Protein 5TCD (pdb70)

Sequence (388 aa):
QNKLLLVSFDGFRWNYDQDVDTPNLDAMARDGVKARYMTPAFVTMTSPCHFTLVTGKYIENHGVVHNMYYNTTSKVKLPYHATLGIQRWWDNGSVPIWITAQRQGLRAGSFFYPGGNVTYQGVAVTRSRKEGIAHNYKNETEWRANIDTVMAWFTEEDLDLVTLYFGEPDSTGHRYGPESPERREMVRQVDRTVGYLRESIARNHLTDRLNLIITSDHGMTTVDKRAGDLVEFHKFPNFTFRDIEFELLDYGPNGMLLPKEGRLEKVYDALKDAHPKLHVYKKEAFPEAFHYANNPRVTPLLMYSDLGYVIHGRINVQFNNGEHGFDNKDMDMKTIFRAVGPSFRAGLEVEPFESVHVYELMCRLLGIVPEANDGHHLATLLPMLHTES

Foldseek 3Di:
DFFEEEEAAAAFALCLCVPADQVQVVVLQQFFEWASFAQFAAQLDAQLRLQLLFQLAHSQPQQLQDLWDADLVVQDTHHNQVVLEPQCRRQPPTDGNQVQLVVVPFAEEEEQRRNQQYAHPNHHHNYYYHADPPDDQQDLVVLLVVLVVVLCCVQVVVHRYYYHYGHPPVVVCFAQNSVDPSNSVSVNSVSVVSVSNVVSCVVSVNQARYKYKYKYRWHKHFQDPPDDQAAAALPQVQADCVQFSHWDFLAFFKIATAGDPPCVVSRCVSPCPSGPFKHKDQLVPDDCVSVRSNHPVGHRMMIGGAPNHGHHYNHHDGDTRMDGSHDSVDSRTIIIIGMHYNFFDGNYYDYYYYSSASNLVVCVVSVGDRDDYDYDPVRCNVGTDDDD

Structure (mmCIF, N/CA/C/O backbone):
data_5TCD
#
_entry.id   5TCD
#
_cell.length_a   104.223
_cell.length_b   104.223
_cell.length_c   113.893
_cell.angle_alpha   90.00
_cell.angle_beta   90.00
_cell.angle_gamma   120.00
#
_symmetry.space_group_name_H-M   'P 31 2 1'
#
loop_
_entity.id
_entity.type
_entity.pdbx_description
1 polymer 'Ectonucleotide pyrophosphatase/phosphodiesterase family member 7'
2 branched 2-acetamido-2-deoxy-beta-D-glucopyranose-(1-4)-2-acetamido-2-deoxy-beta-D-glucopyranose
3 branched beta-D-mannopyranose-(1-4)-2-acetamido-2-deoxy-beta-D-glucopyranose-(1-4)-2-acetamido-2-deoxy-beta-D-glucopyranose
4 branched 2-acetamido-2-deoxy-beta-D-glucopyranose-(1-4)-[alpha-L-fucopyranose-(1-6)]2-acetamido-2-deoxy-beta-D-glucopyranose
5 non-polymer 'ZINC ION'
6 non-polymer 2-acetamido-2-deoxy-beta-D-glucopyranose
7 non-polymer 'SODIUM ION'
8 non-polymer 'IODIDE ION'
9 non-polymer PHOSPHOCHOLINE
10 water water
#
loop_
_atom_site.group_PDB
_atom_site.id
_atom_site.type_symbol
_atom_site.label_atom_id
_atom_site.label_alt_id
_atom_site.label_comp_id
_atom_site.label_asym_id
_atom_site.label_entity_id
_atom_site.label_seq_id
_atom_site.pdbx_PDB_ins_code
_atom_site.Cartn_x
_atom_site.Cartn_y
_atom_site.Cartn_z
_atom_site.occupancy
_atom_site.B_iso_or_equiv
_atom_site.auth_seq_id
_atom_site.auth_comp_id
_atom_site.auth_asym_id
_atom_site.auth_atom_id
_atom_site.pdbx_PDB_model_num
ATOM 1 N N . GLN A 1 19 ? 38.524 29.653 18.276 1.00 81.54 30 GLN A N 1
ATOM 2 C CA . GLN A 1 19 ? 39.324 30.115 19.405 1.00 78.44 30 GLN A CA 1
ATOM 3 C C . GLN A 1 19 ? 38.677 29.720 20.728 1.00 74.69 30 GLN A C 1
ATOM 4 O O . GLN A 1 19 ? 37.487 29.407 20.781 1.00 73.56 30 GLN A O 1
ATOM 17 N N . ASN A 1 20 ? 39.470 29.747 21.795 1.00 50.78 31 ASN A N 1
ATOM 18 C CA . ASN A 1 20 ? 39.000 29.370 23.120 1.00 45.67 31 ASN A CA 1
ATOM 19 C C . ASN A 1 20 ? 38.530 30.597 23.887 1.00 43.58 31 ASN A C 1
ATOM 20 O O . ASN A 1 20 ? 39.123 31.675 23.786 1.00 45.13 31 ASN A O 1
ATOM 31 N N . LYS A 1 21 ? 37.460 30.424 24.656 1.00 42.85 32 LYS A N 1
ATOM 32 C CA . LYS A 1 21 ? 36.981 31.476 25.535 1.00 42.65 32 LYS A CA 1
ATOM 33 C C . LYS A 1 21 ? 37.812 31.510 26.816 1.00 40.18 32 LYS A C 1
ATOM 34 O O . LYS A 1 21 ? 38.545 30.570 27.138 1.00 39.05 32 LYS A O 1
ATOM 53 N N . LEU A 1 22 ? 37.696 32.616 27.548 1.00 34.84 33 LEU A N 1
ATOM 54 C CA . LEU A 1 22 ? 38.468 32.823 28.766 1.00 32.81 33 LEU A CA 1
ATOM 55 C C . LEU A 1 22 ? 37.551 33.275 29.892 1.00 31.44 33 LEU A C 1
ATOM 56 O O . LEU A 1 22 ? 36.764 34.212 29.720 1.00 32.25 33 LEU A O 1
ATOM 72 N N . LEU A 1 23 ? 37.662 32.614 31.042 1.00 31.92 34 LEU A N 1
ATOM 73 C CA . LEU A 1 23 ? 36.942 32.995 32.254 1.00 32.05 34 LEU A CA 1
ATOM 74 C C . LEU A 1 23 ? 37.959 33.206 33.367 1.00 31.39 34 LEU A C 1
ATOM 75 O O . LEU A 1 23 ? 38.598 32.249 33.821 1.00 30.27 34 LEU A O 1
ATOM 91 N N . LEU A 1 24 ? 38.117 34.455 33.792 1.00 27.85 35 LEU A N 1
ATOM 92 C CA . LEU A 1 24 ? 38.955 34.802 34.932 1.00 26.87 35 LEU A CA 1
ATOM 93 C C . LEU A 1 24 ? 38.066 34.992 36.149 1.00 27.13 35 LEU A C 1
ATOM 94 O O . LEU A 1 24 ? 37.121 35.785 36.113 1.00 28.08 35 LEU A O 1
ATOM 110 N N . VAL A 1 25 ? 38.367 34.265 37.218 1.00 27.36 36 VAL A N 1
ATOM 111 C CA . VAL A 1 25 ? 37.607 34.336 38.456 1.00 26.68 36 VAL A CA 1
ATOM 112 C C . VAL A 1 25 ? 38.542 34.780 39.569 1.00 26.09 36 VAL A C 1
ATOM 113 O O . VAL A 1 25 ? 39.679 34.306 39.667 1.00 25.26 36 VAL A O 1
ATOM 126 N N . SER A 1 26 ? 38.058 35.686 40.410 1.00 25.64 37 SER A N 1
ATOM 127 C CA . SER A 1 26 ? 38.826 36.158 41.550 1.00 26.01 37 SER A CA 1
ATOM 128 C C . SER A 1 26 ? 38.007 36.002 42.819 1.00 25.73 37 SER A C 1
ATOM 129 O O . SER A 1 26 ? 36.874 36.488 42.895 1.00 25.63 37 SER A O 1
ATOM 137 N N . PHE A 1 27 ? 38.585 35.319 43.807 1.00 24.01 38 PHE A N 1
ATOM 138 C CA . PHE A 1 27 ? 38.060 35.289 45.168 1.00 21.66 38 PHE A CA 1
ATOM 139 C C . PHE A 1 27 ? 38.912 36.240 45.998 1.00 21.59 38 PHE A C 1
ATOM 140 O O . PHE A 1 27 ? 40.094 35.976 46.240 1.00 22.00 38 PHE A O 1
ATOM 157 N N . ASP A 1 28 ? 38.313 37.350 46.416 1.00 19.84 39 ASP A N 1
ATOM 158 C CA . ASP A 1 28 ? 39.062 38.412 47.072 1.00 21.61 39 ASP A CA 1
ATOM 159 C C . ASP A 1 28 ? 39.746 37.894 48.332 1.00 18.94 39 ASP A C 1
ATOM 160 O O . ASP A 1 28 ? 39.144 37.169 49.128 1.00 17.54 39 ASP A O 1
ATOM 169 N N . GLY A 1 29 ? 41.011 38.266 48.502 1.00 24.07 40 GLY A N 1
ATOM 170 C CA . GLY A 1 29 ? 41.745 37.971 49.723 1.00 22.06 40 GLY A CA 1
ATOM 171 C C . GLY A 1 29 ? 41.984 36.500 49.988 1.00 22.15 40 GLY A C 1
ATOM 172 O O . GLY A 1 29 ? 41.884 36.058 51.140 1.00 20.34 40 GLY A O 1
ATOM 176 N N . PHE A 1 30 ? 42.303 35.727 48.952 1.00 22.08 41 PHE A N 1
ATOM 177 C CA . PHE A 1 30 ? 42.565 34.296 49.103 1.00 20.79 41 PHE A CA 1
ATOM 178 C C . PHE A 1 30 ? 44.066 34.108 49.284 1.00 21.42 41 PHE A C 1
ATOM 179 O O . PHE A 1 30 ? 44.834 34.169 48.321 1.00 21.05 41 PHE A O 1
ATOM 196 N N . ARG A 1 31 ? 44.482 33.874 50.527 1.00 26.89 42 ARG A N 1
ATOM 197 C CA . ARG A 1 31 ? 45.894 33.694 50.829 1.00 24.72 42 ARG A CA 1
ATOM 198 C C . ARG A 1 31 ? 46.425 32.410 50.197 1.00 25.33 42 ARG A C 1
ATOM 199 O O . ARG A 1 31 ? 45.720 31.404 50.079 1.00 25.25 42 ARG A O 1
ATOM 220 N N . TRP A 1 32 ? 47.701 32.456 49.809 1.00 20.17 43 TRP A N 1
ATOM 221 C CA . TRP A 1 32 ? 48.301 31.396 49.004 1.00 20.38 43 TRP A CA 1
ATOM 222 C C . TRP A 1 32 ? 48.156 30.019 49.637 1.00 21.26 43 TRP A C 1
ATOM 223 O O . TRP A 1 32 ? 48.185 29.007 48.925 1.00 23.02 43 TRP A O 1
ATOM 244 N N . ASN A 1 33 ? 48.023 29.951 50.962 1.00 23.79 44 ASN A N 1
ATOM 245 C CA . ASN A 1 33 ? 48.001 28.672 51.667 1.00 25.65 44 ASN A CA 1
ATOM 246 C C . ASN A 1 33 ? 46.681 28.405 52.376 1.00 25.72 44 ASN A C 1
ATOM 247 O O . ASN A 1 33 ? 46.621 27.509 53.230 1.00 26.52 44 ASN A O 1
ATOM 258 N N . TYR A 1 34 ? 45.621 29.150 52.053 1.00 28.36 45 TYR A N 1
ATOM 259 C CA . TYR A 1 34 ? 44.328 28.904 52.680 1.00 27.73 45 TYR A CA 1
ATOM 260 C C . TYR A 1 34 ? 43.833 27.486 52.445 1.00 29.78 45 TYR A C 1
ATOM 261 O O . TYR A 1 34 ? 43.034 26.985 53.243 1.00 32.24 45 TYR A O 1
ATOM 279 N N . ASP A 1 35 ? 44.287 26.828 51.380 1.00 33.07 46 ASP A N 1
ATOM 280 C CA . ASP A 1 35 ? 43.860 25.466 51.089 1.00 34.06 46 ASP A CA 1
ATOM 281 C C . ASP A 1 35 ? 44.672 24.416 51.835 1.00 35.13 46 ASP A C 1
ATOM 282 O O . ASP A 1 35 ? 44.313 23.236 51.788 1.00 37.64 46 ASP A O 1
ATOM 291 N N . GLN A 1 36 ? 45.739 24.806 52.534 1.00 36.67 47 GLN A N 1
ATOM 292 C CA . GLN A 1 36 ? 46.605 23.818 53.167 1.00 39.29 47 GLN A CA 1
ATOM 293 C C . GLN A 1 36 ? 46.017 23.262 54.460 1.00 40.25 47 GLN A C 1
ATOM 294 O O . GLN A 1 36 ? 46.278 22.101 54.799 1.00 42.60 47 GLN A O 1
ATOM 308 N N . ASP A 1 37 ? 45.227 24.053 55.190 1.00 34.16 48 ASP A N 1
ATOM 309 C CA . ASP A 1 37 ? 44.596 23.596 56.423 1.00 35.23 48 ASP A CA 1
ATOM 310 C C . ASP A 1 37 ? 43.077 23.488 56.279 1.00 34.06 48 ASP A C 1
ATOM 311 O O . ASP A 1 37 ? 42.342 23.641 57.256 1.00 32.82 48 ASP A O 1
ATOM 320 N N . VAL A 1 38 ? 42.601 23.213 55.064 1.00 27.76 49 VAL A N 1
ATOM 321 C CA . VAL A 1 38 ? 41.185 22.998 54.790 1.00 28.12 49 VAL A CA 1
ATOM 322 C C . VAL A 1 38 ? 41.050 21.865 53.783 1.00 29.87 49 VAL A C 1
ATOM 323 O O . VAL A 1 38 ? 41.883 21.722 52.880 1.00 28.55 49 VAL A O 1
ATOM 336 N N . ASP A 1 39 ? 39.995 21.066 53.931 1.00 48.30 50 ASP A N 1
ATOM 337 C CA . ASP A 1 39 ? 39.647 20.067 52.925 1.00 48.68 50 ASP A CA 1
ATOM 338 C C . ASP A 1 39 ? 39.103 20.776 51.690 1.00 48.40 50 ASP A C 1
ATOM 339 O O . ASP A 1 39 ? 38.018 21.362 51.730 1.00 47.64 50 ASP A O 1
ATOM 348 N N . THR A 1 40 ? 39.852 20.718 50.588 1.00 35.44 51 THR A N 1
ATOM 349 C CA . THR A 1 40 ? 39.508 21.415 49.348 1.00 33.23 51 THR A CA 1
ATOM 350 C C . THR A 1 40 ? 39.568 20.428 48.191 1.00 33.06 51 THR A C 1
ATOM 351 O O . THR A 1 40 ? 40.467 20.495 47.346 1.00 34.21 51 THR A O 1
ATOM 362 N N . PRO A 1 41 ? 38.613 19.497 48.117 1.00 35.15 52 PRO A N 1
ATOM 363 C CA . PRO A 1 41 ? 38.706 18.458 47.078 1.00 36.46 52 PRO A CA 1
ATOM 364 C C . PRO A 1 41 ? 38.732 19.019 45.669 1.00 36.03 52 PRO A C 1
ATOM 365 O O . PRO A 1 41 ? 39.487 18.526 44.822 1.00 36.50 52 PRO A O 1
ATOM 376 N N . ASN A 1 42 ? 37.927 20.048 45.394 1.00 39.01 53 ASN A N 1
ATOM 377 C CA . ASN A 1 42 ? 37.793 20.544 44.028 1.00 37.75 53 ASN A CA 1
ATOM 378 C C . ASN A 1 42 ? 39.024 21.322 43.580 1.00 36.17 53 ASN A C 1
ATOM 379 O O . ASN A 1 42 ? 39.390 21.269 42.399 1.00 35.85 53 ASN A O 1
ATOM 390 N N . LEU A 1 43 ? 39.669 22.053 44.488 1.00 35.09 54 LEU A N 1
ATOM 391 C CA . LEU A 1 43 ? 40.917 22.716 44.130 1.00 34.95 54 LEU A CA 1
ATOM 392 C C . LEU A 1 43 ? 42.032 21.698 43.919 1.00 37.27 54 LEU A C 1
ATOM 393 O O . LEU A 1 43 ? 42.831 21.830 42.984 1.00 36.53 54 LEU A O 1
ATOM 409 N N . ASP A 1 44 ? 42.097 20.669 44.768 1.00 37.02 55 ASP A N 1
ATOM 410 C CA . ASP A 1 44 ? 43.076 19.607 44.557 1.00 39.80 55 ASP A CA 1
ATOM 411 C C . ASP A 1 44 ? 42.882 18.953 43.194 1.00 41.24 55 ASP A C 1
ATOM 412 O O . ASP A 1 44 ? 43.855 18.687 42.478 1.00 40.33 55 ASP A O 1
ATOM 421 N N . ALA A 1 45 ? 41.628 18.684 42.820 1.00 41.57 56 ALA A N 1
ATOM 422 C CA . ALA A 1 45 ? 41.354 18.092 41.514 1.00 41.46 56 ALA A CA 1
ATOM 423 C C . ALA A 1 45 ? 41.762 19.033 40.389 1.00 40.91 56 ALA A C 1
ATOM 424 O O . ALA A 1 45 ? 42.327 18.597 39.379 1.00 39.39 56 ALA A O 1
ATOM 431 N N . MET A 1 46 ? 41.483 20.329 40.547 1.00 42.77 57 MET A N 1
ATOM 432 C CA . MET A 1 46 ? 41.882 21.302 39.539 1.00 38.23 57 MET A CA 1
ATOM 433 C C . MET A 1 46 ? 43.397 21.400 39.428 1.00 37.06 57 MET A C 1
ATOM 434 O O . MET A 1 46 ? 43.921 21.679 38.345 1.00 36.71 57 MET A O 1
ATOM 448 N N . ALA A 1 47 ? 44.115 21.178 40.531 1.00 34.18 58 ALA A N 1
ATOM 449 C CA . ALA A 1 47 ? 45.572 21.127 40.462 1.00 36.53 58 ALA A CA 1
ATOM 450 C C . ALA A 1 47 ? 46.038 19.907 39.676 1.00 37.86 58 ALA A C 1
ATOM 451 O O . ALA A 1 47 ? 47.021 19.982 38.929 1.00 38.53 58 ALA A O 1
ATOM 458 N N . ARG A 1 48 ? 45.343 18.775 39.827 1.00 45.82 59 ARG A N 1
ATOM 459 C CA . ARG A 1 48 ? 45.675 17.590 39.042 1.00 48.72 59 ARG A CA 1
ATOM 460 C C . ARG A 1 48 ? 45.423 17.823 37.559 1.00 47.91 59 ARG A C 1
ATOM 461 O O . ARG A 1 48 ? 46.226 17.408 36.714 1.00 47.61 59 ARG A O 1
ATOM 482 N N . ASP A 1 49 ? 44.315 18.481 37.226 1.00 48.68 60 ASP A N 1
ATOM 483 C CA . ASP A 1 49 ? 43.894 18.646 35.843 1.00 47.71 60 ASP A CA 1
ATOM 484 C C . ASP A 1 49 ? 44.511 19.860 35.164 1.00 45.10 60 ASP A C 1
ATOM 485 O O . ASP A 1 49 ? 44.431 19.968 33.937 1.00 46.77 60 ASP A O 1
ATOM 494 N N . GLY A 1 50 ? 45.121 20.770 35.918 1.00 32.09 61 GLY A N 1
ATOM 495 C CA . GLY A 1 50 ? 45.627 21.995 35.333 1.00 30.77 61 GLY A CA 1
ATOM 496 C C . GLY A 1 50 ? 46.945 22.470 35.904 1.00 30.02 61 GLY A C 1
ATOM 497 O O . GLY A 1 50 ? 47.822 21.666 36.234 1.00 31.19 61 GLY A O 1
ATOM 501 N N . VAL A 1 51 ? 47.085 23.787 36.023 1.00 33.78 62 VAL A N 1
ATOM 502 C CA . VAL A 1 51 ? 48.328 24.424 36.439 1.00 33.71 62 VAL A CA 1
ATOM 503 C C . VAL A 1 51 ? 48.112 25.105 37.781 1.00 33.25 62 VAL A C 1
ATOM 504 O O . VAL A 1 51 ? 47.001 25.533 38.118 1.00 31.46 62 VAL A O 1
ATOM 517 N N . LYS A 1 52 ? 49.196 25.221 38.544 1.00 44.81 63 LYS A N 1
ATOM 518 C CA . LYS A 1 52 ? 49.145 25.841 39.859 1.00 44.14 63 LYS A CA 1
ATOM 519 C C . LYS A 1 52 ? 50.491 26.475 40.166 1.00 44.05 63 LYS A C 1
ATOM 520 O O . LYS A 1 52 ? 51.532 25.842 39.984 1.00 46.96 63 LYS A O 1
ATOM 539 N N . ALA A 1 53 ? 50.467 27.722 40.621 1.00 29.73 64 ALA A N 1
ATOM 540 C CA . ALA A 1 53 ? 51.664 28.376 41.127 1.00 28.39 64 ALA A CA 1
ATOM 541 C C . ALA A 1 53 ? 51.816 28.082 42.612 1.00 28.98 64 ALA A C 1
ATOM 542 O O . ALA A 1 53 ? 50.830 28.082 43.356 1.00 27.50 64 ALA A O 1
ATOM 549 N N . ARG A 1 54 ? 53.055 27.816 43.038 1.00 37.52 65 ARG A N 1
ATOM 550 C CA . ARG A 1 54 ? 53.320 27.651 44.465 1.00 37.43 65 ARG A CA 1
ATOM 551 C C . ARG A 1 54 ? 52.721 28.809 45.252 1.00 35.10 65 ARG A C 1
ATOM 552 O O . ARG A 1 54 ? 52.081 28.607 46.290 1.00 34.98 65 ARG A O 1
ATOM 573 N N . TYR A 1 55 ? 52.908 30.029 44.759 1.00 25.05 66 TYR A N 1
ATOM 574 C CA . TYR A 1 55 ? 52.158 31.194 45.207 1.00 23.47 66 TYR A CA 1
ATOM 575 C C . TYR A 1 55 ? 52.415 32.309 44.204 1.00 23.02 66 TYR A C 1
ATOM 576 O O . TYR A 1 55 ? 53.382 32.259 43.438 1.00 24.03 66 TYR A O 1
ATOM 594 N N . MET A 1 56 ? 51.527 33.300 44.199 1.00 26.56 67 MET A N 1
ATOM 595 C CA . MET A 1 56 ? 51.659 34.465 43.334 1.00 24.84 67 MET A CA 1
ATOM 596 C C . MET A 1 56 ? 51.900 35.701 44.189 1.00 25.31 67 MET A C 1
ATOM 597 O O . MET A 1 56 ? 51.213 35.909 45.196 1.00 24.46 67 MET A O 1
ATOM 611 N N . THR A 1 57 ? 52.876 36.514 43.788 1.00 21.78 68 THR A N 1
ATOM 612 C CA . THR A 1 57 ? 53.183 37.747 44.500 1.00 22.91 68 THR A CA 1
ATOM 613 C C . THR A 1 57 ? 52.295 38.866 43.975 1.00 21.37 68 THR A C 1
ATOM 614 O O . THR A 1 57 ? 52.345 39.163 42.775 1.00 21.65 68 THR A O 1
ATOM 625 N N . PRO A 1 58 ? 51.484 39.508 44.812 1.00 29.43 69 PRO A N 1
ATOM 626 C CA . PRO A 1 58 ? 50.626 40.592 44.327 1.00 29.85 69 PRO A CA 1
ATOM 627 C C . PRO A 1 58 ? 51.398 41.899 44.192 1.00 30.50 69 PRO A C 1
ATOM 628 O O . PRO A 1 58 ? 52.537 42.041 44.639 1.00 29.51 69 PRO A O 1
ATOM 639 N N . ALA A 1 59 ? 50.745 42.864 43.555 1.00 25.51 70 ALA A N 1
ATOM 640 C CA . ALA A 1 59 ? 51.309 44.198 43.426 1.00 24.51 70 ALA A CA 1
ATOM 641 C C . ALA A 1 59 ? 51.140 44.973 44.729 1.00 23.77 70 ALA A C 1
ATOM 642 O O . ALA A 1 59 ? 50.236 44.706 45.525 1.00 23.41 70 ALA A O 1
ATOM 649 N N . PHE A 1 60 ? 52.028 45.941 44.939 1.00 23.57 71 PHE A N 1
ATOM 650 C CA . PHE A 1 60 ? 51.952 46.818 46.098 1.00 23.98 71 PHE A CA 1
ATOM 651 C C . PHE A 1 60 ? 51.452 48.200 45.650 1.00 24.19 71 PHE A C 1
ATOM 652 O O . PHE A 1 60 ? 51.913 48.695 44.620 1.00 24.58 71 PHE A O 1
ATOM 669 N N . VAL A 1 61 ? 50.535 48.838 46.380 1.00 29.89 72 VAL A N 1
ATOM 670 C CA . VAL A 1 61 ? 49.946 48.331 47.621 1.00 29.23 72 VAL A CA 1
ATOM 671 C C . VAL A 1 61 ? 49.035 47.131 47.385 1.00 27.62 72 VAL A C 1
ATOM 672 O O . VAL A 1 61 ? 48.409 47.007 46.336 1.00 28.45 72 VAL A O 1
ATOM 685 N N . THR A 1 62 ? 48.963 46.248 48.380 1.00 23.01 73 THR A N 1
ATOM 686 C CA . THR A 1 62 ? 48.133 45.048 48.292 1.00 22.85 73 THR A CA 1
ATOM 687 C C . THR A 1 62 ? 46.688 45.370 48.688 1.00 22.08 73 THR A C 1
ATOM 688 O O . THR A 1 62 ? 46.148 44.880 49.680 1.00 21.18 73 THR A O 1
ATOM 699 N N . MET A 1 63 ? 46.067 46.225 47.877 1.00 29.71 74 MET A N 1
ATOM 700 C CA . MET A 1 63 ? 44.666 46.591 48.012 1.00 28.43 74 MET A CA 1
ATOM 701 C C . MET A 1 63 ? 43.846 45.939 46.905 1.00 27.56 74 MET A C 1
ATOM 702 O O . MET A 1 63 ? 44.371 45.505 45.876 1.00 27.45 74 MET A O 1
ATOM 716 N N . THR A 1 64 ? 42.532 45.900 47.125 1.00 23.12 75 THR A N 1
ATOM 717 C CA . THR A 1 64 ? 41.643 45.164 46.234 1.00 22.64 75 THR A CA 1
ATOM 718 C C . THR A 1 64 ? 41.616 45.781 44.839 1.00 24.30 75 THR A C 1
ATOM 719 O O . THR A 1 64 ? 41.835 45.086 43.840 1.00 24.64 75 THR A O 1
ATOM 729 N N . SER A 1 65 ? 41.340 47.088 44.747 1.00 21.59 76 SER A N 1
ATOM 730 C CA . SER A 1 65 ? 41.198 47.705 43.428 1.00 23.14 76 SER A CA 1
ATOM 731 C C . SER A 1 65 ? 42.538 47.844 42.720 1.00 23.92 76 SER A C 1
ATOM 732 O O . SER A 1 65 ? 42.635 47.443 41.546 1.00 24.31 76 SER A O 1
ATOM 740 N N . PRO A 1 66 ? 43.592 48.386 43.338 1.00 25.28 77 PRO A N 1
ATOM 741 C CA . PRO A 1 66 ? 44.892 48.428 42.642 1.00 24.75 77 PRO A CA 1
ATOM 742 C C . PRO A 1 66 ? 45.347 47.074 42.116 1.00 23.85 77 PRO A C 1
ATOM 743 O O . PRO A 1 66 ? 45.790 46.977 40.966 1.00 25.58 77 PRO A O 1
ATOM 754 N N . CYS A 1 67 ? 45.241 46.017 42.925 1.00 25.88 78 CYS A N 1
ATOM 755 C CA . CYS A 1 67 ? 45.727 44.710 42.491 1.00 26.73 78 CYS A CA 1
ATOM 756 C C . CYS A 1 67 ? 44.843 44.104 41.406 1.00 26.57 78 CYS A C 1
ATOM 757 O O . CYS A 1 67 ? 45.348 43.413 40.514 1.00 25.82 78 CYS A O 1
ATOM 765 N N . HIS A 1 68 ? 43.531 44.340 41.463 1.00 23.63 79 HIS A N 1
ATOM 766 C CA . HIS A 1 68 ? 42.649 43.819 40.424 1.00 25.75 79 HIS A CA 1
ATOM 767 C C . HIS A 1 68 ? 42.885 44.523 39.096 1.00 26.22 79 HIS A C 1
ATOM 768 O O . HIS A 1 68 ? 42.806 43.897 38.033 1.00 26.66 79 HIS A O 1
ATOM 782 N N . PHE A 1 69 ? 43.162 45.827 39.131 1.00 20.18 80 PHE A N 1
ATOM 783 C CA . PHE A 1 69 ? 43.428 46.536 37.888 1.00 21.65 80 PHE A CA 1
ATOM 784 C C . PHE A 1 69 ? 44.769 46.125 37.300 1.00 20.75 80 PHE A C 1
ATOM 785 O O . PHE A 1 69 ? 44.957 46.196 36.078 1.00 20.66 80 PHE A O 1
ATOM 802 N N . THR A 1 70 ? 45.705 45.686 38.144 1.00 21.25 81 THR A N 1
ATOM 803 C CA . THR A 1 70 ? 46.958 45.135 37.635 1.00 21.91 81 THR A CA 1
ATOM 804 C C . THR A 1 70 ? 46.709 43.860 36.838 1.00 21.38 81 THR A C 1
ATOM 805 O O . THR A 1 70 ? 47.324 43.646 35.785 1.00 20.15 81 THR A O 1
ATOM 816 N N . LEU A 1 71 ? 45.803 43.003 37.318 1.00 29.05 82 LEU A N 1
ATOM 817 C CA . LEU A 1 71 ? 45.528 41.752 36.619 1.00 28.41 82 LEU A CA 1
ATOM 818 C C . LEU A 1 71 ? 44.990 41.990 35.214 1.00 27.78 82 LEU A C 1
ATOM 819 O O . LEU A 1 71 ? 45.267 41.198 34.306 1.00 28.50 82 LEU A O 1
ATOM 835 N N . VAL A 1 72 ? 44.224 43.065 35.009 1.00 21.81 83 VAL A N 1
ATOM 836 C CA . VAL A 1 72 ? 43.568 43.303 33.727 1.00 22.56 83 VAL A CA 1
ATOM 837 C C . VAL A 1 72 ? 44.270 44.369 32.893 1.00 22.17 83 VAL A C 1
ATOM 838 O O . VAL A 1 72 ? 43.769 44.729 31.820 1.00 23.00 83 VAL A O 1
ATOM 851 N N . THR A 1 73 ? 45.417 44.881 33.348 1.00 20.57 84 THR A N 1
ATOM 852 C CA . THR A 1 73 ? 46.235 45.787 32.552 1.00 20.58 84 THR A CA 1
ATOM 853 C C . THR A 1 73 ? 47.669 45.318 32.383 1.00 20.44 84 THR A C 1
ATOM 854 O O . THR A 1 73 ? 48.348 45.797 31.467 1.00 21.06 84 THR A O 1
ATOM 865 N N . GLY A 1 74 ? 48.149 44.409 33.228 1.00 28.39 85 GLY A N 1
ATOM 866 C CA . GLY A 1 74 ? 49.530 43.980 33.156 1.00 28.72 85 GLY A CA 1
ATOM 867 C C . GLY A 1 74 ? 50.524 45.024 33.599 1.00 29.55 85 GLY A C 1
ATOM 868 O O . GLY A 1 74 ? 51.710 44.914 33.275 1.00 29.44 85 GLY A O 1
ATOM 872 N N . LYS A 1 75 ? 50.076 46.036 34.334 1.00 25.87 86 LYS A N 1
ATOM 873 C CA . LYS A 1 75 ? 50.925 47.141 34.750 1.00 27.04 86 LYS A CA 1
ATOM 874 C C . LYS A 1 75 ? 51.044 47.175 36.265 1.00 26.44 86 LYS A C 1
ATOM 875 O O . LYS A 1 75 ? 50.123 46.783 36.989 1.00 25.44 86 LYS A O 1
ATOM 894 N N . TYR A 1 76 ? 52.195 47.644 36.737 1.00 26.45 87 TYR A N 1
ATOM 895 C CA . TYR A 1 76 ? 52.338 47.971 38.144 1.00 25.98 87 TYR A CA 1
ATOM 896 C C . TYR A 1 76 ? 51.437 49.152 38.493 1.00 26.02 87 TYR A C 1
ATOM 897 O O . TYR A 1 76 ? 51.016 49.929 37.630 1.00 26.50 87 TYR A O 1
ATOM 915 N N . ILE A 1 77 ? 51.153 49.289 39.788 1.00 26.22 88 ILE A N 1
ATOM 916 C CA . ILE A 1 77 ? 50.133 50.233 40.232 1.00 26.06 88 ILE A CA 1
ATOM 917 C C . ILE A 1 77 ? 50.545 51.668 39.922 1.00 26.01 88 ILE A C 1
ATOM 918 O O . ILE A 1 77 ? 49.704 52.501 39.564 1.00 27.67 88 ILE A O 1
ATOM 934 N N . GLU A 1 78 ? 51.834 51.985 40.047 1.00 27.98 89 GLU A N 1
ATOM 935 C CA . GLU A 1 78 ? 52.281 53.340 39.746 1.00 29.25 89 GLU A CA 1
ATOM 936 C C . GLU A 1 78 ? 52.032 53.718 38.292 1.00 29.59 89 GLU A C 1
ATOM 937 O O . GLU A 1 78 ? 52.056 54.909 37.961 1.00 30.09 89 GLU A O 1
ATOM 949 N N . ASN A 1 79 ? 51.790 52.740 37.421 1.00 28.58 90 ASN A N 1
ATOM 950 C CA . ASN A 1 79 ? 51.668 52.993 35.992 1.00 28.07 90 ASN A CA 1
ATOM 951 C C . ASN A 1 79 ? 50.231 53.001 35.489 1.00 27.60 90 ASN A C 1
ATOM 952 O O . ASN A 1 79 ? 49.950 53.679 34.497 1.00 29.50 90 ASN A O 1
ATOM 963 N N . HIS A 1 80 ? 49.307 52.278 36.129 1.00 27.18 91 HIS A N 1
ATOM 964 C CA . HIS A 1 80 ? 47.918 52.317 35.688 1.00 28.89 91 HIS A CA 1
ATOM 965 C C . HIS A 1 80 ? 47.070 53.322 36.461 1.00 29.44 91 HIS A C 1
ATOM 966 O O . HIS A 1 80 ? 45.967 53.648 36.008 1.00 30.28 91 HIS A O 1
ATOM 980 N N . GLY A 1 81 ? 47.560 53.840 37.590 1.00 29.50 92 GLY A N 1
ATOM 981 C CA . GLY A 1 81 ? 46.987 55.008 38.223 1.00 30.24 92 GLY A CA 1
ATOM 982 C C . GLY A 1 81 ? 46.001 54.729 39.341 1.00 30.32 92 GLY A C 1
ATOM 983 O O . GLY A 1 81 ? 45.755 55.621 40.162 1.00 31.62 92 GLY A O 1
ATOM 987 N N . VAL A 1 82 ? 45.419 53.532 39.390 1.00 28.42 93 VAL A N 1
ATOM 988 C CA . VAL A 1 82 ? 44.505 53.175 40.470 1.00 27.85 93 VAL A CA 1
ATOM 989 C C . VAL A 1 82 ? 45.337 52.836 41.700 1.00 27.94 93 VAL A C 1
ATOM 990 O O . VAL A 1 82 ? 45.627 51.664 41.968 1.00 27.17 93 VAL A O 1
ATOM 1003 N N . VAL A 1 83 ? 45.724 53.863 42.457 1.00 26.44 94 VAL A N 1
ATOM 1004 C CA . VAL A 1 83 ? 46.692 53.710 43.535 1.00 26.17 94 VAL A CA 1
ATOM 1005 C C . VAL A 1 83 ? 46.021 53.511 44.889 1.00 25.25 94 VAL A C 1
ATOM 1006 O O . VAL A 1 83 ? 46.709 53.498 45.914 1.00 25.69 94 VAL A O 1
ATOM 1019 N N . HIS A 1 84 ? 44.699 53.351 44.922 1.00 28.97 95 HIS A N 1
ATOM 1020 C CA . HIS A 1 84 ? 44.001 53.194 46.191 1.00 27.71 95 HIS A CA 1
ATOM 1021 C C . HIS A 1 84 ? 42.606 52.638 45.938 1.00 28.02 95 HIS A C 1
ATOM 1022 O O . HIS A 1 84 ? 42.032 52.836 44.864 1.00 29.77 95 HIS A O 1
ATOM 1036 N N . ASN A 1 85 ? 42.071 51.932 46.942 1.00 28.93 96 ASN A N 1
ATOM 1037 C CA . ASN A 1 85 ? 40.673 51.514 46.885 1.00 28.90 96 ASN A CA 1
ATOM 1038 C C . ASN A 1 85 ? 39.740 52.714 46.834 1.00 29.66 96 ASN A C 1
ATOM 1039 O O . ASN A 1 85 ? 38.684 52.653 46.194 1.00 31.26 96 ASN A O 1
ATOM 1050 N N . MET A 1 86 ? 40.111 53.805 47.498 1.00 33.78 97 MET A N 1
ATOM 1051 C CA . MET A 1 86 ? 39.281 54.998 47.595 1.00 36.47 97 MET A CA 1
ATOM 1052 C C . MET A 1 86 ? 39.719 56.015 46.553 1.00 36.86 97 MET A C 1
ATOM 1053 O O . MET A 1 86 ? 40.907 56.338 46.455 1.00 38.14 97 MET A O 1
ATOM 1067 N N . TYR A 1 87 ? 38.764 56.522 45.783 1.00 29.94 98 TYR A N 1
ATOM 1068 C CA . TYR A 1 87 ? 39.015 57.731 45.017 1.00 32.76 98 TYR A CA 1
ATOM 1069 C C . TYR A 1 87 ? 39.235 58.893 45.975 1.00 32.98 98 TYR A C 1
ATOM 1070 O O . TYR A 1 87 ? 38.528 59.031 46.976 1.00 32.85 98 TYR A O 1
ATOM 1088 N N . TYR A 1 88 ? 40.225 59.731 45.671 1.00 32.24 99 TYR A N 1
ATOM 1089 C CA . TYR A 1 88 ? 40.478 60.899 46.501 1.00 33.87 99 TYR A CA 1
ATOM 1090 C C . TYR A 1 88 ? 41.008 62.034 45.638 1.00 36.00 99 TYR A C 1
ATOM 1091 O O . TYR A 1 88 ? 41.516 61.827 44.533 1.00 35.36 99 TYR A O 1
ATOM 1109 N N . ASN A 1 89 ? 40.884 63.244 46.176 1.00 42.25 100 ASN A N 1
ATOM 1110 C CA . ASN A 1 89 ? 41.239 64.465 45.462 1.00 40.79 100 ASN A CA 1
ATOM 1111 C C . ASN A 1 89 ? 41.722 65.449 46.518 1.00 40.96 100 ASN A C 1
ATOM 1112 O O . ASN A 1 89 ? 40.919 65.957 47.306 1.00 41.39 100 ASN A O 1
ATOM 1122 N N . THR A 1 90 ? 43.034 65.693 46.551 1.00 43.57 101 THR A N 1
ATOM 1123 C CA . THR A 1 90 ? 43.620 66.500 47.617 1.00 43.79 101 THR A CA 1
ATOM 1124 C C . THR A 1 90 ? 43.139 67.943 47.586 1.00 45.09 101 THR A C 1
ATOM 1125 O O . THR A 1 90 ? 43.173 68.618 48.620 1.00 46.19 101 THR A O 1
ATOM 1136 N N . THR A 1 91 ? 42.702 68.434 46.427 1.00 42.61 102 THR A N 1
ATOM 1137 C CA . THR A 1 91 ? 42.222 69.809 46.339 1.00 46.10 102 THR A CA 1
ATOM 1138 C C . THR A 1 91 ? 40.845 69.945 46.977 1.00 45.80 102 THR A C 1
ATOM 1139 O O . THR A 1 91 ? 40.598 70.872 47.758 1.00 47.97 102 THR A O 1
ATOM 1150 N N . SER A 1 92 ? 39.935 69.025 46.656 1.00 45.48 103 SER A N 1
ATOM 1151 C CA . SER A 1 92 ? 38.565 69.094 47.144 1.00 45.93 103 SER A CA 1
ATOM 1152 C C . SER A 1 92 ? 38.375 68.413 48.491 1.00 45.14 103 SER A C 1
ATOM 1153 O O . SER A 1 92 ? 37.397 68.713 49.185 1.00 46.44 103 SER A O 1
ATOM 1161 N N . LYS A 1 93 ? 39.284 67.518 48.877 1.00 45.45 104 LYS A N 1
ATOM 1162 C CA . LYS A 1 93 ? 39.244 66.754 50.126 1.00 45.56 104 LYS A CA 1
ATOM 1163 C C . LYS A 1 93 ? 38.256 65.599 50.048 1.00 43.78 104 LYS A C 1
ATOM 1164 O O . LYS A 1 93 ? 37.967 64.973 51.081 1.00 44.64 104 LYS A O 1
ATOM 1183 N N . VAL A 1 94 ? 37.742 65.280 48.859 1.00 42.76 105 VAL A N 1
ATOM 1184 C CA . VAL A 1 94 ? 36.810 64.169 48.711 1.00 42.88 105 VAL A CA 1
ATOM 1185 C C . VAL A 1 94 ? 37.557 62.850 48.854 1.00 41.06 105 VAL A C 1
ATOM 1186 O O . VAL A 1 94 ? 38.647 62.665 48.298 1.00 40.84 105 VAL A O 1
ATOM 1199 N N . LYS A 1 95 ? 36.970 61.925 49.611 1.00 42.80 106 LYS A N 1
ATOM 1200 C CA . LYS A 1 95 ? 37.495 60.568 49.749 1.00 39.89 106 LYS A CA 1
ATOM 1201 C C . LYS A 1 95 ? 36.305 59.619 49.717 1.00 39.02 106 LYS A C 1
ATOM 1202 O O . LYS A 1 95 ? 35.516 59.582 50.666 1.00 39.30 106 LYS A O 1
ATOM 1221 N N . LEU A 1 96 ? 36.174 58.848 48.615 1.00 36.00 107 LEU A N 1
ATOM 1222 C CA . LEU A 1 96 ? 35.018 57.979 48.446 1.00 36.74 107 LEU A CA 1
ATOM 1223 C C . LEU A 1 96 ? 35.373 56.529 48.762 1.00 35.54 107 LEU A C 1
ATOM 1224 O O . LEU A 1 96 ? 36.427 56.042 48.336 1.00 34.04 107 LEU A O 1
ATOM 1240 N N . PRO A 1 97 ? 34.519 55.805 49.499 1.00 31.50 108 PRO A N 1
ATOM 1241 C CA . PRO A 1 97 ? 34.838 54.408 49.833 1.00 30.45 108 PRO A CA 1
ATOM 1242 C C . PRO A 1 97 ? 34.910 53.494 48.619 1.00 29.19 108 PRO A C 1
ATOM 1243 O O . PRO A 1 97 ? 34.713 53.926 47.478 1.00 29.39 108 PRO A O 1
ATOM 1254 N N . TYR A 1 98 ? 35.188 52.214 48.873 1.00 30.30 109 TYR A N 1
ATOM 1255 C CA . TYR A 1 98 ? 35.458 51.264 47.796 1.00 29.85 109 TYR A CA 1
ATOM 1256 C C . TYR A 1 98 ? 34.304 51.198 46.801 1.00 30.65 109 TYR A C 1
ATOM 1257 O O . TYR A 1 98 ? 34.506 51.331 45.588 1.00 29.29 109 TYR A O 1
ATOM 1275 N N . HIS A 1 99 ? 33.084 50.983 47.293 1.00 35.08 110 HIS A N 1
ATOM 1276 C CA . HIS A 1 99 ? 31.966 50.760 46.383 1.00 36.43 110 HIS A CA 1
ATOM 1277 C C . HIS A 1 99 ? 31.692 51.988 45.523 1.00 38.20 110 HIS A C 1
ATOM 1278 O O . HIS A 1 99 ? 31.466 51.867 44.314 1.00 40.51 110 HIS A O 1
ATOM 1292 N N . ALA A 1 100 ? 31.697 53.178 46.128 1.00 27.86 111 ALA A N 1
ATOM 1293 C CA . ALA A 1 100 ? 31.463 54.394 45.355 1.00 29.10 111 ALA A CA 1
ATOM 1294 C C . ALA A 1 100 ? 32.530 54.578 44.284 1.00 28.81 111 ALA A C 1
ATOM 1295 O O . ALA A 1 100 ? 32.230 54.997 43.160 1.00 30.82 111 ALA A O 1
ATOM 1302 N N . THR A 1 101 ? 33.785 54.269 44.616 1.00 27.94 112 THR A N 1
ATOM 1303 C CA . THR A 1 101 ? 34.873 54.409 43.658 1.00 27.57 112 THR A CA 1
ATOM 1304 C C . THR A 1 101 ? 34.697 53.489 42.455 1.00 28.32 112 THR A C 1
ATOM 1305 O O . THR A 1 101 ? 35.221 53.792 41.377 1.00 28.30 112 THR A O 1
ATOM 1316 N N . LEU A 1 102 ? 33.969 52.379 42.608 1.00 31.47 113 LEU A N 1
ATOM 1317 C CA . LEU A 1 102 ? 33.724 51.493 41.476 1.00 32.24 113 LEU A CA 1
ATOM 1318 C C . LEU A 1 102 ? 33.008 52.205 40.338 1.00 34.46 113 LEU A C 1
ATOM 1319 O O . LEU A 1 102 ? 33.077 51.742 39.194 1.00 35.40 113 LEU A O 1
ATOM 1335 N N . GLY A 1 103 ? 32.326 53.315 40.623 1.00 27.70 114 GLY A N 1
ATOM 1336 C CA . GLY A 1 103 ? 31.627 54.079 39.610 1.00 29.13 114 GLY A CA 1
ATOM 1337 C C . GLY A 1 103 ? 32.249 55.408 39.248 1.00 29.74 114 GLY A C 1
ATOM 1338 O O . GLY A 1 103 ? 31.617 56.187 38.521 1.00 31.13 114 GLY A O 1
ATOM 1342 N N . ILE A 1 104 ? 33.455 55.709 39.725 1.00 31.30 115 ILE A N 1
ATOM 1343 C CA . ILE A 1 104 ? 34.149 56.951 39.392 1.00 30.90 115 ILE A CA 1
ATOM 1344 C C . ILE A 1 104 ? 34.968 56.683 38.133 1.00 31.22 115 ILE A C 1
ATOM 1345 O O . ILE A 1 104 ? 36.041 56.081 38.193 1.00 31.43 115 ILE A O 1
ATOM 1361 N N . GLN A 1 105 ? 34.470 57.152 36.988 1.00 48.91 116 GLN A N 1
ATOM 1362 C CA . GLN A 1 105 ? 35.101 56.819 35.714 1.00 49.50 116 GLN A CA 1
ATOM 1363 C C . GLN A 1 105 ? 36.525 57.357 35.632 1.00 47.73 116 GLN A C 1
ATOM 1364 O O . GLN A 1 105 ? 37.429 56.664 35.151 1.00 45.93 116 GLN A O 1
ATOM 1378 N N . ARG A 1 106 ? 36.745 58.596 36.081 1.00 37.64 117 ARG A N 1
ATOM 1379 C CA . ARG A 1 106 ? 38.061 59.209 35.936 1.00 36.97 117 ARG A CA 1
ATOM 1380 C C . ARG A 1 106 ? 39.129 58.484 36.744 1.00 36.70 117 ARG A C 1
ATOM 1381 O O . ARG A 1 106 ? 40.313 58.562 36.398 1.00 36.19 117 ARG A O 1
ATOM 1402 N N . TRP A 1 107 ? 38.742 57.769 37.798 1.00 31.10 118 TRP A N 1
ATOM 1403 C CA . TRP A 1 107 ? 39.723 57.048 38.602 1.00 30.38 118 TRP A CA 1
ATOM 1404 C C . TRP A 1 107 ? 40.366 55.916 37.80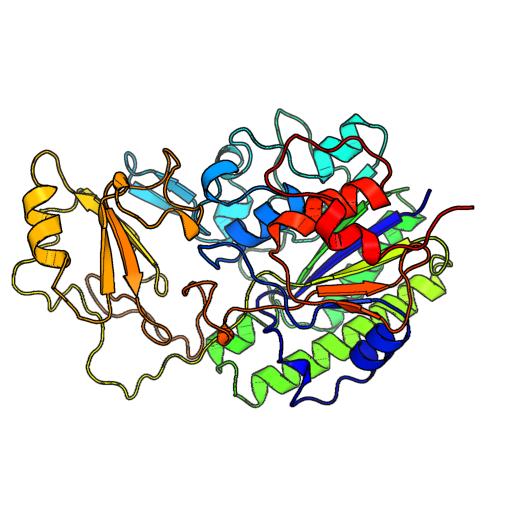5 1.00 29.30 118 TRP A C 1
ATOM 1405 O O . TRP A 1 107 ? 41.591 55.750 37.826 1.00 27.48 118 TRP A O 1
ATOM 1426 N N . TRP A 1 108 ? 39.558 55.137 37.086 1.00 29.21 119 TRP A N 1
ATOM 1427 C CA . TRP A 1 108 ? 40.050 53.980 36.347 1.00 28.33 119 TRP A CA 1
ATOM 1428 C C . TRP A 1 108 ? 40.523 54.328 34.942 1.00 28.67 119 TRP A C 1
ATOM 1429 O O . TRP A 1 108 ? 41.481 53.718 34.449 1.00 27.54 119 TRP A O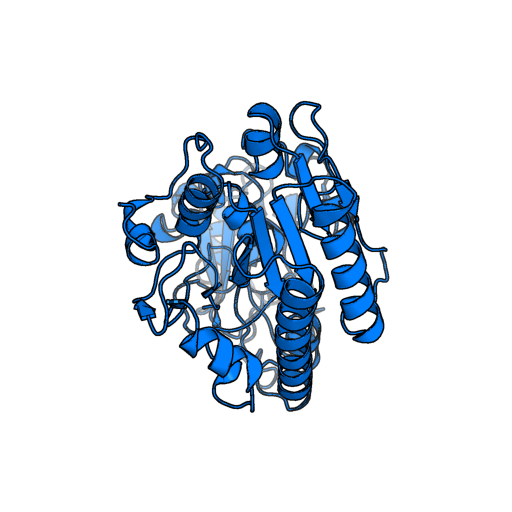 1
ATOM 1450 N N . ASP A 1 109 ? 39.870 55.285 34.283 1.00 35.88 120 ASP A N 1
ATOM 1451 C CA . ASP A 1 109 ? 40.229 55.677 32.919 1.00 36.22 120 ASP A CA 1
ATOM 1452 C C . ASP A 1 109 ? 41.259 56.806 32.979 1.00 36.94 120 ASP A C 1
ATOM 1453 O O . ASP A 1 109 ? 40.984 57.973 32.692 1.00 36.83 120 ASP A O 1
ATOM 1462 N N . ASN A 1 110 ? 42.475 56.426 33.369 1.00 38.58 121 ASN A N 1
ATOM 1463 C CA . ASN A 1 110 ? 43.558 57.368 33.618 1.00 36.81 121 ASN A CA 1
ATOM 1464 C C . ASN A 1 110 ? 44.771 57.058 32.751 1.00 35.26 121 ASN A C 1
ATOM 1465 O O . ASN A 1 110 ? 45.917 57.184 33.188 1.00 36.84 121 ASN A O 1
ATOM 1475 N N . GLY A 1 111 ? 44.535 56.644 31.508 1.00 36.65 122 GLY A N 1
ATOM 1476 C CA . GLY A 1 111 ? 45.597 56.437 30.543 1.00 36.49 122 GLY A CA 1
ATOM 1477 C C . GLY A 1 111 ? 45.935 54.989 30.257 1.00 36.85 122 GLY A C 1
ATOM 1478 O O . GLY A 1 111 ? 46.726 54.730 29.340 1.00 37.05 122 GLY A O 1
ATOM 1482 N N . SER A 1 112 ? 45.379 54.038 31.003 1.00 37.11 123 SER A N 1
ATOM 1483 C CA . SER A 1 112 ? 45.600 52.621 30.755 1.00 36.02 123 SER A CA 1
ATOM 1484 C C . SER A 1 112 ? 44.300 51.960 30.312 1.00 36.10 123 SER A C 1
ATOM 1485 O O . SER A 1 112 ? 43.207 52.364 30.718 1.00 37.57 123 SER A O 1
ATOM 1493 N N . VAL A 1 113 ? 44.430 50.940 29.475 1.00 37.93 124 VAL A N 1
ATOM 1494 C CA . VAL A 1 113 ? 43.297 50.272 28.842 1.00 37.81 124 VAL A CA 1
ATOM 1495 C C . VAL A 1 113 ? 43.177 48.871 29.436 1.00 36.66 124 VAL A C 1
ATOM 1496 O O . VAL A 1 113 ? 44.092 48.056 29.262 1.00 35.11 124 VAL A O 1
ATOM 1509 N N . PRO A 1 114 ? 42.085 48.541 30.126 1.00 30.64 125 PRO A N 1
ATOM 1510 C CA . PRO A 1 114 ? 41.916 47.174 30.633 1.00 29.81 125 PRO A CA 1
ATOM 1511 C C . PRO A 1 114 ? 41.564 46.200 29.516 1.00 30.40 125 PRO A C 1
ATOM 1512 O O . PRO A 1 114 ? 41.221 46.577 28.394 1.00 30.97 125 PRO A O 1
ATOM 1523 N N . ILE A 1 115 ? 41.626 44.912 29.860 1.00 31.35 126 ILE A N 1
ATOM 1524 C CA . ILE A 1 115 ? 41.596 43.862 28.846 1.00 30.53 126 ILE A CA 1
ATOM 1525 C C . ILE A 1 115 ? 40.244 43.789 28.139 1.00 31.55 126 ILE A C 1
ATOM 1526 O O . ILE A 1 115 ? 40.181 43.433 26.956 1.00 33.26 126 ILE A O 1
ATOM 1542 N N . TRP A 1 116 ? 39.145 44.111 28.830 1.00 28.39 127 TRP A N 1
ATOM 1543 C CA . TRP A 1 116 ? 37.840 44.090 28.168 1.00 28.90 127 TRP A CA 1
ATOM 1544 C C . TRP A 1 116 ? 37.846 44.970 26.926 1.00 29.93 127 TRP A C 1
ATOM 1545 O O . TRP A 1 116 ? 37.320 44.584 25.873 1.00 30.09 127 TRP A O 1
ATOM 1566 N N . ILE A 1 117 ? 38.430 46.163 27.034 1.00 35.86 128 ILE A N 1
ATOM 1567 C CA . ILE A 1 117 ? 38.386 47.127 25.943 1.00 36.91 128 ILE A CA 1
ATOM 1568 C C . ILE A 1 117 ? 39.343 46.726 24.833 1.00 36.05 128 ILE A C 1
ATOM 1569 O O . ILE A 1 117 ? 38.993 46.780 23.648 1.00 37.77 128 ILE A O 1
ATOM 1585 N N . THR A 1 118 ? 40.563 46.327 25.192 1.00 38.42 129 THR A N 1
ATOM 1586 C CA . THR A 1 118 ? 41.513 45.852 24.193 1.00 39.15 129 THR A CA 1
ATOM 1587 C C . THR A 1 118 ? 40.908 44.722 23.372 1.00 38.71 129 THR A C 1
ATOM 1588 O O . THR A 1 118 ? 40.991 44.718 22.140 1.00 39.64 129 THR A O 1
ATOM 1599 N N . ALA A 1 119 ? 40.280 43.757 24.045 1.00 35.70 130 ALA A N 1
ATOM 1600 C CA . ALA A 1 119 ? 39.683 42.631 23.338 1.00 36.18 130 ALA A CA 1
ATOM 1601 C C . ALA A 1 119 ? 38.535 43.082 22.444 1.00 38.25 130 ALA A C 1
ATOM 1602 O O . ALA A 1 119 ? 38.372 42.570 21.330 1.00 39.76 130 ALA A O 1
ATOM 1609 N N . GLN A 1 120 ? 37.728 44.039 22.910 1.00 38.81 131 GLN A N 1
ATOM 1610 C CA . GLN A 1 120 ? 36.566 44.467 22.135 1.00 38.83 131 GLN A CA 1
ATOM 1611 C C . GLN A 1 120 ? 36.969 45.283 20.915 1.00 39.85 131 GLN A C 1
ATOM 1612 O O . GLN A 1 120 ? 36.267 45.258 19.897 1.00 41.49 131 GLN A O 1
ATOM 1626 N N . ARG A 1 121 ? 38.084 46.011 20.992 1.00 46.77 132 ARG A N 1
ATOM 1627 C CA . ARG A 1 121 ? 38.594 46.718 19.825 1.00 46.68 132 ARG A CA 1
ATOM 1628 C C . ARG A 1 121 ? 39.152 45.774 18.771 1.00 47.23 132 ARG A C 1
ATOM 1629 O O . ARG A 1 121 ? 39.436 46.220 17.656 1.00 49.37 132 ARG A O 1
ATOM 1650 N N . GLN A 1 122 ? 39.314 44.491 19.094 1.00 39.73 133 GLN A N 1
ATOM 1651 C CA . GLN A 1 122 ? 39.840 43.504 18.161 1.00 40.54 133 GLN A CA 1
ATOM 1652 C C . GLN A 1 122 ? 38.803 42.444 17.799 1.00 42.47 133 GLN A C 1
ATOM 1653 O O . GLN A 1 122 ? 39.166 41.345 17.368 1.00 42.61 133 GLN A O 1
ATOM 1667 N N . GLY A 1 123 ? 37.519 42.754 17.967 1.00 40.72 134 GLY A N 1
ATOM 1668 C CA . GLY A 1 123 ? 36.450 41.910 17.476 1.00 42.14 134 GLY A CA 1
ATOM 1669 C C . GLY A 1 123 ? 35.841 40.956 18.478 1.00 41.04 134 GLY A C 1
ATOM 1670 O O . GLY A 1 123 ? 35.019 40.119 18.084 1.00 42.51 134 GLY A O 1
ATOM 1674 N N . LEU A 1 124 ? 36.203 41.054 19.752 1.00 45.50 135 LEU A N 1
ATOM 1675 C CA . LEU A 1 124 ? 35.695 40.155 20.777 1.00 43.91 135 LEU A CA 1
ATOM 1676 C C . LEU A 1 124 ? 34.610 40.838 21.601 1.00 43.03 135 LEU A C 1
ATOM 1677 O O . LEU A 1 124 ? 34.425 42.056 21.557 1.00 43.18 135 LEU A O 1
ATOM 1693 N N . ARG A 1 125 ? 33.877 40.023 22.352 1.00 34.13 136 ARG A N 1
ATOM 1694 C CA . ARG A 1 125 ? 32.855 40.497 23.275 1.00 33.67 136 ARG A CA 1
ATOM 1695 C C . ARG A 1 125 ? 33.258 40.061 24.675 1.00 31.57 136 ARG A C 1
ATOM 1696 O O . ARG A 1 125 ? 33.492 38.871 24.911 1.00 31.32 136 ARG A O 1
ATOM 1717 N N . ALA A 1 126 ? 33.351 41.020 25.593 1.00 35.72 137 ALA A N 1
ATOM 1718 C CA . ALA A 1 126 ? 33.847 40.761 26.935 1.00 34.76 137 ALA A CA 1
ATOM 1719 C C . ALA A 1 126 ? 32.828 41.224 27.967 1.00 36.20 137 ALA A C 1
ATOM 1720 O O . ALA A 1 126 ? 31.998 42.099 27.706 1.00 35.90 137 ALA A O 1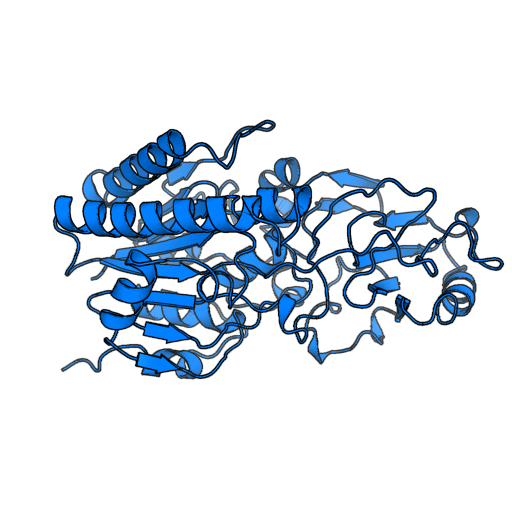
ATOM 1727 N N . GLY A 1 127 ? 32.914 40.633 29.151 1.00 33.98 138 GLY A N 1
ATOM 1728 C CA . GLY A 1 127 ? 31.987 40.947 30.221 1.00 34.75 138 GLY A CA 1
ATOM 1729 C C . GLY A 1 127 ? 32.690 41.022 31.560 1.00 34.65 138 GLY A C 1
ATOM 1730 O O . GLY A 1 127 ? 33.745 40.419 31.771 1.00 32.52 138 GLY A O 1
ATOM 1734 N N . SER A 1 128 ? 32.086 41.782 32.470 1.00 32.36 139 SER A N 1
ATOM 1735 C CA . SER A 1 128 ? 32.569 41.915 33.837 1.00 32.25 139 SER A CA 1
ATOM 1736 C C . SER A 1 128 ? 31.405 41.705 34.790 1.00 33.49 139 SER A C 1
ATOM 1737 O O . SER A 1 128 ? 30.362 42.352 34.651 1.00 35.95 139 SER A O 1
ATOM 1745 N N . PHE A 1 129 ? 31.582 40.808 35.756 1.00 26.66 140 PHE A N 1
ATOM 1746 C CA . PHE A 1 129 ? 30.573 40.550 36.780 1.00 28.27 140 PHE A CA 1
ATOM 1747 C C . PHE A 1 129 ? 31.179 40.895 38.139 1.00 27.31 140 PHE A C 1
ATOM 1748 O O . PHE A 1 129 ? 31.965 40.118 38.689 1.00 26.09 140 PHE A O 1
ATOM 1765 N N . PHE A 1 130 ? 30.812 42.058 38.674 1.00 26.16 141 PHE A N 1
ATOM 1766 C CA . PHE A 1 130 ? 31.285 42.553 39.965 1.00 26.53 141 PHE A CA 1
ATOM 1767 C C . PHE A 1 130 ? 32.788 42.798 39.993 1.00 26.10 141 PHE A C 1
ATOM 1768 O O . PHE A 1 130 ? 33.359 42.976 41.079 1.00 26.15 141 PHE A O 1
ATOM 1785 N N . TYR A 1 131 ? 33.454 42.807 38.835 1.00 27.49 142 TYR A N 1
ATOM 1786 C CA . TYR A 1 131 ? 34.902 42.964 38.845 1.00 26.63 142 TYR A CA 1
ATOM 1787 C C . TYR A 1 131 ? 35.273 44.442 38.974 1.00 27.62 142 TYR A C 1
ATOM 1788 O O . TYR A 1 131 ? 34.677 45.289 38.304 1.00 27.80 142 TYR A O 1
ATOM 1806 N N . PRO A 1 132 ? 36.253 44.782 39.816 1.00 32.49 143 PRO A N 1
ATOM 1807 C CA . PRO A 1 132 ? 36.617 46.197 39.988 1.00 31.76 143 PRO A CA 1
ATOM 1808 C C . PRO A 1 132 ? 37.088 46.824 38.682 1.00 33.03 143 PRO A C 1
ATOM 1809 O O . PRO A 1 132 ? 37.948 46.284 37.982 1.00 31.21 143 PRO A O 1
ATOM 1820 N N . GLY A 1 133 ? 36.518 47.986 38.364 1.00 27.55 144 GLY A N 1
ATOM 1821 C CA . GLY A 1 133 ? 36.833 48.685 37.141 1.00 27.85 144 GLY A CA 1
ATOM 1822 C C . GLY A 1 133 ? 35.994 48.286 35.945 1.00 28.58 144 GLY A C 1
ATOM 1823 O O . GLY A 1 133 ? 36.093 48.938 34.896 1.00 28.54 144 GLY A O 1
ATOM 1827 N N . GLY A 1 134 ? 35.167 47.253 36.068 1.00 24.74 145 GLY A N 1
ATOM 1828 C CA . GLY A 1 134 ? 34.402 46.735 34.956 1.00 25.20 145 GLY A CA 1
ATOM 1829 C C . GLY A 1 134 ? 33.039 47.358 34.750 1.00 27.03 145 GLY A C 1
ATOM 1830 O O . GLY A 1 134 ? 32.294 46.890 33.883 1.00 27.11 145 GLY A O 1
ATOM 1834 N N . ASN A 1 135 ? 32.684 48.399 35.507 1.00 27.89 146 ASN A N 1
ATOM 1835 C CA . ASN A 1 135 ? 31.380 49.043 35.377 1.00 28.78 146 ASN A CA 1
ATOM 1836 C C . ASN A 1 135 ? 31.504 50.505 34.961 1.00 29.75 146 ASN A C 1
ATOM 1837 O O . ASN A 1 135 ? 30.580 51.294 35.189 1.00 29.79 146 ASN A O 1
ATOM 1847 N N . VAL A 1 136 ? 32.627 50.884 34.349 1.00 29.00 147 VAL A N 1
ATOM 1848 C CA . VAL A 1 136 ? 32.830 52.231 33.837 1.00 30.24 147 VAL A CA 1
ATOM 1849 C C . VAL A 1 136 ? 33.312 52.128 32.398 1.00 29.24 147 VAL A C 1
ATOM 1850 O O . VAL A 1 136 ? 33.802 51.088 31.954 1.00 27.84 147 VAL A O 1
ATOM 1863 N N . THR A 1 137 ? 33.166 53.229 31.670 1.00 38.18 148 THR A N 1
ATOM 1864 C CA . THR A 1 137 ? 33.640 53.312 30.298 1.00 36.69 148 THR A CA 1
ATOM 1865 C C . THR A 1 137 ? 35.105 53.727 30.272 1.00 37.40 148 THR A C 1
ATOM 1866 O O . THR A 1 137 ? 35.605 54.376 31.194 1.00 37.97 148 THR A O 1
ATOM 1877 N N . TYR A 1 138 ? 35.790 53.343 29.197 1.00 34.46 149 TYR A N 1
ATOM 1878 C CA . TYR A 1 138 ? 37.193 53.689 28.989 1.00 32.92 149 TYR A CA 1
ATOM 1879 C C . TYR A 1 138 ? 37.313 54.324 27.612 1.00 33.51 149 TYR A C 1
ATOM 1880 O O . TYR A 1 138 ? 37.153 53.643 26.594 1.00 34.86 149 TYR A O 1
ATOM 1898 N N . GLN A 1 139 ? 37.588 55.625 27.583 1.00 48.43 150 GLN A N 1
ATOM 1899 C CA . GLN A 1 139 ? 37.646 56.378 26.333 1.00 48.87 150 GLN A CA 1
ATOM 1900 C C . GLN A 1 139 ? 36.357 56.203 25.537 1.00 48.36 150 GLN A C 1
ATOM 1901 O O . GLN A 1 139 ? 36.367 56.071 24.312 1.00 49.64 150 GLN A O 1
ATOM 1915 N N . GLY A 1 140 ? 35.232 56.207 26.250 1.00 37.87 151 GLY A N 1
ATOM 1916 C CA . GLY A 1 140 ? 33.926 56.154 25.634 1.00 38.88 151 GLY A CA 1
ATOM 1917 C C . GLY A 1 140 ? 33.406 54.764 25.345 1.00 38.45 151 GLY A C 1
ATOM 1918 O O . GLY A 1 140 ? 32.244 54.631 24.938 1.00 40.24 151 GLY A O 1
ATOM 1922 N N . VAL A 1 141 ? 34.216 53.727 25.545 1.00 39.23 152 VAL A N 1
ATOM 1923 C CA . VAL A 1 141 ? 33.828 52.353 25.246 1.00 38.70 152 VAL A CA 1
ATOM 1924 C C . VAL A 1 141 ? 33.351 51.690 26.529 1.00 38.90 152 VAL A C 1
ATOM 1925 O O . VAL A 1 141 ? 33.977 51.827 27.588 1.00 37.75 152 VAL A O 1
ATOM 1938 N N . ALA A 1 142 ? 32.239 50.968 26.436 1.00 39.52 153 ALA A N 1
ATOM 1939 C CA . ALA A 1 142 ? 31.675 50.242 27.562 1.00 38.55 153 ALA A CA 1
ATOM 1940 C C . ALA A 1 142 ? 31.861 48.743 27.363 1.00 37.68 153 ALA A C 1
ATOM 1941 O O . ALA A 1 142 ? 31.935 48.250 26.233 1.00 37.89 153 ALA A O 1
ATOM 1948 N N . VAL A 1 143 ? 31.942 48.020 28.478 1.00 34.56 154 VAL A N 1
ATOM 1949 C CA . VAL A 1 143 ? 32.049 46.569 28.423 1.00 35.34 154 VAL A CA 1
ATOM 1950 C C . VAL A 1 143 ? 30.744 45.989 27.891 1.00 35.76 154 VAL A C 1
ATOM 1951 O O . VAL A 1 143 ? 29.648 46.459 28.231 1.00 35.62 154 VAL A O 1
ATOM 1964 N N . THR A 1 144 ? 30.858 44.960 27.045 1.00 40.36 155 THR A N 1
ATOM 1965 C CA . THR A 1 144 ? 29.684 44.388 26.388 1.00 41.49 155 THR A CA 1
ATOM 1966 C C . THR A 1 144 ? 28.612 44.012 27.404 1.00 41.66 155 THR A C 1
ATOM 1967 O O . THR A 1 144 ? 27.428 44.317 27.219 1.00 42.59 155 THR A O 1
ATOM 1978 N N . ARG A 1 145 ? 29.013 43.337 28.479 1.00 37.20 156 ARG A N 1
ATOM 1979 C CA . ARG A 1 145 ? 28.121 42.974 29.572 1.00 38.13 156 ARG A CA 1
ATOM 1980 C C . ARG A 1 145 ? 28.791 43.360 30.880 1.00 37.20 156 ARG A C 1
ATOM 1981 O O . ARG A 1 145 ? 29.961 43.035 31.098 1.00 35.38 156 ARG A O 1
ATOM 2002 N N . SER A 1 146 ? 28.057 44.056 31.744 1.00 36.73 157 SER A N 1
ATOM 2003 C CA . SER A 1 146 ? 28.615 44.534 32.999 1.00 36.65 157 SER A CA 1
ATOM 2004 C C . SER A 1 146 ? 27.560 44.477 34.092 1.00 38.55 157 SER A C 1
ATOM 2005 O O . SER A 1 146 ? 26.409 44.873 33.880 1.00 40.05 157 SER A O 1
ATOM 2013 N N . ARG A 1 147 ? 27.966 43.978 35.258 1.00 46.88 158 ARG A N 1
ATOM 2014 C CA . ARG A 1 147 ? 27.122 43.919 36.443 1.00 48.41 158 ARG A CA 1
ATOM 2015 C C . ARG A 1 147 ? 27.899 44.468 37.631 1.00 46.56 158 ARG A C 1
ATOM 2016 O O . ARG A 1 147 ? 29.082 44.160 37.804 1.00 45.01 158 ARG A O 1
ATOM 2037 N N . LYS A 1 148 ? 27.233 45.289 38.443 1.00 36.69 159 LYS A N 1
ATOM 2038 C CA . LYS A 1 148 ? 27.824 45.827 39.661 1.00 36.37 159 LYS A CA 1
ATOM 2039 C C . LYS A 1 148 ? 26.880 45.596 40.829 1.00 35.70 159 LYS A C 1
ATOM 2040 O O . LYS A 1 148 ? 25.665 45.774 40.704 1.00 37.28 159 LYS A O 1
ATOM 2059 N N . GLU A 1 149 ? 27.450 45.212 41.967 1.00 37.03 160 GLU A N 1
ATOM 2060 C CA . GLU A 1 149 ? 26.652 44.883 43.133 1.00 36.44 160 GLU A CA 1
ATOM 2061 C C . GLU A 1 149 ? 26.110 46.153 43.791 1.00 35.87 160 GLU A C 1
ATOM 2062 O O . GLU A 1 149 ? 26.527 47.274 43.489 1.00 37.93 160 GLU A O 1
ATOM 2074 N N . GLY A 1 150 ? 25.162 45.960 44.712 1.00 34.54 161 GLY A N 1
ATOM 2075 C CA . GLY A 1 150 ? 24.587 47.067 45.443 1.00 34.22 161 GLY A CA 1
ATOM 2076 C C . GLY A 1 150 ? 25.499 47.576 46.548 1.00 33.94 161 GLY A C 1
ATOM 2077 O O . GLY A 1 150 ? 26.548 47.007 46.847 1.00 33.30 161 GLY A O 1
ATOM 2081 N N . ILE A 1 151 ? 25.071 48.678 47.169 1.00 47.03 162 ILE A N 1
ATOM 2082 C CA . ILE A 1 151 ? 25.892 49.316 48.195 1.00 47.13 162 ILE A CA 1
ATOM 2083 C C . ILE A 1 151 ? 25.966 48.465 49.459 1.00 46.36 162 ILE A C 1
ATOM 2084 O O . ILE A 1 151 ? 26.991 48.466 50.151 1.00 46.96 162 ILE A O 1
ATOM 2100 N N . ALA A 1 152 ? 24.900 47.742 49.791 1.00 47.31 163 ALA A N 1
ATOM 2101 C CA . ALA A 1 152 ? 24.858 46.884 50.972 1.00 49.63 163 ALA A CA 1
ATOM 2102 C C . ALA A 1 152 ? 24.888 45.408 50.585 1.00 49.46 163 ALA A C 1
ATOM 2103 O O . ALA A 1 152 ? 24.189 44.579 51.170 1.00 52.16 163 ALA A O 1
ATOM 2110 N N . HIS A 1 153 ? 25.708 45.066 49.597 1.00 38.38 164 HIS A N 1
ATOM 2111 C CA . HIS A 1 153 ? 25.697 43.721 49.041 1.00 38.03 164 HIS A CA 1
ATOM 2112 C C . HIS A 1 153 ? 26.171 42.697 50.066 1.00 37.63 164 HIS A C 1
ATOM 2113 O O . HIS A 1 153 ? 27.084 42.956 50.855 1.00 35.95 164 HIS A O 1
ATOM 2127 N N . ASN A 1 154 ? 25.533 41.529 50.050 1.00 37.57 165 ASN A N 1
ATOM 2128 C CA . ASN A 1 154 ? 25.969 40.378 50.829 1.00 34.85 165 ASN A CA 1
ATOM 2129 C C . ASN A 1 154 ? 26.880 39.521 49.955 1.00 35.23 165 ASN A C 1
ATOM 2130 O O . ASN A 1 154 ? 26.441 38.986 48.931 1.00 36.80 165 ASN A O 1
ATOM 2141 N N . TYR A 1 155 ? 28.140 39.391 50.360 1.00 29.56 166 TYR A N 1
ATOM 2142 C CA . TYR A 1 155 ? 29.161 38.742 49.548 1.00 29.13 166 TYR A CA 1
ATOM 2143 C C . TYR A 1 155 ? 29.326 37.255 49.840 1.00 28.22 166 TYR A C 1
ATOM 2144 O O . TYR A 1 155 ? 30.128 36.601 49.167 1.00 29.45 166 TYR A O 1
ATOM 2162 N N . LYS A 1 156 ? 28.600 36.696 50.810 1.00 32.96 167 LYS A N 1
ATOM 2163 C CA . LYS A 1 156 ? 28.818 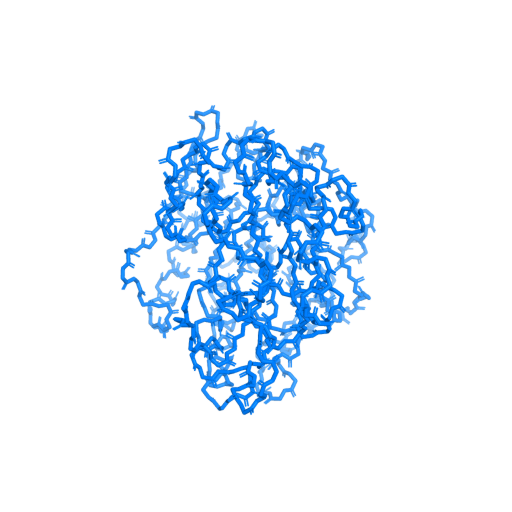35.313 51.219 1.00 32.94 167 LYS A CA 1
ATOM 2164 C C . LYS A 1 156 ? 27.567 34.451 51.079 1.00 34.22 167 LYS A C 1
ATOM 2165 O O . LYS A 1 156 ? 27.467 33.403 51.725 1.00 35.11 167 LYS A O 1
ATOM 2184 N N . ASN A 1 157 ? 26.622 34.854 50.233 1.00 33.21 168 ASN A N 1
ATOM 2185 C CA . ASN A 1 157 ? 25.411 34.077 49.986 1.00 32.26 168 ASN A CA 1
ATOM 2186 C C . ASN A 1 157 ? 25.705 33.086 48.863 1.00 32.61 168 ASN A C 1
ATOM 2187 O O . ASN A 1 157 ? 25.801 33.467 47.692 1.00 32.77 168 ASN A O 1
ATOM 2197 N N . GLU A 1 158 ? 25.847 31.809 49.224 1.00 40.85 169 GLU A N 1
ATOM 2198 C CA . GLU A 1 158 ? 26.262 30.797 48.256 1.00 40.25 169 GLU A CA 1
ATOM 2199 C C . GLU A 1 158 ? 25.237 30.641 47.138 1.00 40.39 169 GLU A C 1
ATOM 2200 O O . GLU A 1 158 ? 25.605 30.465 45.971 1.00 41.41 169 GLU A O 1
ATOM 2212 N N . THR A 1 159 ? 23.946 30.689 47.475 1.00 39.87 170 THR A N 1
ATOM 2213 C CA . THR A 1 159 ? 22.913 30.595 46.449 1.00 39.05 170 THR A CA 1
ATOM 2214 C C . THR A 1 159 ? 23.065 31.707 45.421 1.00 40.09 170 THR A C 1
ATOM 2215 O O . THR A 1 159 ? 22.920 31.475 44.214 1.00 40.31 170 THR A O 1
ATOM 2226 N N . GLU A 1 160 ? 23.358 32.924 45.881 1.00 35.42 171 GLU A N 1
ATOM 2227 C CA . GLU A 1 160 ? 23.584 34.033 44.965 1.00 35.34 171 GLU A CA 1
ATOM 2228 C C . GLU A 1 160 ? 24.830 33.808 44.113 1.00 36.85 171 GLU A C 1
ATOM 2229 O O . GLU A 1 160 ? 24.868 34.229 42.951 1.00 36.20 171 GLU A O 1
ATOM 2241 N N . TRP A 1 161 ? 25.852 33.147 44.667 1.00 31.19 172 TRP A N 1
ATOM 2242 C CA . TRP A 1 161 ? 27.045 32.830 43.886 1.00 30.21 172 TRP A CA 1
ATOM 2243 C C . TRP A 1 161 ? 26.698 31.941 42.700 1.00 30.36 172 TRP A C 1
ATOM 2244 O O . TRP A 1 161 ? 27.075 32.229 41.559 1.00 30.39 172 TRP A O 1
ATOM 2265 N N . ARG A 1 162 ? 25.993 30.838 42.958 1.00 38.17 173 ARG A N 1
ATOM 2266 C CA . ARG A 1 162 ? 25.636 29.917 41.886 1.00 39.53 173 ARG A CA 1
ATOM 2267 C C . ARG A 1 162 ? 24.794 30.609 40.824 1.00 41.06 173 ARG A C 1
ATOM 2268 O O . ARG A 1 162 ? 24.948 30.342 39.626 1.00 40.26 173 ARG A O 1
ATOM 2289 N N . ALA A 1 163 ? 23.901 31.507 41.242 1.00 39.82 174 ALA A N 1
ATOM 2290 C CA . ALA A 1 163 ? 23.090 32.250 40.283 1.00 40.12 174 ALA A CA 1
ATOM 2291 C C . ALA A 1 163 ? 23.965 33.115 39.385 1.00 39.12 174 ALA A C 1
ATOM 2292 O O . ALA A 1 163 ? 23.778 33.154 38.164 1.00 40.28 174 ALA A O 1
ATOM 2299 N N . ASN A 1 164 ? 24.930 33.824 39.974 1.00 32.59 175 ASN A N 1
ATOM 2300 C CA . ASN A 1 164 ? 25.831 34.641 39.170 1.00 32.47 175 ASN A CA 1
ATOM 2301 C C . ASN A 1 164 ? 26.606 33.785 38.176 1.00 32.42 175 ASN A C 1
ATOM 2302 O O . ASN A 1 164 ? 26.808 34.187 37.024 1.00 32.34 175 ASN A O 1
ATOM 2313 N N . ILE A 1 165 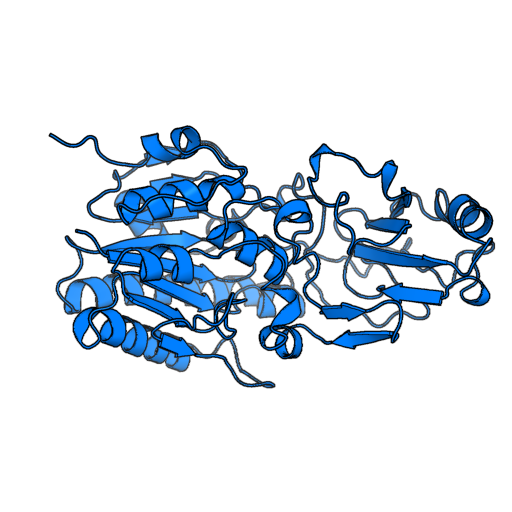? 27.049 32.600 38.601 1.00 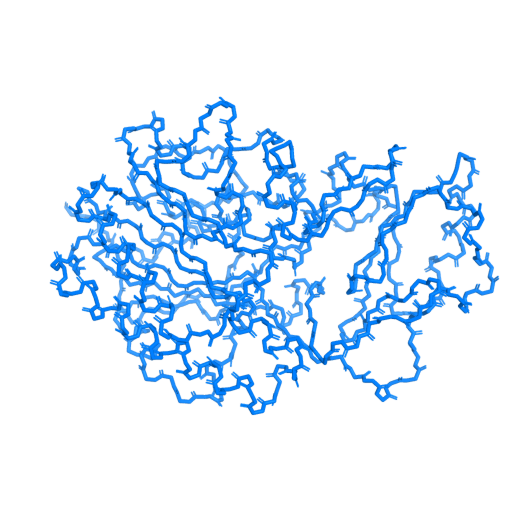36.76 176 ILE A N 1
ATOM 2314 C CA . ILE A 1 165 ? 27.755 31.707 37.687 1.00 35.57 176 ILE A CA 1
ATOM 2315 C C . ILE A 1 165 ? 26.833 31.276 36.555 1.00 36.82 176 ILE A C 1
ATOM 2316 O O . ILE A 1 165 ? 27.255 31.175 35.397 1.00 38.28 176 ILE A O 1
ATOM 2332 N N . ASP A 1 166 ? 25.562 31.011 36.869 1.00 42.79 177 ASP A N 1
ATOM 2333 C CA . ASP A 1 166 ? 24.595 30.686 35.825 1.00 44.20 177 ASP A CA 1
ATOM 2334 C C . ASP A 1 166 ? 24.495 31.815 34.806 1.00 43.74 177 ASP A C 1
ATOM 2335 O O . ASP A 1 166 ? 24.516 31.578 33.593 1.00 44.59 177 ASP A O 1
ATOM 2344 N N . THR A 1 167 ? 24.384 33.056 35.285 1.00 37.44 178 THR A N 1
ATOM 2345 C CA . THR A 1 167 ? 24.364 34.203 34.383 1.00 37.64 178 THR A CA 1
ATOM 2346 C C . THR A 1 167 ? 25.611 34.228 33.507 1.00 36.59 178 THR A C 1
ATOM 2347 O O . THR A 1 167 ? 25.521 34.378 32.283 1.00 37.20 178 THR A O 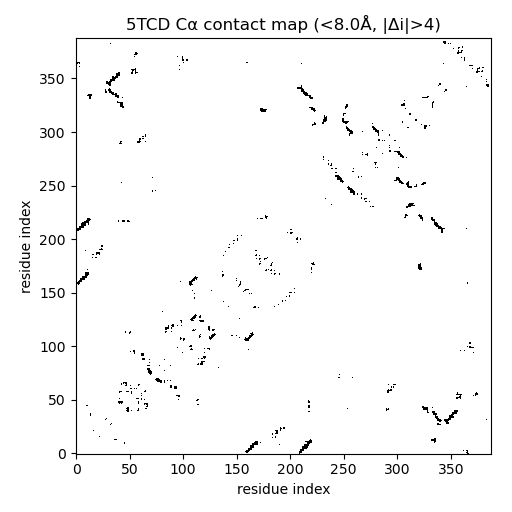1
ATOM 2358 N N . VAL A 1 168 ? 26.788 34.087 34.122 1.00 35.62 179 VAL A N 1
ATOM 2359 C CA . VAL A 1 168 ? 28.041 34.115 33.371 1.00 34.59 179 VAL A CA 1
ATOM 2360 C C . VAL A 1 168 ? 28.030 33.060 32.273 1.00 35.25 179 VAL A C 1
ATOM 2361 O O . VAL A 1 168 ? 28.435 33.322 31.134 1.00 35.33 179 VAL A O 1
ATOM 2374 N N . MET A 1 169 ? 27.574 31.848 32.594 1.00 45.48 180 MET A N 1
ATOM 2375 C CA . MET A 1 169 ? 27.505 30.804 31.578 1.00 47.03 180 MET A CA 1
ATOM 2376 C C . MET A 1 169 ? 26.564 31.204 30.449 1.00 48.95 180 MET A C 1
ATOM 2377 O O . MET A 1 169 ? 26.809 30.878 29.281 1.00 50.35 180 MET A O 1
ATOM 2391 N N . ALA A 1 170 ? 25.481 31.911 30.777 1.00 40.90 181 ALA A N 1
ATOM 2392 C CA . ALA A 1 170 ? 24.570 32.390 29.742 1.00 42.72 181 ALA A CA 1
ATOM 2393 C C . ALA A 1 170 ? 25.243 33.435 28.861 1.00 41.78 181 ALA A C 1
ATOM 2394 O O . ALA A 1 170 ? 25.032 33.455 27.643 1.00 43.22 181 ALA A O 1
ATOM 2401 N N . TRP A 1 171 ? 26.051 34.316 29.459 1.00 36.82 182 TRP A N 1
ATOM 2402 C CA . TRP A 1 171 ? 26.810 35.279 28.666 1.00 36.19 182 TRP A CA 1
ATOM 2403 C C . TRP A 1 171 ? 27.682 34.573 27.635 1.00 36.55 182 TRP A C 1
ATOM 2404 O O . TRP A 1 171 ? 27.761 35.000 26.477 1.00 37.59 182 TRP A O 1
ATOM 2425 N N . PHE A 1 172 ? 28.353 33.492 28.040 1.00 43.82 183 PHE A N 1
ATOM 2426 C CA . PHE A 1 172 ? 29.215 32.764 27.115 1.00 43.60 183 PHE A CA 1
ATOM 2427 C C . PHE A 1 172 ? 28.408 32.114 25.998 1.00 46.50 183 PHE A C 1
ATOM 2428 O O . PHE A 1 172 ? 28.794 32.184 24.825 1.00 49.71 183 PHE A O 1
ATOM 2445 N N . THR A 1 173 ? 27.290 31.476 26.339 1.00 41.87 184 THR A N 1
ATOM 2446 C CA . THR A 1 173 ? 26.577 30.634 25.384 1.00 44.66 184 THR A CA 1
ATOM 2447 C C . THR A 1 173 ? 25.524 31.397 24.589 1.00 47.22 184 THR A C 1
ATOM 2448 O O . THR A 1 173 ? 25.393 31.183 23.378 1.00 48.79 184 THR A O 1
ATOM 2459 N N . GLU A 1 174 ? 24.767 32.283 25.236 1.00 58.52 185 GLU A N 1
ATOM 2460 C CA . GLU A 1 174 ? 23.646 32.951 24.588 1.00 61.06 185 GLU A CA 1
ATOM 2461 C C . GLU A 1 174 ? 23.941 34.390 24.186 1.00 59.77 185 GLU A C 1
ATOM 2462 O O . GLU A 1 174 ? 23.176 34.960 23.402 1.00 62.02 185 GLU A O 1
ATOM 2474 N N . GLU A 1 175 ? 25.015 34.990 24.698 1.00 51.92 186 GLU A N 1
ATOM 2475 C CA . GLU A 1 175 ? 25.403 36.345 24.324 1.00 51.68 186 GLU A CA 1
ATOM 2476 C C . GLU A 1 175 ? 26.711 36.374 23.539 1.00 50.54 186 GLU A C 1
ATOM 2477 O O . GLU A 1 175 ? 27.220 37.460 23.242 1.00 48.20 186 GLU A O 1
ATOM 2489 N N . ASP A 1 176 ? 27.258 35.208 23.196 1.00 61.25 187 ASP A N 1
ATOM 2490 C CA . ASP A 1 176 ? 28.459 35.097 22.368 1.00 60.99 187 ASP A CA 1
ATOM 2491 C C . ASP A 1 176 ? 29.584 35.987 22.896 1.00 58.07 187 ASP A C 1
ATOM 2492 O O . ASP A 1 176 ? 30.203 36.759 22.160 1.00 57.82 187 ASP A O 1
ATOM 2501 N N . LEU A 1 177 ? 29.848 35.873 24.195 1.00 47.02 188 LEU A N 1
ATOM 2502 C CA . LEU A 1 177 ? 30.986 36.544 24.807 1.00 43.00 188 LEU A CA 1
ATOM 2503 C C . LEU A 1 177 ? 32.198 35.625 24.786 1.00 41.92 188 LEU A C 1
ATOM 2504 O O . LEU A 1 177 ? 32.074 34.408 24.951 1.00 43.05 188 LEU A O 1
ATOM 2520 N N . ASP A 1 178 ? 33.374 36.216 24.573 1.00 44.71 189 ASP A N 1
ATOM 2521 C CA . ASP A 1 178 ? 34.622 35.466 24.540 1.00 43.74 189 ASP A CA 1
ATOM 2522 C C . ASP A 1 178 ? 35.424 35.583 25.828 1.00 43.07 189 ASP A C 1
ATOM 2523 O O . ASP A 1 178 ? 36.296 34.741 26.073 1.00 42.81 189 ASP A O 1
ATOM 2532 N N . LEU A 1 179 ? 35.148 36.597 26.649 1.00 32.73 190 LEU A N 1
ATOM 2533 C CA . LEU A 1 179 ? 35.900 36.863 27.865 1.00 30.37 190 LEU A CA 1
ATOM 2534 C C . LEU A 1 179 ? 34.943 37.322 28.952 1.00 31.01 190 LEU A C 1
ATOM 2535 O O . LEU A 1 179 ? 34.036 38.115 28.691 1.00 33.77 190 LEU A O 1
ATOM 2551 N N . VAL A 1 180 ? 35.150 36.828 30.169 1.00 26.26 191 VAL A N 1
ATOM 2552 C CA . VAL A 1 180 ? 34.398 37.288 31.331 1.00 26.21 191 VAL A CA 1
ATOM 2553 C C . VAL A 1 180 ? 35.328 37.303 32.534 1.00 25.68 191 VAL A C 1
ATOM 2554 O O . VAL A 1 180 ? 36.144 36.393 32.713 1.00 24.28 191 VAL A O 1
ATOM 2567 N N . THR A 1 181 ? 35.202 38.342 33.358 1.00 31.26 192 THR A N 1
ATOM 2568 C CA . THR A 1 181 ? 35.920 38.445 34.623 1.00 29.79 192 THR A CA 1
ATOM 2569 C C . THR A 1 181 ? 34.894 38.460 35.747 1.00 30.12 192 THR A C 1
ATOM 2570 O O . THR A 1 181 ? 34.091 39.393 35.847 1.00 31.18 192 THR A O 1
ATOM 2581 N N . LEU A 1 182 ? 34.923 37.426 36.584 1.00 28.05 193 LEU A N 1
ATOM 2582 C CA . LEU A 1 182 ? 33.944 37.226 37.643 1.00 27.79 193 LEU A CA 1
ATOM 2583 C C . LEU A 1 182 ? 34.612 37.417 38.997 1.00 29.31 193 LEU A C 1
ATOM 2584 O O . LEU A 1 182 ? 35.671 36.835 39.261 1.00 27.94 193 LEU A O 1
ATOM 2600 N N . TYR A 1 183 ? 33.985 38.218 39.855 1.00 25.85 194 TYR A N 1
ATOM 2601 C CA . TYR A 1 183 ? 34.554 38.611 41.136 1.00 26.20 194 TYR A CA 1
ATOM 2602 C C . TYR A 1 183 ? 33.681 38.118 42.283 1.00 26.09 194 TYR A C 1
ATOM 2603 O O . TYR A 1 183 ? 32.449 38.164 42.207 1.00 26.16 194 TYR A O 1
ATOM 2621 N N . PHE A 1 184 ? 34.332 37.641 43.342 1.00 27.25 195 PHE A N 1
ATOM 2622 C CA . PHE A 1 184 ? 33.677 37.299 44.596 1.00 27.77 195 PHE A CA 1
ATOM 2623 C C . PHE A 1 184 ? 34.370 38.044 45.728 1.00 29.64 195 PHE A C 1
ATOM 2624 O O . PHE A 1 184 ? 35.597 38.189 45.725 1.00 27.95 195 PHE A O 1
ATOM 2641 N N . GLY A 1 185 ? 33.585 38.511 46.696 1.00 21.22 196 GLY A N 1
ATOM 2642 C CA . GLY A 1 185 ? 34.106 39.251 47.827 1.00 20.22 196 GLY A CA 1
ATOM 2643 C C . GLY A 1 185 ? 34.558 38.422 49.010 1.00 21.21 196 GLY A C 1
ATOM 2644 O O . GLY A 1 185 ? 34.905 38.989 50.051 1.00 20.69 196 GLY A O 1
ATOM 2648 N N . GLU A 1 186 ? 34.549 37.097 48.895 1.00 31.02 197 GLU A N 1
ATOM 2649 C CA . GLU A 1 186 ? 35.057 36.218 49.945 1.00 30.31 197 GLU A CA 1
ATOM 2650 C C . GLU A 1 186 ? 36.272 35.462 49.407 1.00 30.53 197 GLU A C 1
ATOM 2651 O O . GLU A 1 186 ? 36.397 35.286 48.194 1.00 29.54 197 GLU A O 1
ATOM 2663 N N . PRO A 1 187 ? 37.163 34.993 50.300 1.00 27.41 198 PRO A N 1
ATOM 2664 C CA . PRO A 1 187 ? 37.110 35.014 51.770 1.00 28.22 198 PRO A CA 1
ATOM 2665 C C . PRO A 1 187 ? 37.608 36.304 52.435 1.00 26.83 198 PRO A C 1
ATOM 2666 O O . PRO A 1 187 ? 37.885 36.285 53.636 1.00 26.07 198 PRO A O 1
ATOM 2677 N N . ASP A 1 188 ? 37.713 37.399 51.680 1.00 28.70 199 ASP A N 1
ATOM 2678 C CA . ASP A 1 188 ? 38.242 38.639 52.242 1.00 26.60 199 ASP A CA 1
ATOM 2679 C C . ASP A 1 188 ? 37.362 39.156 53.376 1.00 26.46 199 ASP A C 1
ATOM 2680 O O . ASP A 1 188 ? 37.857 39.471 54.465 1.00 26.33 199 ASP A O 1
ATOM 2689 N N . SER A 1 189 ? 36.052 39.255 53.139 1.00 29.31 200 SER A N 1
ATOM 2690 C CA . SER A 1 189 ? 35.154 39.794 54.158 1.00 30.13 200 SER A CA 1
ATOM 2691 C C . SER A 1 189 ? 35.265 39.009 55.455 1.00 30.70 200 SER A C 1
ATOM 2692 O O . SER A 1 189 ? 35.406 39.591 56.537 1.00 30.15 200 SER A O 1
ATOM 2700 N N . THR A 1 190 ? 35.198 37.680 55.364 1.00 29.21 201 THR A N 1
ATOM 2701 C CA . THR A 1 190 ? 35.291 36.847 56.557 1.00 28.18 201 THR A CA 1
ATOM 2702 C C . THR A 1 190 ? 36.669 36.957 57.199 1.00 27.20 201 THR A C 1
ATOM 2703 O O . THR A 1 190 ? 36.781 37.027 58.428 1.00 27.44 201 THR A O 1
ATOM 2714 N N . GLY A 1 191 ? 37.728 36.973 56.387 1.00 28.61 202 GLY A N 1
ATOM 2715 C CA . GLY A 1 191 ? 39.063 37.145 56.936 1.00 28.29 202 GLY A CA 1
ATOM 2716 C C . GLY A 1 191 ? 39.210 38.435 57.720 1.00 29.09 202 GLY A C 1
ATOM 2717 O O . GLY A 1 191 ? 39.854 38.464 58.772 1.00 29.04 202 GLY A O 1
ATOM 2721 N N . HIS A 1 192 ? 38.618 39.521 57.219 1.00 21.53 203 HIS A N 1
ATOM 2722 C CA . HIS A 1 192 ? 38.657 40.788 57.943 1.00 21.77 203 HIS A CA 1
ATOM 2723 C C . HIS A 1 192 ? 37.954 40.673 59.287 1.00 22.64 203 HIS A C 1
ATOM 2724 O O . HIS A 1 192 ? 38.499 41.068 60.324 1.00 23.14 203 HIS A O 1
ATOM 2738 N N . ARG A 1 193 ? 36.737 40.130 59.288 1.00 32.89 204 ARG A N 1
ATOM 2739 C CA . ARG A 1 193 ? 35.913 40.167 60.491 1.00 34.43 204 ARG A CA 1
ATOM 2740 C C . ARG A 1 193 ? 36.437 39.212 61.554 1.00 35.06 204 ARG A C 1
ATOM 2741 O O . ARG A 1 193 ? 36.631 39.601 62.711 1.00 36.35 204 ARG A O 1
ATOM 2762 N N . TYR A 1 194 ? 36.678 37.955 61.180 1.00 32.01 205 TYR A N 1
ATOM 2763 C CA . TYR A 1 194 ? 37.031 36.924 62.146 1.00 31.68 205 TYR A CA 1
ATOM 2764 C C . TYR A 1 194 ? 38.521 36.616 62.194 1.00 30.29 205 TYR A C 1
ATOM 2765 O O . TYR A 1 194 ? 38.985 36.054 63.191 1.00 32.57 205 TYR A O 1
ATOM 2783 N N . GLY A 1 195 ? 39.277 36.980 61.162 1.00 26.50 206 GLY A N 1
ATOM 2784 C CA . GLY A 1 195 ? 40.692 36.705 61.120 1.00 26.30 206 GLY A CA 1
ATOM 2785 C C . GLY A 1 195 ? 41.014 35.587 60.147 1.00 26.74 206 GLY A C 1
ATOM 2786 O O . GLY A 1 195 ? 40.184 34.711 59.881 1.00 26.18 206 GLY A O 1
ATOM 2790 N N . PRO A 1 196 ? 42.232 35.590 59.595 1.00 26.98 207 PRO A N 1
ATOM 2791 C CA . PRO A 1 196 ? 42.583 34.565 58.599 1.00 27.34 207 PRO A CA 1
ATOM 2792 C C . PRO A 1 196 ? 42.833 33.187 59.191 1.00 27.77 207 PRO A C 1
ATOM 2793 O O . PRO A 1 196 ? 42.819 32.203 58.441 1.00 29.57 207 PRO A O 1
ATOM 2804 N N . GLU A 1 197 ? 43.058 33.077 60.498 1.00 34.64 208 GLU A N 1
ATOM 2805 C CA . GLU A 1 197 ? 43.291 31.789 61.136 1.00 36.11 208 GLU A CA 1
ATOM 2806 C C . GLU A 1 197 ? 42.045 31.228 61.810 1.00 37.80 208 GLU A C 1
ATOM 2807 O O . GLU A 1 197 ? 42.124 30.173 62.448 1.00 38.46 208 GLU A O 1
ATOM 2819 N N . SER A 1 198 ? 40.901 31.897 61.675 1.00 31.60 209 SER A N 1
ATOM 2820 C CA . SER A 1 198 ? 39.703 31.537 62.415 1.00 31.41 209 SER A CA 1
ATOM 2821 C C . SER A 1 198 ? 38.983 30.357 61.770 1.00 31.61 209 SER A C 1
ATOM 2822 O O . SER A 1 198 ? 39.206 30.040 60.599 1.00 31.00 209 SER A O 1
ATOM 2830 N N . PRO A 1 199 ? 38.102 29.687 62.521 1.00 30.07 210 PRO A N 1
ATOM 2831 C CA . PRO A 1 199 ? 37.272 28.646 61.899 1.00 31.48 210 PRO A CA 1
ATOM 2832 C C . PRO A 1 199 ? 36.266 29.195 60.901 1.00 30.31 210 PRO A C 1
ATOM 2833 O O . PRO A 1 199 ? 35.870 28.470 59.981 1.00 30.63 210 PRO A O 1
ATOM 2844 N N . GLU A 1 200 ? 35.836 30.451 61.053 1.00 32.15 211 GLU A N 1
ATOM 2845 C CA . GLU A 1 200 ? 34.910 31.035 60.089 1.00 31.90 211 GLU A CA 1
ATOM 2846 C C . GLU A 1 200 ? 35.549 31.133 58.712 1.00 30.63 211 GLU A C 1
ATOM 2847 O O . GLU A 1 200 ? 34.901 30.856 57.696 1.00 32.57 211 GLU A O 1
ATOM 2859 N N . ARG A 1 201 ? 36.819 31.537 58.658 1.00 27.81 212 ARG A N 1
ATOM 2860 C CA . ARG A 1 201 ? 37.520 31.623 57.382 1.00 27.84 212 ARG A CA 1
ATOM 2861 C C . ARG A 1 201 ? 37.564 30.264 56.695 1.00 28.16 212 ARG A C 1
ATOM 2862 O O . ARG A 1 201 ? 37.277 30.150 55.497 1.00 28.76 212 ARG A O 1
ATOM 2883 N N . ARG A 1 202 ? 37.938 29.219 57.437 1.00 34.48 213 ARG A N 1
ATOM 2884 C CA . ARG A 1 202 ? 38.029 27.887 56.848 1.00 37.20 213 ARG A CA 1
ATOM 2885 C C . ARG A 1 202 ? 36.674 27.420 56.328 1.00 38.46 213 ARG A C 1
ATOM 2886 O O . ARG A 1 202 ? 36.592 26.785 55.270 1.00 37.35 213 ARG A O 1
ATOM 2907 N N . GLU A 1 203 ? 35.600 27.721 57.060 1.00 36.58 214 GLU A N 1
ATOM 2908 C CA . GLU A 1 203 ? 34.259 27.432 56.562 1.00 38.28 214 GLU A CA 1
ATOM 2909 C C . GLU A 1 203 ? 33.997 28.152 55.244 1.00 38.01 214 GLU A C 1
ATOM 2910 O O . GLU A 1 203 ? 33.362 27.598 54.340 1.00 39.30 214 GLU A O 1
ATOM 2922 N N . MET A 1 204 ? 34.473 29.394 55.118 1.00 30.88 215 MET A N 1
ATOM 2923 C CA . MET A 1 204 ? 34.273 30.135 53.878 1.00 30.81 215 MET A CA 1
ATOM 2924 C C . MET A 1 204 ? 35.134 29.581 52.750 1.00 30.48 215 MET A C 1
ATOM 2925 O O . MET A 1 204 ? 34.712 29.594 51.588 1.00 31.31 215 MET A O 1
ATOM 2939 N N . VAL A 1 205 ? 36.336 29.092 53.063 1.00 27.88 216 VAL A N 1
ATOM 2940 C CA . VAL A 1 205 ? 37.158 28.460 52.037 1.00 26.91 216 VAL A CA 1
ATOM 2941 C C . VAL A 1 205 ? 36.525 27.153 51.580 1.00 29.07 216 VAL A C 1
ATOM 2942 O O . VAL A 1 205 ? 36.631 26.785 50.404 1.00 28.13 216 VAL A O 1
ATOM 2955 N N . ARG A 1 206 ? 35.866 26.426 52.485 1.00 36.51 217 ARG A N 1
ATOM 2956 C CA . ARG A 1 206 ? 35.115 25.247 52.064 1.00 37.70 217 ARG A CA 1
ATOM 2957 C C . ARG A 1 206 ? 33.984 25.633 51.121 1.00 39.00 217 ARG A C 1
ATOM 2958 O O . ARG A 1 206 ? 33.679 24.901 50.173 1.00 38.95 217 ARG A O 1
ATOM 2979 N N . GLN A 1 207 ? 33.351 26.785 51.361 1.00 36.00 218 GLN A N 1
ATOM 2980 C CA . GLN A 1 207 ? 32.321 27.264 50.445 1.00 36.04 218 GLN A CA 1
ATOM 2981 C C . GLN A 1 207 ? 32.917 27.627 49.091 1.00 34.57 218 GLN A C 1
ATOM 2982 O O . GLN A 1 207 ? 32.330 27.324 48.045 1.00 33.43 218 GLN A O 1
ATOM 2996 N N . VAL A 1 208 ? 34.086 28.275 49.089 1.00 32.52 219 VAL A N 1
ATOM 2997 C CA . VAL A 1 208 ? 34.771 28.574 47.834 1.00 29.27 219 VAL A CA 1
ATOM 2998 C C . VAL A 1 208 ? 35.044 27.292 47.060 1.00 29.32 219 VAL A C 1
ATOM 2999 O O . VAL A 1 208 ? 34.846 27.232 45.841 1.00 28.70 219 VAL A O 1
ATOM 3012 N N . ASP A 1 209 ? 35.506 26.249 47.751 1.00 32.30 220 ASP A N 1
ATOM 3013 C CA . ASP A 1 209 ? 35.860 25.015 47.061 1.00 32.51 220 ASP A CA 1
ATOM 3014 C C . ASP A 1 209 ? 34.633 24.346 46.457 1.00 34.44 220 ASP A C 1
ATOM 3015 O O . ASP A 1 209 ? 34.713 23.755 45.373 1.00 33.63 220 ASP A O 1
ATOM 3024 N N . ARG A 1 210 ? 33.489 24.414 47.146 1.00 35.01 221 ARG A N 1
ATOM 3025 C CA . ARG A 1 210 ? 32.253 23.904 46.563 1.00 35.16 221 ARG A CA 1
ATOM 3026 C C . ARG A 1 210 ? 31.853 24.707 45.334 1.00 35.45 221 ARG A C 1
ATOM 3027 O O . ARG A 1 210 ? 31.213 24.171 44.423 1.00 36.05 221 ARG A O 1
ATOM 3048 N N . THR A 1 211 ? 32.220 25.989 45.291 1.00 29.04 222 THR A N 1
ATOM 3049 C CA . THR A 1 211 ? 31.918 26.808 44.124 1.00 28.52 222 THR A CA 1
ATOM 3050 C C . THR A 1 211 ? 32.835 26.456 42.960 1.00 27.84 222 THR A C 1
ATOM 3051 O O . THR A 1 211 ? 32.395 26.425 41.806 1.00 28.52 222 THR A O 1
ATOM 3062 N N . VAL A 1 212 ? 34.115 26.199 43.239 1.00 34.24 223 VAL A N 1
ATOM 3063 C CA . VAL A 1 212 ? 35.031 25.771 42.185 1.00 32.78 223 VAL A CA 1
ATOM 3064 C C . VAL A 1 212 ? 34.477 24.537 41.487 1.00 34.24 223 VAL A C 1
ATOM 3065 O O . VAL A 1 212 ? 34.444 24.460 40.253 1.00 33.82 223 VAL A O 1
ATOM 3078 N N . GLY A 1 213 ? 34.027 23.556 42.267 1.00 36.65 224 GLY A N 1
ATOM 3079 C CA . GLY A 1 213 ? 33.404 22.386 41.674 1.00 38.59 224 GLY A CA 1
ATOM 3080 C C . GLY A 1 213 ? 32.186 22.742 40.845 1.00 40.46 224 GLY A C 1
ATOM 3081 O O . GLY A 1 213 ? 32.033 22.281 39.711 1.00 41.31 224 GLY A O 1
ATOM 3085 N N . TYR A 1 214 ? 31.297 23.570 41.402 1.00 37.52 225 TYR A N 1
ATOM 3086 C CA . TYR A 1 214 ? 30.112 23.985 40.658 1.00 38.90 225 TYR A CA 1
ATOM 3087 C C . TYR A 1 214 ? 30.496 24.734 39.394 1.00 39.42 225 TYR A C 1
ATOM 3088 O O . TYR A 1 214 ? 29.803 24.637 38.374 1.00 41.21 225 TYR A O 1
ATOM 3106 N N . LEU A 1 215 ? 31.593 25.485 39.448 1.00 46.89 226 LEU A N 1
ATOM 3107 C CA . LEU A 1 215 ? 32.068 26.209 38.278 1.00 46.69 226 LEU A CA 1
ATOM 3108 C C . LEU A 1 215 ? 32.455 25.245 37.163 1.00 47.48 226 LEU A C 1
ATOM 3109 O O . LEU A 1 215 ? 32.019 25.390 36.015 1.00 47.71 226 LEU A O 1
ATOM 3125 N N . ARG A 1 216 ? 33.281 24.250 37.490 1.00 35.96 227 ARG A N 1
ATOM 3126 C CA . ARG A 1 216 ? 33.675 23.253 36.503 1.00 36.92 227 ARG A CA 1
ATOM 3127 C C . ARG A 1 216 ? 32.484 22.405 36.078 1.00 38.73 227 ARG A C 1
ATOM 3128 O O . ARG A 1 216 ? 32.374 22.016 34.909 1.00 39.78 227 ARG A O 1
ATOM 3149 N N . GLU A 1 217 ? 31.582 22.109 37.015 1.00 60.37 228 GLU A N 1
ATOM 3150 C CA . GLU A 1 217 ? 30.377 21.364 36.672 1.00 62.23 228 GLU A CA 1
ATOM 3151 C C . GLU A 1 217 ? 29.527 22.134 35.671 1.00 62.63 228 GLU A C 1
ATOM 3152 O O . GLU A 1 217 ? 28.929 21.542 34.765 1.00 65.47 228 GLU A O 1
ATOM 3164 N N . SER A 1 218 ? 29.466 23.460 35.813 1.00 52.47 229 SER A N 1
ATOM 3165 C CA . SER A 1 218 ? 28.686 24.272 34.885 1.00 55.04 229 SER A CA 1
ATOM 3166 C C . SER A 1 218 ? 29.377 24.407 33.534 1.00 52.80 229 SER A C 1
ATOM 3167 O O . SER A 1 218 ? 28.704 24.459 32.499 1.00 54.12 229 SER A O 1
ATOM 3175 N N . ILE A 1 219 ? 30.709 24.473 33.521 1.00 39.58 230 ILE A N 1
ATOM 3176 C CA . ILE A 1 219 ? 31.437 24.508 32.256 1.00 40.77 230 ILE A CA 1
ATOM 3177 C C . ILE A 1 219 ? 31.144 23.252 31.445 1.00 43.08 230 ILE A C 1
ATOM 3178 O O . ILE A 1 219 ? 30.934 23.316 30.227 1.00 44.50 230 ILE A O 1
ATOM 3194 N N . ALA A 1 220 ? 31.122 22.091 32.106 1.00 46.13 231 ALA A N 1
ATOM 3195 C CA . ALA A 1 220 ? 30.884 20.835 31.401 1.00 47.41 231 ALA A CA 1
ATOM 3196 C C . ALA A 1 220 ? 29.440 20.730 30.923 1.00 49.05 231 ALA A C 1
ATOM 3197 O O . ALA A 1 220 ? 29.186 20.285 29.797 1.00 49.27 231 ALA A O 1
ATOM 3204 N N . ARG A 1 221 ? 28.480 21.124 31.765 1.00 56.42 232 ARG A N 1
ATOM 3205 C CA . ARG A 1 221 ? 27.079 21.077 31.364 1.00 58.32 232 ARG A CA 1
ATOM 3206 C C . ARG A 1 221 ? 26.842 21.890 30.098 1.00 59.48 232 ARG A C 1
ATOM 3207 O O . ARG A 1 221 ? 26.034 21.505 29.247 1.00 61.58 232 ARG A O 1
ATOM 3228 N N . ASN A 1 222 ? 27.532 23.020 29.958 1.00 49.44 233 ASN A N 1
ATOM 3229 C CA . ASN A 1 222 ? 27.373 23.883 28.795 1.00 50.51 233 ASN A CA 1
ATOM 3230 C C . ASN A 1 222 ? 28.304 23.509 27.647 1.00 51.28 233 ASN A C 1
ATOM 3231 O O . ASN A 1 222 ? 28.463 24.300 26.712 1.00 51.81 233 ASN A O 1
ATOM 3242 N N . HIS A 1 223 ? 28.919 22.327 27.695 1.00 59.51 234 HIS A N 1
ATOM 3243 C CA . HIS A 1 223 ? 29.710 21.816 26.577 1.00 60.72 234 HIS A CA 1
ATOM 3244 C C . HIS A 1 223 ? 30.871 22.750 26.242 1.00 58.88 234 HIS A C 1
ATOM 3245 O O . HIS A 1 223 ? 31.190 22.978 25.074 1.00 60.18 234 HIS A O 1
ATOM 3259 N N . LEU A 1 224 ? 31.515 23.290 27.277 1.00 47.98 235 LEU A N 1
ATOM 3260 C CA . LEU A 1 224 ? 32.606 24.242 27.101 1.00 46.12 235 LEU A CA 1
ATOM 3261 C C . LEU A 1 224 ? 33.922 23.747 27.685 1.00 44.27 235 LEU A C 1
ATOM 3262 O O . LEU A 1 224 ? 34.893 24.514 27.729 1.00 42.54 235 LEU A O 1
ATOM 3278 N N . THR A 1 225 ? 33.989 22.491 28.129 1.00 49.08 236 THR A N 1
ATOM 3279 C CA . THR A 1 225 ? 35.203 22.001 28.777 1.00 48.01 236 THR A CA 1
ATOM 3280 C C . THR A 1 225 ? 36.399 22.093 27.839 1.00 48.36 236 THR A C 1
ATOM 3281 O O . THR A 1 225 ? 37.476 22.555 28.232 1.00 47.06 236 THR A O 1
ATOM 3292 N N . ASP A 1 226 ? 36.231 21.653 26.596 1.00 70.00 237 ASP A N 1
ATOM 3293 C CA . ASP A 1 226 ? 37.309 21.656 25.618 1.00 71.88 237 ASP A CA 1
ATOM 3294 C C . ASP A 1 226 ? 37.433 22.978 24.873 1.00 69.08 237 ASP A C 1
ATOM 3295 O O . ASP A 1 226 ? 38.283 23.092 23.986 1.00 70.37 237 ASP A O 1
ATOM 3304 N N . ARG A 1 227 ? 36.618 23.977 25.214 1.00 52.52 238 ARG A N 1
ATOM 3305 C CA . ARG A 1 227 ? 36.600 25.241 24.494 1.00 52.45 238 ARG A CA 1
ATOM 3306 C C . ARG A 1 227 ? 36.816 26.465 25.374 1.00 49.83 238 ARG A C 1
ATOM 3307 O O . ARG A 1 227 ? 36.869 27.578 24.843 1.00 49.77 238 ARG A O 1
ATOM 3328 N N . LEU A 1 228 ? 36.937 26.303 26.690 1.00 43.85 239 LEU A N 1
ATOM 3329 C CA . LEU A 1 228 ? 37.020 27.435 27.604 1.00 41.71 239 LEU A CA 1
ATOM 3330 C C . LEU A 1 228 ? 38.165 27.235 28.584 1.00 39.80 239 LEU A C 1
ATOM 3331 O O . LEU A 1 228 ? 38.243 26.199 29.253 1.00 39.34 239 LEU A O 1
ATOM 3347 N N . ASN A 1 229 ? 39.040 28.233 28.675 1.00 36.50 240 ASN A N 1
ATOM 3348 C CA . ASN A 1 229 ? 40.105 28.245 29.667 1.00 34.50 240 ASN A CA 1
ATOM 3349 C C . ASN A 1 229 ? 39.620 28.943 30.931 1.00 33.24 240 ASN A C 1
ATOM 3350 O O . ASN A 1 229 ? 38.956 29.981 30.866 1.00 34.05 240 ASN A O 1
ATOM 3361 N N . LEU A 1 230 ? 39.954 28.365 32.080 1.00 30.44 241 LEU A N 1
ATOM 3362 C CA . LEU A 1 230 ? 39.508 28.861 33.375 1.00 29.12 241 LEU A CA 1
ATOM 3363 C C . LEU A 1 230 ? 40.715 29.234 34.222 1.00 27.66 241 LEU A C 1
ATOM 3364 O O . LEU A 1 230 ? 41.622 28.416 34.408 1.00 27.86 241 LEU A O 1
ATOM 3380 N N . ILE A 1 231 ? 40.722 30.466 34.728 1.00 29.59 242 ILE A N 1
ATOM 3381 C CA . ILE A 1 231 ? 41.730 30.938 35.668 1.00 28.30 242 ILE A CA 1
ATOM 3382 C C . ILE A 1 231 ? 41.031 31.275 36.976 1.00 27.40 242 ILE A C 1
ATOM 3383 O O . ILE A 1 231 ? 40.036 32.009 36.979 1.00 28.20 242 ILE A O 1
ATOM 3399 N N . ILE A 1 232 ? 41.552 30.748 38.080 1.00 24.90 243 ILE A N 1
ATOM 3400 C CA . ILE A 1 232 ? 41.081 31.092 39.417 1.00 24.86 243 ILE A CA 1
ATOM 3401 C C . ILE A 1 232 ? 42.256 31.685 40.178 1.00 23.70 243 ILE A C 1
ATOM 3402 O O . ILE A 1 232 ? 43.266 31.005 40.398 1.00 24.10 243 ILE A O 1
ATOM 3418 N N . THR A 1 233 ? 42.128 32.946 40.571 1.00 24.60 244 THR A N 1
ATOM 3419 C CA . THR A 1 233 ? 43.214 33.659 41.230 1.00 24.02 244 THR A CA 1
ATOM 3420 C C . THR A 1 233 ? 42.598 34.591 42.269 1.00 24.34 244 THR A C 1
ATOM 3421 O O . THR A 1 233 ? 41.434 34.450 42.658 1.00 24.01 244 THR A O 1
ATOM 3432 N N . SER A 1 234 ? 43.384 35.554 42.738 1.00 27.62 245 SER A N 1
ATOM 3433 C CA . SER A 1 234 ? 42.929 36.494 43.752 1.00 27.48 245 SER A CA 1
ATOM 3434 C C . SER A 1 234 ? 43.893 37.673 43.766 1.00 26.51 245 SER A C 1
ATOM 3435 O O . SER A 1 234 ? 44.877 37.706 43.022 1.00 26.71 245 SER A O 1
ATOM 3443 N N . ASP A 1 235 ? 43.603 38.647 44.627 1.00 24.14 246 ASP A N 1
ATOM 3444 C CA . ASP A 1 235 ? 44.344 39.902 44.633 1.00 24.26 246 ASP A CA 1
ATOM 3445 C C . ASP A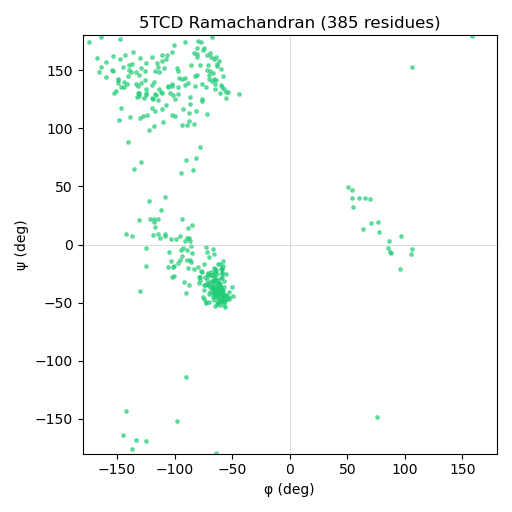 1 235 ? 45.404 39.986 45.723 1.00 24.20 246 ASP A C 1
ATOM 3446 O O . ASP A 1 235 ? 46.396 40.695 45.538 1.00 26.87 246 ASP A O 1
ATOM 3455 N N . HIS A 1 236 ? 45.240 39.281 46.839 1.00 24.86 247 HIS A N 1
ATOM 3456 C CA . HIS A 1 236 ? 46.159 39.419 47.964 1.00 24.67 247 HIS A CA 1
ATOM 3457 C C . HIS A 1 236 ? 45.787 38.394 49.028 1.00 23.30 247 HIS A C 1
ATOM 3458 O O . HIS A 1 236 ? 44.770 37.703 48.927 1.00 24.90 247 HIS A O 1
ATOM 3472 N N . GLY A 1 237 ? 46.615 38.323 50.060 1.00 19.28 248 GLY A N 1
ATOM 3473 C CA . GLY A 1 237 ? 46.395 37.451 51.195 1.00 19.57 248 GLY A CA 1
ATOM 3474 C C . GLY A 1 237 ? 45.762 38.177 52.363 1.00 20.00 248 GLY A C 1
ATOM 3475 O O . GLY A 1 237 ? 45.035 39.163 52.194 1.00 19.98 248 GLY A O 1
ATOM 3479 N N . MET A 1 238 ? 46.049 37.689 53.568 1.00 22.90 249 MET A N 1
ATOM 3480 C CA . MET A 1 238 ? 45.453 38.230 54.783 1.00 23.36 249 MET A CA 1
ATOM 3481 C C . MET A 1 238 ? 46.331 37.839 55.961 1.00 23.90 249 MET A C 1
ATOM 3482 O O . MET A 1 238 ? 46.891 36.741 55.983 1.00 24.00 249 MET A O 1
ATOM 3496 N N . THR A 1 239 ? 46.448 38.738 56.936 1.00 25.03 250 THR A N 1
ATOM 3497 C CA . THR A 1 239 ? 47.238 38.474 58.129 1.00 25.90 250 THR A CA 1
ATOM 3498 C C . THR A 1 239 ? 46.468 38.954 59.352 1.00 27.24 250 THR A C 1
ATOM 3499 O O . THR A 1 239 ? 45.612 39.838 59.263 1.00 26.70 250 THR A O 1
ATOM 3510 N N . THR A 1 240 ? 46.785 38.358 60.501 1.00 25.86 251 THR A N 1
ATOM 3511 C CA . THR A 1 240 ? 46.120 38.701 61.751 1.00 27.25 251 THR A CA 1
ATOM 3512 C C . THR A 1 240 ? 46.629 40.031 62.290 1.00 27.85 251 THR A C 1
ATOM 3513 O O . THR A 1 240 ? 47.832 40.307 62.272 1.00 28.01 251 THR A O 1
ATOM 3524 N N . VAL A 1 241 ? 45.705 40.852 62.778 1.00 28.35 252 VAL A N 1
ATOM 3525 C CA . VAL A 1 241 ? 46.030 42.074 63.504 1.00 29.35 252 VAL A CA 1
ATOM 3526 C C . VAL A 1 241 ? 45.891 41.759 64.988 1.00 31.46 252 VAL A C 1
ATOM 3527 O O . VAL A 1 241 ? 44.779 41.553 65.485 1.00 32.09 252 VAL A O 1
ATOM 3540 N N . ASP A 1 242 ? 47.011 41.713 65.703 1.00 64.57 253 ASP A N 1
ATOM 3541 C CA . ASP A 1 242 ? 46.981 41.368 67.120 1.00 69.98 253 ASP A CA 1
ATOM 3542 C C . ASP A 1 242 ? 46.601 42.610 67.917 1.00 70.48 253 ASP A C 1
ATOM 3543 O O . ASP A 1 242 ? 47.345 43.596 67.940 1.00 68.60 253 ASP A O 1
ATOM 3552 N N . LYS A 1 243 ? 45.434 42.565 68.560 1.00 64.19 254 LYS A N 1
ATOM 3553 C CA . LYS A 1 243 ? 44.998 43.657 69.420 1.00 67.33 254 LYS A CA 1
ATOM 3554 C C . LYS A 1 243 ? 45.728 43.656 70.755 1.00 68.46 254 LYS A C 1
ATOM 3555 O O . LYS A 1 243 ? 45.818 44.706 71.400 1.00 67.96 254 LYS A O 1
ATOM 3574 N N . ARG A 1 244 ? 46.247 42.499 71.177 1.00 70.20 255 ARG A N 1
ATOM 3575 C CA . ARG A 1 244 ? 46.967 42.407 72.443 1.00 72.13 255 ARG A CA 1
ATOM 3576 C C . ARG A 1 244 ? 48.221 43.272 72.443 1.00 74.51 255 ARG A C 1
ATOM 3577 O O . ARG A 1 244 ? 48.634 43.760 73.501 1.00 77.24 255 ARG A O 1
ATOM 3598 N N . ALA A 1 245 ? 48.839 43.468 71.279 1.00 82.22 256 ALA A N 1
ATOM 3599 C CA . ALA A 1 245 ? 50.073 44.239 71.200 1.00 82.26 256 ALA A CA 1
ATOM 3600 C C . ALA A 1 245 ? 49.864 45.651 71.738 1.00 80.21 256 ALA A C 1
ATOM 3601 O O . ALA A 1 245 ? 48.801 46.255 71.571 1.00 78.26 256 ALA A O 1
ATOM 3608 N N . GLY A 1 246 ? 50.902 46.182 72.380 1.00 73.46 257 GLY A N 1
ATOM 3609 C CA . GLY A 1 246 ? 50.791 47.445 73.086 1.00 75.06 257 GLY A CA 1
ATOM 3610 C C . GLY A 1 246 ? 51.447 48.626 72.399 1.00 76.17 257 GLY A C 1
ATOM 3611 O O . GLY A 1 246 ? 51.125 49.777 72.710 1.00 78.18 257 GLY A O 1
ATOM 3615 N N . ASP A 1 247 ? 52.368 48.366 71.470 1.00 62.01 258 ASP A N 1
ATOM 3616 C CA . ASP A 1 247 ? 53.093 49.438 70.783 1.00 58.73 258 ASP A CA 1
ATOM 3617 C C . ASP A 1 247 ? 52.399 49.794 69.467 1.00 55.83 258 ASP A C 1
ATOM 3618 O O . ASP A 1 247 ? 52.953 49.679 68.375 1.00 53.33 258 ASP A O 1
ATOM 3627 N N . LEU A 1 248 ? 51.155 50.248 69.595 1.00 42.69 259 LEU A N 1
ATOM 3628 C CA . LEU A 1 248 ? 50.349 50.565 68.426 1.00 40.27 259 LEU A CA 1
ATOM 3629 C C . LEU A 1 248 ? 50.846 51.834 67.746 1.00 39.83 259 LEU A C 1
ATOM 3630 O O . LEU A 1 248 ? 51.389 52.741 68.384 1.00 41.69 259 LEU A O 1
ATOM 3646 N N . VAL A 1 249 ? 50.641 51.890 66.432 1.00 38.20 260 VAL A N 1
ATOM 3647 C CA . VAL A 1 249 ? 50.990 53.059 65.628 1.00 37.60 260 VAL A CA 1
ATOM 3648 C C . VAL A 1 249 ? 49.830 54.043 65.748 1.00 37.88 260 VAL A C 1
ATOM 3649 O O . VAL A 1 249 ? 48.780 53.857 65.131 1.00 36.44 260 VAL A O 1
ATOM 3662 N N . GLU A 1 250 ? 50.015 55.096 66.544 1.00 42.38 261 GLU A N 1
ATOM 3663 C CA . GLU A 1 250 ? 48.962 56.070 66.824 1.00 42.32 261 GLU A CA 1
ATOM 3664 C C . GLU A 1 250 ? 49.515 57.472 66.601 1.00 42.77 261 GLU A C 1
ATOM 3665 O O . GLU A 1 250 ? 50.343 57.950 67.383 1.00 44.79 261 GLU A O 1
ATOM 3677 N N . PHE A 1 251 ? 49.054 58.128 65.533 1.00 42.95 262 PHE A N 1
ATOM 3678 C CA . PHE A 1 251 ? 49.505 59.485 65.242 1.00 43.03 262 PHE A CA 1
ATOM 3679 C C . PHE A 1 251 ? 49.177 60.433 66.386 1.00 45.59 262 PHE A C 1
ATOM 3680 O O . PHE A 1 251 ? 49.956 61.344 66.689 1.00 47.19 262 PHE A O 1
ATOM 3697 N N . HIS A 1 252 ? 48.030 60.234 67.036 1.00 43.64 263 HIS A N 1
ATOM 3698 C CA . HIS A 1 252 ? 47.622 61.122 68.118 1.00 46.20 263 HIS A CA 1
ATOM 3699 C C . HIS A 1 252 ? 48.532 61.032 69.337 1.00 48.64 263 HIS A C 1
ATOM 3700 O O . HIS A 1 252 ? 48.332 61.799 70.285 1.00 51.94 263 HIS A O 1
ATOM 3714 N N . LYS A 1 253 ? 49.523 60.136 69.337 1.00 50.82 264 LYS A N 1
ATOM 3715 C CA . LYS A 1 253 ? 50.500 60.052 70.418 1.00 53.28 264 LYS A CA 1
ATOM 3716 C C . LYS A 1 253 ? 51.919 60.335 69.931 1.00 53.26 264 LYS A C 1
ATOM 3717 O O . LYS A 1 253 ? 52.887 59.968 70.605 1.00 54.84 264 LYS A O 1
ATOM 3736 N N . PHE A 1 254 ? 52.063 60.981 68.770 1.00 54.65 265 PHE A N 1
ATOM 3737 C CA . PHE A 1 254 ? 53.362 61.461 68.314 1.00 56.17 265 PHE A CA 1
ATOM 3738 C C . PHE A 1 254 ? 53.580 62.856 68.891 1.00 59.68 265 PHE A C 1
ATOM 3739 O O . PHE A 1 254 ? 52.854 63.788 68.512 1.00 58.29 265 PHE A O 1
ATOM 3756 N N . PRO A 1 255 ? 54.543 63.053 69.799 1.00 63.52 266 PRO A N 1
ATOM 3757 C CA . PRO A 1 255 ? 54.647 64.367 70.465 1.00 66.15 266 PRO A CA 1
ATOM 3758 C C . PRO A 1 255 ? 54.858 65.531 69.511 1.00 67.33 266 PRO A C 1
ATOM 3759 O O . PRO A 1 255 ? 54.159 66.548 69.615 1.00 69.94 266 PRO A O 1
ATOM 3770 N N . ASN A 1 256 ? 55.806 65.417 68.586 1.00 66.35 267 ASN A N 1
ATOM 3771 C CA . ASN A 1 256 ? 56.207 66.536 67.743 1.00 68.81 267 ASN A CA 1
ATOM 3772 C C . ASN A 1 256 ? 55.352 66.699 66.494 1.00 66.79 267 ASN A C 1
ATOM 3773 O O . ASN A 1 256 ? 55.588 67.633 65.722 1.00 68.35 267 ASN A O 1
ATOM 3783 N N . PHE A 1 257 ? 54.374 65.829 66.277 1.00 50.86 268 PHE A N 1
ATOM 3784 C CA . PHE A 1 257 ? 53.491 65.931 65.126 1.00 48.81 268 PHE A CA 1
ATOM 3785 C C . PHE A 1 257 ? 52.195 66.629 65.517 1.00 49.46 268 PHE A C 1
ATOM 3786 O O . PHE A 1 257 ? 51.741 66.546 66.662 1.00 50.48 268 PHE A O 1
ATOM 3803 N N . THR A 1 258 ? 51.608 67.330 64.550 1.00 53.13 269 THR A N 1
ATOM 3804 C CA . THR A 1 258 ? 50.335 68.008 64.742 1.00 55.29 269 THR A CA 1
ATOM 3805 C C . THR A 1 258 ? 49.560 67.970 63.436 1.00 52.02 269 THR A C 1
ATOM 3806 O O . THR A 1 258 ? 50.123 68.222 62.366 1.00 51.72 269 THR A O 1
ATOM 3817 N N . PHE A 1 259 ? 48.268 67.654 63.528 1.00 50.87 270 PHE A N 1
ATOM 3818 C CA . PHE A 1 259 ? 47.425 67.671 62.341 1.00 50.03 270 PHE A CA 1
ATOM 3819 C C . PHE A 1 259 ? 47.135 69.084 61.853 1.00 51.46 270 PHE A C 1
ATOM 3820 O O . PHE A 1 259 ? 46.525 69.239 60.789 1.00 50.65 270 PHE A O 1
ATOM 3837 N N . ARG A 1 260 ? 47.555 70.109 62.599 1.00 62.67 271 ARG A N 1
ATOM 3838 C CA . ARG A 1 260 ? 47.484 71.478 62.104 1.00 65.51 271 ARG A CA 1
ATOM 3839 C C . ARG A 1 260 ? 48.400 71.702 60.908 1.00 65.34 271 ARG A C 1
ATOM 3840 O O . ARG A 1 260 ? 48.192 72.659 60.154 1.00 65.64 271 ARG A O 1
ATOM 3861 N N . ASP A 1 261 ? 49.403 70.848 60.719 1.00 58.28 272 ASP A N 1
ATOM 3862 C CA . ASP A 1 261 ? 50.341 70.972 59.612 1.00 58.57 272 ASP A CA 1
ATOM 3863 C C . ASP A 1 261 ? 49.904 70.207 58.369 1.00 55.24 272 ASP A C 1
ATOM 3864 O O . ASP A 1 261 ? 50.643 70.197 57.379 1.00 54.83 272 ASP A O 1
ATOM 3873 N N . ILE A 1 262 ? 48.730 69.579 58.388 1.00 47.32 273 ILE A N 1
ATOM 3874 C CA . ILE A 1 262 ? 48.287 68.691 57.319 1.00 44.96 273 ILE A CA 1
ATOM 3875 C C . ILE A 1 262 ? 47.132 69.349 56.576 1.00 45.74 273 ILE A C 1
ATOM 3876 O O . ILE A 1 262 ? 46.168 69.815 57.196 1.00 46.79 273 ILE A O 1
ATOM 3892 N N . GLU A 1 263 ? 47.238 69.388 55.248 1.00 54.23 274 GLU A N 1
ATOM 3893 C CA . GLU A 1 263 ? 46.172 69.881 54.385 1.00 56.03 274 GLU A CA 1
ATOM 3894 C C . GLU A 1 263 ? 45.246 68.766 53.923 1.00 55.54 274 GLU A C 1
ATOM 3895 O O . GLU A 1 263 ? 44.049 69.003 53.726 1.00 55.41 274 GLU A O 1
ATOM 3907 N N . PHE A 1 264 ? 45.779 67.560 53.738 1.00 41.73 275 PHE A N 1
ATOM 3908 C CA . PHE A 1 264 ? 44.988 66.409 53.333 1.00 39.60 275 PHE A CA 1
ATOM 3909 C C . PHE A 1 264 ? 45.625 65.159 53.923 1.00 37.41 275 PHE A C 1
ATOM 3910 O O . PHE A 1 264 ? 46.852 65.042 53.968 1.00 37.45 275 PHE A O 1
ATOM 3927 N N . GLU A 1 265 ? 44.785 64.228 54.368 1.00 49.09 276 GLU A N 1
ATOM 3928 C CA . GLU A 1 265 ? 45.256 63.006 54.999 1.00 48.52 276 GLU A CA 1
ATOM 3929 C C . GLU A 1 265 ? 44.420 61.828 54.524 1.00 48.68 276 GLU A C 1
ATOM 3930 O O . GLU A 1 265 ? 43.236 61.972 54.207 1.00 49.25 276 GLU A O 1
ATOM 3942 N N . LEU A 1 266 ? 45.054 60.655 54.484 1.00 41.33 277 LEU A N 1
ATOM 3943 C CA . LEU A 1 266 ? 44.364 59.390 54.212 1.00 40.01 277 LEU A CA 1
ATOM 3944 C C . LEU A 1 266 ? 44.991 58.350 55.139 1.00 37.12 277 LEU A C 1
ATOM 3945 O O . LEU A 1 266 ? 45.954 57.671 54.774 1.00 36.16 277 LEU A O 1
ATOM 3961 N N . LEU A 1 267 ? 44.442 58.244 56.344 1.00 35.79 278 LEU A N 1
ATOM 3962 C CA . LEU A 1 267 ? 44.897 57.302 57.356 1.00 33.48 278 LEU A CA 1
ATOM 3963 C C . LEU A 1 267 ? 43.710 56.446 57.803 1.00 32.59 278 LEU A C 1
ATOM 3964 O O . LEU A 1 267 ? 42.637 56.469 57.192 1.00 33.53 278 LEU A O 1
ATOM 3980 N N . ASP A 1 268 ? 43.908 55.685 58.881 1.00 37.95 279 ASP A N 1
ATOM 3981 C CA . ASP A 1 268 ? 42.866 54.811 59.423 1.00 36.06 279 ASP A CA 1
ATOM 3982 C C . ASP A 1 268 ? 42.335 53.851 58.364 1.00 35.70 279 ASP A C 1
ATOM 3983 O O . ASP A 1 268 ? 41.156 53.486 58.373 1.00 36.69 279 ASP A O 1
ATOM 3992 N N . TYR A 1 269 ? 43.204 53.438 57.442 1.00 25.36 280 TYR A N 1
ATOM 3993 C CA . TYR A 1 269 ? 42.834 52.565 56.338 1.00 26.21 280 TYR A CA 1
ATOM 3994 C C . TYR A 1 269 ? 43.906 51.483 56.198 1.00 26.75 280 TYR A C 1
ATOM 3995 O O . TYR A 1 269 ? 44.628 51.392 55.209 1.00 27.29 280 TYR A O 1
ATOM 4013 N N . GLY A 1 270 ? 44.021 50.641 57.220 1.00 26.56 281 GLY A N 1
ATOM 4014 C CA . GLY A 1 270 ? 44.970 49.559 57.196 1.00 25.38 281 GLY A CA 1
ATOM 4015 C C . GLY A 1 270 ? 46.379 50.055 57.427 1.00 25.98 281 GLY A C 1
ATOM 4016 O O . GLY A 1 270 ? 46.600 51.040 58.139 1.00 27.10 281 GLY A O 1
ATOM 4020 N N . PRO A 1 271 ? 47.370 49.378 56.830 1.00 26.32 282 PRO A N 1
ATOM 4021 C CA . PRO A 1 271 ? 48.767 49.747 57.084 1.00 27.31 282 PRO A CA 1
ATOM 4022 C C . PRO A 1 271 ? 49.339 50.718 56.067 1.00 28.64 282 PRO A C 1
ATOM 4023 O O . PRO A 1 271 ? 50.561 50.789 55.915 1.00 28.77 282 PRO A O 1
ATOM 4034 N N . ASN A 1 272 ? 48.489 51.460 55.363 1.00 30.77 283 ASN A N 1
ATOM 4035 C CA . ASN A 1 272 ? 48.937 52.403 54.347 1.00 32.26 283 ASN A CA 1
ATOM 4036 C C . ASN A 1 272 ? 48.385 53.786 54.652 1.00 33.28 283 ASN A C 1
ATOM 4037 O O . ASN A 1 272 ? 47.193 53.932 54.945 1.00 33.16 283 ASN A O 1
ATOM 4048 N N . GLY A 1 273 ? 49.250 54.789 54.575 1.00 26.29 284 GLY A N 1
ATOM 4049 C CA . GLY A 1 273 ? 48.851 56.157 54.843 1.00 27.56 284 GLY A CA 1
ATOM 4050 C C . GLY A 1 273 ? 49.455 57.114 53.838 1.00 29.57 284 GLY A C 1
ATOM 4051 O O . GLY A 1 273 ? 50.556 56.901 53.324 1.00 29.93 284 GLY A O 1
ATOM 4055 N N . MET A 1 274 ? 48.710 58.182 53.562 1.00 42.06 285 MET A N 1
ATOM 4056 C CA . MET A 1 274 ? 49.167 59.262 52.702 1.00 45.65 285 MET A CA 1
ATOM 4057 C C . MET A 1 274 ? 48.962 60.589 53.417 1.00 45.49 285 MET A C 1
ATOM 4058 O O . MET A 1 274 ? 48.069 60.726 54.258 1.00 44.85 285 MET A O 1
ATOM 4072 N N . LEU A 1 275 ? 49.797 61.568 53.076 1.00 38.91 286 LEU A N 1
ATOM 4073 C CA . LEU A 1 275 ? 49.726 62.877 53.708 1.00 40.00 286 LEU A CA 1
ATOM 4074 C C . LEU A 1 275 ? 50.158 63.958 52.728 1.00 40.78 286 LEU A C 1
ATOM 4075 O O . LEU A 1 275 ? 51.128 63.786 51.985 1.00 41.48 286 LEU A O 1
ATOM 4091 N N . LEU A 1 276 ? 49.430 65.071 52.743 1.00 38.97 287 LEU A N 1
ATOM 4092 C CA . LEU A 1 276 ? 49.813 66.279 52.012 1.00 41.51 287 LEU A CA 1
ATOM 4093 C C . LEU A 1 276 ? 49.931 67.416 53.015 1.00 43.28 287 LEU A C 1
ATOM 4094 O O . LEU A 1 276 ? 48.909 68.004 53.409 1.00 43.63 287 LEU A O 1
ATOM 4110 N N . PRO A 1 277 ? 51.137 67.754 53.473 1.00 44.74 288 PRO A N 1
ATOM 4111 C CA . PRO A 1 277 ? 51.281 68.888 54.391 1.00 46.84 288 PRO A CA 1
ATOM 4112 C C . PRO A 1 277 ? 50.891 70.198 53.724 1.00 49.20 288 PRO A C 1
ATOM 4113 O O . PRO A 1 277 ? 50.829 70.314 52.498 1.00 49.69 288 PRO A O 1
ATOM 4124 N N . LYS A 1 278 ? 50.621 71.196 54.558 1.00 56.50 289 LYS A N 1
ATOM 4125 C CA . LYS A 1 278 ? 50.358 72.534 54.057 1.00 58.80 289 LYS A CA 1
ATOM 4126 C C . LYS A 1 278 ? 51.635 73.133 53.474 1.00 62.50 289 LYS A C 1
ATOM 4127 O O . LYS A 1 278 ? 52.745 72.644 53.703 1.00 63.67 289 LYS A O 1
ATOM 4146 N N . GLU A 1 279 ? 51.466 74.207 52.705 1.00 65.93 290 GLU A N 1
ATOM 4147 C CA . GLU A 1 279 ? 52.599 74.830 52.032 1.00 68.37 290 GLU A CA 1
ATOM 4148 C C . GLU A 1 279 ? 53.684 75.209 53.031 1.00 68.98 290 GLU A C 1
ATOM 4149 O O . GLU A 1 279 ? 53.424 75.904 54.017 1.00 70.16 290 GLU A O 1
ATOM 4161 N N . GLY A 1 280 ? 54.905 74.742 52.772 1.00 63.71 291 GLY A N 1
ATOM 4162 C CA . GLY A 1 280 ? 56.062 75.114 53.558 1.00 65.96 291 GLY A CA 1
ATOM 4163 C C . GLY A 1 280 ? 56.301 74.291 54.806 1.00 64.12 291 GLY A C 1
ATOM 4164 O O . GLY A 1 280 ? 57.307 74.517 55.489 1.00 66.12 291 GLY A O 1
ATOM 4168 N N . ARG A 1 281 ? 55.423 73.340 55.124 1.00 70.70 292 ARG A N 1
ATOM 4169 C CA . ARG A 1 281 ? 55.531 72.563 56.352 1.00 69.01 292 ARG A CA 1
ATOM 4170 C C . ARG A 1 281 ? 55.952 71.119 56.102 1.00 66.80 292 ARG A C 1
ATOM 4171 O O . ARG A 1 281 ? 55.964 70.317 57.041 1.00 60.73 292 ARG A O 1
ATOM 4192 N N . LEU A 1 282 ? 56.307 70.771 54.863 1.00 60.54 293 LEU A N 1
ATOM 4193 C CA . LEU A 1 282 ? 56.664 69.390 54.549 1.00 58.22 293 LEU A CA 1
ATOM 4194 C C . LEU A 1 282 ? 57.838 68.913 55.397 1.00 59.19 293 LEU A C 1
ATOM 4195 O O . LEU A 1 282 ? 57.791 67.828 55.988 1.00 55.10 293 LEU A O 1
ATOM 4211 N N . GLU A 1 283 ? 58.906 69.710 55.465 1.00 60.78 294 GLU A N 1
ATOM 4212 C CA . GLU A 1 283 ? 60.080 69.297 56.227 1.00 60.98 294 GLU A CA 1
ATOM 4213 C C . GLU A 1 283 ? 59.757 69.156 57.708 1.00 60.32 294 GLU A C 1
ATOM 4214 O O . GLU A 1 283 ? 60.221 68.216 58.365 1.00 58.80 294 GLU A O 1
ATOM 4226 N N . LYS A 1 284 ? 58.962 70.078 58.254 1.00 59.02 295 LYS A N 1
ATOM 4227 C CA . LYS A 1 284 ? 58.561 69.973 59.654 1.00 59.21 295 LYS A CA 1
ATOM 4228 C C . LYS A 1 284 ? 57.815 68.669 59.905 1.00 56.09 295 LYS A C 1
ATOM 4229 O O . LYS A 1 284 ? 58.124 67.933 60.848 1.00 55.94 295 LYS A O 1
ATOM 4248 N N . VAL A 1 285 ? 56.828 68.365 59.060 1.00 56.06 296 VAL A N 1
ATOM 4249 C CA . VAL A 1 285 ? 56.042 67.146 59.235 1.00 53.41 296 VAL A CA 1
ATOM 4250 C C . VAL A 1 285 ? 56.919 65.913 59.060 1.00 52.20 296 VAL A C 1
ATOM 4251 O O . VAL A 1 285 ? 56.792 64.932 59.803 1.00 51.21 296 VAL A O 1
ATOM 4264 N N . TYR A 1 286 ? 57.819 65.938 58.074 1.00 50.73 297 TYR A N 1
ATOM 4265 C CA . TYR A 1 286 ? 58.592 64.744 57.748 1.00 49.73 297 TYR A CA 1
ATOM 4266 C C . TYR A 1 286 ? 59.604 64.423 58.840 1.00 51.36 297 TYR A C 1
ATOM 4267 O O . TYR A 1 286 ? 59.690 63.280 59.302 1.00 51.46 297 TYR A O 1
ATOM 4285 N N . ASP A 1 287 ? 60.390 65.417 59.261 1.00 64.73 298 ASP A N 1
ATOM 4286 C CA . ASP A 1 287 ? 61.381 65.177 60.304 1.00 69.91 298 ASP A CA 1
ATOM 4287 C C . ASP A 1 287 ? 60.746 64.667 61.590 1.00 68.31 298 ASP A C 1
ATOM 4288 O O . ASP A 1 287 ? 61.421 63.996 62.378 1.00 65.75 298 ASP A O 1
ATOM 4297 N N . ALA A 1 288 ? 59.466 64.964 61.819 1.00 79.01 299 ALA A N 1
ATOM 4298 C CA . ALA A 1 288 ? 58.788 64.478 63.015 1.00 76.56 299 ALA A CA 1
ATOM 4299 C C . ALA A 1 288 ? 58.356 63.024 62.879 1.00 75.52 299 ALA A C 1
ATOM 4300 O O . ALA A 1 288 ? 58.361 62.288 63.872 1.00 79.02 299 ALA A O 1
ATOM 4307 N N . LEU A 1 289 ? 57.991 62.591 61.671 1.00 55.72 300 LEU A N 1
ATOM 4308 C CA . LEU A 1 289 ? 57.407 61.271 61.468 1.00 51.20 300 LEU A CA 1
ATOM 4309 C C . LEU A 1 289 ? 58.408 60.212 61.027 1.00 51.51 300 LEU A C 1
ATOM 4310 O O . LEU A 1 289 ? 58.094 59.020 61.114 1.00 50.23 300 LEU A O 1
ATOM 4326 N N . LYS A 1 290 ? 59.594 60.606 60.557 1.00 51.69 301 LYS A N 1
ATOM 4327 C CA . LYS A 1 290 ? 60.548 59.626 60.051 1.00 52.01 301 LYS A CA 1
ATOM 4328 C C . LYS A 1 290 ? 61.054 58.685 61.141 1.00 53.59 301 LYS A C 1
ATOM 4329 O O . LYS A 1 290 ? 61.530 57.591 60.822 1.00 53.63 301 LYS A O 1
ATOM 4348 N N . ASP A 1 291 ? 60.953 59.076 62.417 1.00 55.76 302 ASP A N 1
ATOM 4349 C CA . ASP A 1 291 ? 61.370 58.226 63.528 1.00 55.48 302 ASP A CA 1
ATOM 4350 C C . ASP A 1 291 ? 60.303 58.146 64.617 1.00 54.26 302 ASP A C 1
ATOM 4351 O O . ASP A 1 291 ? 60.618 57.803 65.761 1.00 55.49 302 ASP A O 1
ATOM 4360 N N . ALA A 1 292 ? 59.046 58.449 64.284 1.00 46.16 303 ALA A N 1
ATOM 4361 C CA . ALA A 1 292 ? 57.996 58.480 65.296 1.00 45.80 303 ALA A CA 1
ATOM 4362 C C . ALA A 1 292 ? 57.703 57.095 65.859 1.00 44.63 303 ALA A C 1
ATOM 4363 O O . ALA A 1 292 ? 57.332 56.973 67.032 1.00 45.35 303 ALA A O 1
ATOM 4370 N N . HIS A 1 293 ? 57.862 56.046 65.052 1.00 45.10 304 HIS A N 1
ATOM 4371 C CA . HIS A 1 293 ? 57.508 54.705 65.478 1.00 44.03 304 HIS A CA 1
ATOM 4372 C C . HIS A 1 293 ? 58.380 53.710 64.721 1.00 43.83 304 HIS A C 1
ATOM 4373 O O . HIS A 1 293 ? 58.463 53.801 63.486 1.00 43.04 304 HIS A O 1
ATOM 4387 N N . PRO A 1 294 ? 59.023 52.756 65.405 1.00 50.33 305 PRO A N 1
ATOM 4388 C CA . PRO A 1 294 ? 59.917 51.822 64.700 1.00 51.01 305 PRO A CA 1
ATOM 4389 C C . PRO A 1 294 ? 59.205 50.896 63.725 1.00 49.72 305 PRO A C 1
ATOM 4390 O O . PRO A 1 294 ? 59.883 50.184 62.971 1.00 49.15 305 PRO A O 1
ATOM 4401 N N . LYS A 1 295 ? 57.874 50.883 63.708 1.00 47.34 306 LYS A N 1
ATOM 4402 C CA . LYS A 1 295 ? 57.111 50.015 62.823 1.00 46.63 306 LYS A CA 1
ATOM 4403 C C . LYS A 1 295 ? 56.304 50.797 61.794 1.00 46.52 306 LYS A C 1
ATOM 4404 O O . LYS A 1 295 ? 55.491 50.205 61.078 1.00 45.20 306 LYS A O 1
ATOM 4423 N N . LEU A 1 296 ? 56.516 52.108 61.702 1.00 43.43 307 LEU A N 1
ATOM 4424 C CA . LEU A 1 296 ? 55.936 52.943 60.657 1.00 42.05 307 LEU A CA 1
ATOM 4425 C C . LEU A 1 296 ? 57.069 53.471 59.787 1.00 42.37 307 LEU A C 1
ATOM 4426 O O . LEU A 1 296 ? 58.005 54.098 60.295 1.00 45.25 307 LEU A O 1
ATOM 4442 N N . HIS A 1 297 ? 56.985 53.222 58.483 1.00 38.28 308 HIS A N 1
ATOM 4443 C CA . HIS A 1 297 ? 58.032 53.594 57.537 1.00 36.83 308 HIS A CA 1
ATOM 4444 C C . HIS A 1 297 ? 57.512 54.729 56.664 1.00 36.48 308 HIS A C 1
ATOM 4445 O O . HIS A 1 297 ? 56.692 54.505 55.768 1.00 36.83 308 HIS A O 1
ATOM 4459 N N . VAL A 1 298 ? 57.993 55.942 56.928 1.00 38.66 309 VAL A N 1
ATOM 4460 C CA . VAL A 1 298 ? 57.535 57.151 56.254 1.00 38.66 309 VAL A CA 1
ATOM 4461 C C . VAL A 1 298 ? 58.601 57.592 55.264 1.00 39.31 309 VAL A C 1
ATOM 4462 O O . VAL A 1 298 ? 59.794 57.624 55.588 1.00 40.54 309 VAL A O 1
ATOM 4475 N N . TYR A 1 299 ? 58.163 57.950 54.061 1.00 41.76 310 TYR A N 1
ATOM 4476 C CA . TYR A 1 299 ? 59.059 58.325 52.981 1.00 41.36 310 TYR A CA 1
ATOM 4477 C C . TYR A 1 299 ? 58.568 59.598 52.311 1.00 41.72 310 TYR A C 1
ATOM 4478 O O . TYR A 1 299 ? 57.365 59.861 52.240 1.00 40.63 310 TYR A O 1
ATOM 4496 N N . LYS A 1 300 ? 59.517 60.384 51.816 1.00 40.87 311 LYS A N 1
ATOM 4497 C CA . LYS A 1 300 ? 59.198 61.328 50.762 1.00 41.34 311 LYS A CA 1
ATOM 4498 C C . LYS A 1 300 ? 58.917 60.556 49.478 1.00 39.71 311 LYS A C 1
ATOM 4499 O O . LYS A 1 300 ? 59.497 59.497 49.223 1.00 39.17 311 LYS A O 1
ATOM 4518 N N . LYS A 1 301 ? 57.992 61.085 48.678 1.00 49.10 312 LYS A N 1
ATOM 4519 C CA . LYS A 1 301 ? 57.566 60.391 47.467 1.00 46.76 312 LYS A CA 1
ATOM 4520 C C . LYS A 1 301 ? 58.758 59.960 46.617 1.00 47.09 312 LYS A C 1
ATOM 4521 O O . LYS A 1 301 ? 58.748 58.876 46.023 1.00 44.83 312 LYS A O 1
ATOM 4540 N N . GLU A 1 302 ? 59.806 60.787 46.566 1.00 52.14 313 GLU A N 1
ATOM 4541 C CA . GLU A 1 302 ? 60.952 60.492 45.710 1.00 52.99 313 GLU A CA 1
ATOM 4542 C C . GLU A 1 302 ? 61.809 59.368 46.278 1.00 52.88 313 GLU A C 1
ATOM 4543 O O . GLU A 1 302 ? 62.478 58.658 45.518 1.00 52.74 313 GLU A O 1
ATOM 4555 N N . ALA A 1 303 ? 61.809 59.196 47.600 1.00 45.63 314 ALA A N 1
ATOM 4556 C CA . ALA A 1 303 ? 62.668 58.220 48.257 1.00 45.09 314 ALA A CA 1
ATOM 4557 C C . ALA A 1 303 ? 61.985 56.883 48.512 1.00 43.31 314 ALA A C 1
ATOM 4558 O O . ALA A 1 303 ? 62.647 55.953 48.989 1.00 44.19 314 ALA A O 1
ATOM 4565 N N . PHE A 1 304 ? 60.694 56.764 48.224 1.00 39.63 315 PHE A N 1
ATOM 4566 C CA . PHE A 1 304 ? 60.001 55.508 48.458 1.00 38.67 315 PHE A CA 1
ATOM 4567 C C . PHE A 1 304 ? 60.658 54.402 47.633 1.00 37.23 315 PHE A C 1
ATOM 4568 O O . PHE A 1 304 ? 60.994 54.621 46.464 1.00 37.94 315 PHE A O 1
ATOM 4585 N N . PRO A 1 305 ? 60.859 53.210 48.198 1.00 43.23 316 PRO A N 1
ATOM 4586 C CA . PRO A 1 305 ? 61.620 52.175 47.480 1.00 44.62 316 PRO A CA 1
ATOM 4587 C C . PRO A 1 305 ? 61.015 51.855 46.118 1.00 44.45 316 PRO A C 1
ATOM 4588 O O . PRO A 1 305 ? 59.804 51.662 45.985 1.00 41.83 316 PRO A O 1
ATOM 4599 N N . GLU A 1 306 ? 61.882 51.783 45.101 1.00 54.72 317 GLU A N 1
ATOM 4600 C CA . GLU A 1 306 ? 61.416 51.545 43.738 1.00 53.13 317 GLU A CA 1
ATOM 4601 C C . GLU A 1 306 ? 60.915 50.119 43.542 1.00 51.06 317 GLU A C 1
ATOM 4602 O O . GLU A 1 306 ? 60.090 49.872 42.654 1.00 49.14 317 GLU A O 1
ATOM 4614 N N . ALA A 1 307 ? 61.399 49.172 44.348 1.00 40.48 318 ALA A N 1
ATOM 4615 C CA . ALA A 1 307 ? 60.992 47.781 44.189 1.00 37.66 318 ALA A CA 1
ATOM 4616 C C . ALA A 1 307 ? 59.489 47.589 44.357 1.00 37.69 318 ALA A C 1
ATOM 4617 O O . ALA A 1 307 ? 58.949 46.583 43.883 1.00 37.61 318 ALA A O 1
ATOM 4624 N N . PHE A 1 308 ? 58.799 48.522 45.017 1.00 31.64 319 PHE A N 1
ATOM 4625 C CA . PHE A 1 308 ? 57.352 48.415 45.170 1.00 31.03 319 PHE A CA 1
ATOM 4626 C C . PHE A 1 308 ? 56.594 48.799 43.906 1.00 30.56 319 PHE A C 1
ATOM 4627 O O . PHE A 1 308 ? 55.443 48.379 43.741 1.00 29.29 319 PHE A O 1
ATOM 4644 N N . HIS A 1 309 ? 57.202 49.584 43.019 1.00 32.45 320 HIS A N 1
ATOM 4645 C CA . HIS A 1 309 ? 56.549 50.023 41.788 1.00 31.63 320 HIS A CA 1
ATOM 4646 C C . HIS A 1 309 ? 55.211 50.698 42.092 1.00 31.30 320 HIS A C 1
ATOM 4647 O O . HIS A 1 309 ? 54.187 50.414 41.465 1.00 31.43 320 HIS A O 1
ATOM 4661 N N . TYR A 1 310 ? 55.225 51.607 43.066 1.00 27.66 321 TYR A N 1
ATOM 4662 C CA . TYR A 1 310 ? 53.987 52.220 43.539 1.00 27.40 321 TYR A CA 1
ATOM 4663 C C . TYR A 1 310 ? 54.032 53.741 43.599 1.00 28.96 321 TYR A C 1
ATOM 4664 O O . TYR A 1 310 ? 53.046 54.391 43.240 1.00 28.04 321 TYR A O 1
ATOM 4682 N N . ALA A 1 311 ? 55.146 54.328 44.035 1.00 28.92 322 ALA A N 1
ATOM 4683 C CA . ALA A 1 311 ? 55.140 55.736 44.417 1.00 30.16 322 ALA A CA 1
ATOM 4684 C C . ALA A 1 311 ? 55.176 56.682 43.223 1.00 31.31 322 ALA A C 1
ATOM 4685 O O . ALA A 1 311 ? 54.684 57.813 43.324 1.00 31.98 322 ALA A O 1
ATOM 4692 N N . ASN A 1 312 ? 55.754 56.263 42.098 1.00 48.50 323 ASN A N 1
ATOM 4693 C CA . ASN A 1 312 ? 55.986 57.175 40.977 1.00 51.46 323 ASN A CA 1
ATOM 4694 C C . ASN A 1 312 ? 54.706 57.327 40.150 1.00 50.38 323 ASN A C 1
ATOM 4695 O O . ASN A 1 312 ? 54.563 56.803 39.045 1.00 50.82 323 ASN A O 1
ATOM 4706 N N . ASN A 1 313 ? 53.765 58.086 40.715 1.00 35.76 324 ASN A N 1
ATOM 4707 C CA . ASN A 1 313 ? 52.539 58.443 40.018 1.00 34.22 324 ASN A CA 1
ATOM 4708 C C . ASN A 1 313 ? 52.095 59.806 40.526 1.00 34.87 324 ASN A C 1
ATOM 4709 O O . ASN A 1 313 ? 52.234 60.079 41.727 1.00 35.52 324 ASN A O 1
ATOM 4720 N N . PRO A 1 314 ? 51.562 60.678 39.662 1.00 34.36 325 PRO A N 1
ATOM 4721 C CA . PRO A 1 314 ? 51.162 62.011 40.142 1.00 35.65 325 PRO A CA 1
ATOM 4722 C C . PRO A 1 314 ? 50.113 61.972 41.239 1.00 34.65 325 PRO A C 1
ATOM 4723 O O . PRO A 1 314 ? 50.073 62.883 42.077 1.00 36.21 325 PRO A O 1
ATOM 4734 N N . ARG A 1 315 ? 49.261 60.945 41.262 1.00 34.27 326 ARG A N 1
ATOM 4735 C CA . ARG A 1 315 ? 48.215 60.863 42.274 1.00 33.33 326 ARG A CA 1
ATOM 4736 C C . ARG A 1 315 ? 48.772 60.611 43.670 1.00 32.67 326 ARG A C 1
ATOM 4737 O O . ARG A 1 315 ? 48.113 60.954 44.656 1.00 32.79 326 ARG A O 1
ATOM 4758 N N . VAL A 1 316 ? 49.966 60.028 43.778 1.00 38.35 327 VAL A N 1
ATOM 4759 C CA . VAL A 1 316 ? 50.562 59.784 45.085 1.00 39.70 327 VAL A CA 1
ATOM 4760 C C . VAL A 1 316 ? 50.968 61.110 45.716 1.00 40.72 327 VAL A C 1
ATOM 4761 O O . VAL A 1 316 ? 51.436 62.031 45.032 1.00 40.97 327 VAL A O 1
ATOM 4774 N N . THR A 1 317 ? 50.793 61.206 47.031 1.00 38.50 328 THR A N 1
ATOM 4775 C CA . THR A 1 317 ? 51.047 62.436 47.763 1.00 39.77 328 THR A CA 1
ATOM 4776 C C . THR A 1 317 ? 52.530 62.578 48.095 1.00 39.22 328 THR A C 1
ATOM 4777 O O . THR A 1 317 ? 53.289 61.609 48.019 1.00 38.03 328 THR A O 1
ATOM 4788 N N . PRO A 1 318 ? 52.966 63.783 48.478 1.00 37.24 329 PRO A N 1
ATOM 4789 C CA . PRO A 1 318 ? 54.396 63.983 48.773 1.00 38.95 329 PRO A CA 1
ATOM 4790 C C . PRO A 1 318 ? 54.919 63.090 49.882 1.00 38.36 329 PRO A C 1
ATOM 4791 O O . PRO A 1 318 ? 56.117 62.779 49.904 1.00 39.24 329 PRO A O 1
ATOM 4802 N N . LEU A 1 319 ? 54.063 62.680 50.812 1.00 43.20 330 LEU A N 1
ATOM 4803 C CA . LEU A 1 319 ? 54.439 61.779 51.891 1.00 44.91 330 LEU A CA 1
ATOM 4804 C C . LEU A 1 319 ? 53.515 60.572 51.872 1.00 43.87 330 LEU A C 1
ATOM 4805 O O . LEU A 1 319 ? 52.289 60.724 51.836 1.00 41.72 330 LEU A O 1
ATOM 4821 N N . LEU A 1 320 ? 54.107 59.381 51.880 1.00 41.79 331 LEU A N 1
ATOM 4822 C CA . LEU A 1 320 ? 53.361 58.141 52.025 1.00 40.41 331 LEU A CA 1
ATOM 4823 C C . LEU A 1 320 ? 54.107 57.251 53.008 1.00 39.25 331 LEU A C 1
ATOM 4824 O O . LEU A 1 320 ? 55.270 57.496 53.342 1.00 39.92 331 LEU A O 1
ATOM 4840 N N . MET A 1 321 ? 53.428 56.208 53.476 1.00 40.32 332 MET A N 1
ATOM 4841 C CA . MET A 1 321 ? 53.972 55.401 54.557 1.00 42.12 332 MET A CA 1
ATOM 4842 C C . MET A 1 321 ? 53.300 54.038 54.558 1.00 40.95 332 MET A C 1
ATOM 4843 O O . MET A 1 321 ? 52.187 53.871 54.053 1.00 39.74 332 MET A O 1
ATOM 4857 N N . TYR A 1 322 ? 53.994 53.066 55.147 1.00 37.42 333 TYR A N 1
ATOM 4858 C CA . TYR A 1 322 ? 53.400 51.766 55.413 1.00 36.62 333 TYR A CA 1
ATOM 4859 C C . TYR A 1 322 ? 53.968 51.232 56.720 1.00 38.64 333 TYR A C 1
ATOM 4860 O O . TYR A 1 322 ? 55.086 51.577 57.114 1.00 39.24 333 TYR A O 1
ATOM 4878 N N . SER A 1 323 ? 53.183 50.397 57.397 1.00 31.78 334 SER A N 1
ATOM 4879 C CA . SER A 1 323 ? 53.558 49.849 58.691 1.00 31.94 334 SER A CA 1
ATOM 4880 C C . SER A 1 323 ? 53.835 48.354 58.583 1.00 31.55 334 SER A C 1
ATOM 4881 O O . SER A 1 323 ? 53.448 47.691 57.616 1.00 30.60 334 SER A O 1
ATOM 4889 N N . ASP A 1 324 ? 54.512 47.828 59.602 1.00 36.41 335 ASP A N 1
ATOM 4890 C CA . ASP A 1 324 ? 54.939 46.438 59.594 1.00 36.83 335 ASP A CA 1
ATOM 4891 C C . ASP A 1 324 ? 53.746 45.491 59.695 1.00 35.67 335 ASP A C 1
ATOM 4892 O O . ASP A 1 324 ? 52.649 45.863 60.119 1.00 34.92 335 ASP A O 1
ATOM 4901 N N . LEU A 1 325 ? 53.994 44.241 59.306 1.00 36.80 336 LEU A N 1
ATOM 4902 C CA . LEU A 1 325 ? 52.960 43.213 59.275 1.00 34.39 336 LEU A CA 1
ATOM 4903 C C . LEU A 1 325 ? 52.260 43.095 60.622 1.00 34.04 336 LEU A C 1
ATOM 4904 O O . LEU A 1 325 ? 52.906 43.007 61.671 1.00 33.06 336 LEU A O 1
ATOM 4920 N N . GLY A 1 326 ? 50.928 43.088 60.584 1.00 33.66 337 GLY A N 1
ATOM 4921 C CA . GLY A 1 326 ? 50.122 42.983 61.781 1.00 33.08 337 GLY A CA 1
ATOM 4922 C C . GLY A 1 326 ? 49.826 44.293 62.479 1.00 33.84 337 GLY A C 1
ATOM 4923 O O . GLY A 1 326 ? 49.190 44.278 63.541 1.00 34.07 337 GLY A O 1
ATOM 4927 N N . TYR A 1 327 ? 50.258 45.424 61.923 1.00 32.29 338 TYR A N 1
ATOM 4928 C CA . TYR A 1 327 ? 50.042 46.732 62.527 1.00 32.48 338 TYR A CA 1
ATOM 4929 C C . TYR A 1 327 ? 49.348 47.643 61.527 1.00 33.56 338 TYR A C 1
ATOM 4930 O O . TYR A 1 327 ? 49.785 47.754 60.376 1.00 33.14 338 TYR A O 1
ATOM 4948 N N . VAL A 1 328 ? 48.272 48.284 61.965 1.00 34.29 339 VAL A N 1
ATOM 4949 C CA . VAL A 1 328 ? 47.575 49.268 61.162 1.00 33.65 339 VAL A CA 1
ATOM 4950 C C . VAL A 1 328 ? 47.989 50.659 61.631 1.00 34.62 339 VAL A C 1
ATOM 4951 O O . VAL A 1 328 ? 48.671 50.821 62.640 1.00 35.11 339 VAL A O 1
ATOM 4964 N N . ILE A 1 329 ? 47.575 51.681 60.887 1.00 28.74 340 ILE A N 1
ATOM 4965 C CA . ILE A 1 329 ? 47.936 53.065 61.176 1.00 30.14 340 ILE A CA 1
ATOM 4966 C C . ILE A 1 329 ? 46.703 53.773 61.720 1.00 30.57 340 ILE A C 1
ATOM 4967 O O . ILE A 1 329 ? 45.674 53.856 61.038 1.00 28.47 340 ILE A O 1
ATOM 4983 N N . HIS A 1 330 ? 46.814 54.288 62.942 1.00 36.65 341 HIS A N 1
ATOM 4984 C CA . HIS A 1 330 ? 45.749 55.048 63.584 1.00 35.86 341 HIS A CA 1
ATOM 4985 C C . HIS A 1 330 ? 46.062 56.535 63.493 1.00 37.17 341 HIS A C 1
ATOM 4986 O O . HIS A 1 330 ? 47.156 56.968 63.868 1.00 38.86 341 HIS A O 1
ATOM 5000 N N . GLY A 1 331 ? 45.099 57.313 63.004 1.00 31.06 342 GLY A N 1
ATOM 5001 C CA . GLY A 1 331 ? 45.295 58.739 62.827 1.00 32.46 342 GLY A CA 1
ATOM 5002 C C . GLY A 1 331 ? 44.905 59.561 64.039 1.00 34.28 342 GLY A C 1
ATOM 5003 O O . GLY A 1 331 ? 45.537 59.463 65.096 1.00 35.46 342 GLY A O 1
ATOM 5007 N N . ARG A 1 332 ? 43.861 60.382 63.895 1.00 39.11 343 ARG A N 1
ATOM 5008 C CA . ARG A 1 332 ? 43.436 61.246 64.993 1.00 39.82 343 ARG A CA 1
ATOM 5009 C C . ARG A 1 332 ? 42.849 60.446 66.147 1.00 39.84 343 ARG A C 1
ATOM 5010 O O . ARG A 1 332 ? 42.874 60.905 67.293 1.00 41.85 343 ARG A O 1
ATOM 5031 N N . ILE A 1 333 ? 42.311 59.263 65.867 1.00 39.79 344 ILE A N 1
ATOM 5032 C CA . ILE A 1 333 ? 41.665 58.443 66.884 1.00 39.83 344 ILE A CA 1
ATOM 5033 C C . ILE A 1 333 ? 41.483 57.046 66.308 1.00 38.06 344 ILE A C 1
ATOM 5034 O O . ILE A 1 333 ? 41.302 56.883 65.096 1.00 37.12 344 ILE A O 1
ATOM 5050 N N . ASN A 1 334 ? 41.541 56.030 67.164 1.00 38.99 345 ASN A N 1
ATOM 5051 C CA . ASN A 1 334 ? 41.467 54.648 66.709 1.00 38.01 345 ASN A CA 1
ATOM 5052 C C . ASN A 1 334 ? 40.032 54.286 66.348 1.00 35.92 345 ASN A C 1
ATOM 5053 O O . ASN A 1 334 ? 39.120 54.441 67.164 1.00 38.35 345 ASN A O 1
ATOM 5064 N N . VAL A 1 335 ? 39.836 53.798 65.122 1.00 37.03 346 VAL A N 1
ATOM 5065 C CA . VAL A 1 335 ? 38.503 53.480 64.621 1.00 36.33 346 VAL A CA 1
ATOM 5066 C C . VAL A 1 335 ? 38.513 52.151 63.872 1.00 36.87 346 VAL A C 1
ATOM 5067 O O . VAL A 1 335 ? 37.512 51.772 63.254 1.00 38.17 346 VAL A O 1
ATOM 5080 N N . GLN A 1 336 ? 39.637 51.439 63.912 1.00 32.58 347 GLN A N 1
ATOM 5081 C CA . GLN A 1 336 ? 39.787 50.176 63.202 1.00 31.20 347 GLN A CA 1
ATOM 5082 C C . GLN A 1 336 ? 39.657 49.006 64.164 1.00 29.68 347 GLN A C 1
ATOM 5083 O O . GLN A 1 336 ? 40.196 49.038 65.273 1.00 30.85 347 GLN A O 1
ATOM 5097 N N . PHE A 1 337 ? 38.946 47.962 63.726 1.00 41.50 348 PHE A N 1
ATOM 5098 C CA . PHE A 1 337 ? 38.663 46.829 64.598 1.00 42.72 348 PHE A CA 1
ATOM 5099 C C . PHE A 1 337 ? 38.702 45.488 63.871 1.00 41.49 348 PHE A C 1
ATOM 5100 O O . PHE A 1 337 ? 38.317 44.472 64.464 1.00 41.33 348 PHE A O 1
ATOM 5117 N N . ASN A 1 338 ? 39.153 45.446 62.618 1.00 31.47 349 ASN A N 1
ATOM 5118 C CA . ASN A 1 338 ? 39.232 44.183 61.896 1.00 30.41 349 ASN A CA 1
ATOM 5119 C C . ASN A 1 338 ? 40.235 43.247 62.557 1.00 30.61 349 ASN A C 1
ATOM 5120 O O . ASN A 1 338 ? 41.298 43.673 63.017 1.00 31.34 349 ASN A O 1
ATOM 5131 N N . ASN A 1 339 ? 39.893 41.957 62.593 1.00 33.23 350 ASN A N 1
ATOM 5132 C CA . ASN A 1 339 ? 40.824 40.955 63.097 1.00 33.79 350 ASN A CA 1
ATOM 5133 C C . ASN A 1 339 ? 41.888 40.595 62.068 1.00 33.75 350 ASN A C 1
ATOM 5134 O O . ASN A 1 339 ? 42.997 40.202 62.444 1.00 32.51 350 ASN A O 1
ATOM 5145 N N . GLY A 1 340 ? 41.574 40.718 60.784 1.00 24.45 351 GLY A N 1
ATOM 5146 C CA . GLY A 1 340 ? 42.544 40.477 59.735 1.00 24.26 351 GLY A CA 1
ATOM 5147 C C . GLY A 1 340 ? 42.637 41.674 58.814 1.00 23.85 351 GLY A C 1
ATOM 5148 O O . GLY A 1 340 ? 41.668 42.406 58.610 1.00 23.40 351 GLY A O 1
ATOM 5152 N N . GLU A 1 341 ? 43.832 41.870 58.258 1.00 27.58 352 GLU A N 1
ATOM 5153 C CA . GLU A 1 341 ? 44.074 42.987 57.359 1.00 28.47 352 GLU A CA 1
ATOM 5154 C C . GLU A 1 341 ? 45.022 42.572 56.243 1.00 28.65 352 GLU A C 1
ATOM 5155 O O . GLU A 1 341 ? 45.716 41.555 56.322 1.00 27.71 352 GLU A O 1
ATOM 5167 N N . HIS A 1 342 ? 45.024 43.384 55.189 1.00 24.04 353 HIS A N 1
ATOM 5168 C CA . HIS A 1 342 ? 45.985 43.287 54.106 1.00 24.47 353 HIS A CA 1
ATOM 5169 C C . HIS A 1 342 ? 46.436 44.702 53.767 1.00 25.39 353 HIS A C 1
ATOM 5170 O O . HIS A 1 342 ? 46.044 45.673 54.422 1.00 27.06 353 HIS A O 1
ATOM 5184 N N . GLY A 1 343 ? 47.264 44.825 52.734 1.00 24.52 354 GLY A N 1
ATOM 5185 C CA . GLY A 1 343 ? 47.900 46.086 52.406 1.00 25.16 354 GLY A CA 1
ATOM 5186 C C . GLY A 1 343 ? 49.368 46.136 52.764 1.00 25.64 354 GLY A C 1
ATOM 5187 O O . GLY A 1 343 ? 50.030 47.134 52.455 1.00 27.05 354 GLY A O 1
ATOM 5191 N N . PHE A 1 344 ? 49.901 45.092 53.391 1.00 25.47 355 PHE A N 1
ATOM 5192 C CA . PHE A 1 344 ? 51.279 45.095 53.849 1.00 27.55 355 PHE A CA 1
ATOM 5193 C C . PHE A 1 344 ? 52.231 44.805 52.690 1.00 26.94 355 PHE A C 1
ATOM 5194 O O . PHE A 1 344 ? 51.820 44.514 51.563 1.00 24.50 355 PHE A O 1
ATOM 5211 N N . ASP A 1 345 ? 53.526 44.890 52.987 1.00 28.50 356 ASP A N 1
ATOM 5212 C CA . ASP A 1 345 ? 54.581 44.584 52.031 1.00 28.46 356 ASP A CA 1
ATOM 5213 C C . ASP A 1 345 ? 54.260 43.307 51.265 1.00 26.98 356 ASP A C 1
ATOM 5214 O O . ASP A 1 345 ? 53.931 42.277 51.858 1.00 28.82 356 ASP A O 1
ATOM 5223 N N . ASN A 1 346 ? 54.344 43.385 49.937 1.00 22.41 357 ASN A N 1
ATOM 5224 C CA . ASN A 1 346 ? 54.045 42.228 49.102 1.00 21.79 357 ASN A CA 1
ATOM 5225 C C . ASN A 1 346 ? 55.133 41.164 49.159 1.00 22.86 357 ASN A C 1
ATOM 5226 O O . ASN A 1 346 ? 54.979 40.113 48.528 1.00 22.59 357 ASN A O 1
ATOM 5237 N N . LYS A 1 347 ? 56.222 41.409 49.889 1.00 27.63 358 LYS A N 1
ATOM 5238 C CA . LYS A 1 347 ? 57.213 40.373 50.148 1.00 28.72 358 LYS A CA 1
ATOM 5239 C C . LYS A 1 347 ? 56.826 39.482 51.319 1.00 30.02 358 LYS A C 1
ATOM 5240 O O . LYS A 1 347 ? 57.333 38.360 51.421 1.00 31.26 358 LYS A O 1
ATOM 5259 N N . ASP A 1 348 ? 55.950 39.957 52.203 1.00 29.83 359 ASP A N 1
ATOM 5260 C CA . ASP A 1 348 ? 55.487 39.146 53.322 1.00 30.51 359 ASP A CA 1
ATOM 5261 C C . ASP A 1 348 ? 54.692 37.948 52.813 1.00 29.96 359 ASP A C 1
ATOM 5262 O O . ASP A 1 348 ? 53.821 38.089 51.947 1.00 27.87 359 ASP A O 1
ATOM 5271 N N . MET A 1 349 ? 54.988 36.767 53.364 1.00 28.42 360 MET A N 1
ATOM 5272 C CA . MET A 1 349 ? 54.342 35.544 52.895 1.00 27.80 360 MET A CA 1
ATOM 5273 C C . MET A 1 349 ? 52.831 35.592 53.093 1.00 25.46 360 MET A C 1
ATOM 5274 O O . MET A 1 349 ? 52.078 35.051 52.275 1.00 26.25 360 MET A O 1
ATOM 5288 N N . ASP A 1 350 ? 52.365 36.223 54.174 1.00 30.15 361 ASP A N 1
ATOM 5289 C CA . ASP A 1 350 ? 50.929 36.273 54.433 1.00 28.00 361 ASP A CA 1
ATOM 5290 C C . ASP A 1 350 ? 50.172 37.038 53.359 1.00 27.25 361 ASP A C 1
ATOM 5291 O O . ASP A 1 350 ? 48.964 36.832 53.205 1.00 24.74 361 ASP A O 1
ATOM 5300 N N . MET A 1 351 ? 50.845 37.916 52.617 1.00 26.69 362 MET A N 1
ATOM 5301 C CA . MET A 1 351 ? 50.206 38.663 51.543 1.00 25.91 362 MET A CA 1
ATOM 5302 C C . MET A 1 351 ? 50.181 37.907 50.222 1.00 24.13 362 MET A C 1
ATOM 5303 O O . MET A 1 351 ? 49.436 38.304 49.321 1.00 22.94 362 MET A O 1
ATOM 5317 N N . LYS A 1 352 ? 50.965 36.840 50.082 1.00 23.09 363 LYS A N 1
ATOM 5318 C CA . LYS A 1 352 ? 50.967 36.087 48.836 1.00 22.77 363 LYS A CA 1
ATOM 5319 C C . LYS A 1 352 ? 49.596 35.472 48.593 1.00 21.53 363 LYS A C 1
ATOM 5320 O O . LYS A 1 352 ? 48.832 35.205 49.527 1.00 21.06 363 LYS A O 1
ATOM 5339 N N . THR A 1 353 ? 49.290 35.239 47.318 1.00 24.68 364 THR A N 1
ATOM 5340 C CA . THR A 1 353 ? 47.977 34.749 46.924 1.00 25.37 364 THR A CA 1
ATOM 5341 C C . THR A 1 353 ? 48.113 33.588 45.941 1.00 24.15 364 THR A C 1
ATOM 5342 O O . THR A 1 353 ? 49.209 33.049 45.762 1.00 24.97 364 THR A O 1
ATOM 5353 N N . ILE A 1 354 ? 47.012 33.199 45.302 1.00 25.45 365 ILE A N 1
ATOM 5354 C CA . ILE A 1 354 ? 46.955 31.970 44.520 1.00 25.25 365 ILE A CA 1
ATOM 5355 C C . ILE A 1 354 ? 46.928 32.292 43.032 1.00 24.38 365 ILE A C 1
ATOM 5356 O O . ILE A 1 354 ? 46.584 33.399 42.605 1.00 25.05 365 ILE A O 1
ATOM 5372 N N . PHE A 1 355 ? 47.298 31.293 42.234 1.00 24.20 366 PHE A N 1
ATOM 5373 C CA . PHE A 1 355 ? 47.025 31.298 40.799 1.00 24.13 366 PHE A CA 1
ATOM 5374 C C . PHE A 1 355 ? 46.787 29.863 40.363 1.00 24.36 366 PHE A C 1
ATOM 5375 O O . PHE A 1 355 ? 47.690 29.026 40.461 1.00 25.43 366 PHE A O 1
ATOM 5392 N N . ARG A 1 356 ? 45.580 29.588 39.880 1.00 30.89 367 ARG A N 1
ATOM 5393 C CA . ARG A 1 356 ? 45.195 28.266 39.414 1.00 31.12 367 ARG A CA 1
ATOM 5394 C C . ARG A 1 356 ? 44.547 28.403 38.045 1.00 30.35 367 ARG A C 1
ATOM 5395 O O . ARG A 1 356 ? 43.865 29.393 37.763 1.00 28.92 367 ARG A O 1
ATOM 5416 N N . ALA A 1 357 ? 44.765 27.405 37.192 1.00 30.19 368 ALA A N 1
ATOM 5417 C CA . ALA A 1 357 ? 44.212 27.443 35.846 1.00 30.17 368 ALA A CA 1
ATOM 5418 C C . ALA A 1 357 ? 44.044 26.029 35.312 1.00 30.63 368 ALA A C 1
ATOM 5419 O O . ALA A 1 357 ? 44.799 25.118 35.663 1.00 31.59 368 ALA A O 1
ATOM 5426 N N . VAL A 1 358 ? 43.040 25.864 34.451 1.00 30.63 369 VAL A N 1
ATOM 5427 C CA . VAL A 1 358 ? 42.786 24.602 33.770 1.00 32.56 369 VAL A CA 1
ATOM 5428 C C . VAL A 1 358 ? 42.082 24.916 32.460 1.00 32.85 369 VAL A C 1
ATOM 5429 O O . VAL A 1 358 ? 41.347 25.900 32.353 1.00 31.88 369 VAL A O 1
ATOM 5442 N N . GLY A 1 359 ? 42.309 24.075 31.455 1.00 34.14 370 GLY A N 1
ATOM 5443 C CA . GLY A 1 359 ? 41.666 24.252 30.177 1.00 34.17 370 GLY A CA 1
ATOM 5444 C C . GLY A 1 359 ? 42.392 23.561 29.043 1.00 35.87 370 GLY A C 1
ATOM 5445 O O . GLY A 1 359 ? 43.431 22.919 29.233 1.00 36.52 370 GLY A O 1
ATOM 5449 N N . PRO A 1 360 ? 41.846 23.681 27.830 1.00 31.91 371 PRO A N 1
ATOM 5450 C CA . PRO A 1 360 ? 42.497 23.052 26.670 1.00 33.73 371 PRO A CA 1
ATOM 5451 C C . PRO A 1 360 ? 43.893 23.580 26.404 1.00 33.64 371 PRO A C 1
ATOM 5452 O O . PRO A 1 360 ? 44.757 22.819 25.951 1.00 35.08 371 PRO A O 1
ATOM 5463 N N . SER A 1 361 ? 44.143 24.862 26.674 1.00 35.05 372 SER A N 1
ATOM 5464 C CA . SER A 1 361 ? 45.454 25.444 26.423 1.00 36.02 372 SER A CA 1
ATOM 5465 C C . SER A 1 361 ? 46.466 25.114 27.512 1.00 36.23 372 SER A C 1
ATOM 5466 O O . SER A 1 361 ? 47.673 25.212 27.264 1.00 35.47 372 SER A O 1
ATOM 5474 N N . PHE A 1 362 ? 46.008 24.717 28.698 1.00 40.89 373 PHE A N 1
ATOM 5475 C CA . PHE A 1 362 ? 46.871 24.544 29.858 1.00 39.96 373 PHE A CA 1
ATOM 5476 C C . PHE A 1 362 ? 47.305 23.093 30.014 1.00 41.69 373 PHE A C 1
ATOM 5477 O O . PHE A 1 362 ? 46.532 22.167 29.751 1.00 42.76 373 PHE A O 1
ATOM 5494 N N . ARG A 1 363 ? 48.549 22.907 30.450 1.00 36.62 374 ARG A N 1
ATOM 5495 C CA . ARG A 1 363 ? 49.040 21.591 30.822 1.00 38.56 374 ARG A CA 1
ATOM 5496 C C . ARG A 1 363 ? 48.314 21.104 32.076 1.00 38.69 374 ARG A C 1
ATOM 5497 O O . ARG A 1 363 ? 47.471 21.800 32.651 1.00 36.32 374 ARG A O 1
ATOM 5518 N N . ALA A 1 364 ? 48.654 19.893 32.517 1.00 40.50 375 ALA A N 1
ATOM 5519 C CA . ALA A 1 364 ? 47.986 19.265 33.650 1.00 41.37 375 ALA A CA 1
ATOM 5520 C C . ALA A 1 364 ? 49.015 18.675 34.604 1.00 42.08 375 ALA A C 1
ATOM 5521 O O . ALA A 1 364 ? 50.004 18.071 34.174 1.00 42.85 375 ALA A O 1
ATOM 5528 N N . GLY A 1 365 ? 48.770 18.856 35.901 1.00 51.69 376 GLY A N 1
ATOM 5529 C CA . GLY A 1 365 ? 49.675 18.375 36.926 1.00 52.32 376 GLY A CA 1
ATOM 5530 C C . GLY A 1 365 ? 50.922 19.206 37.111 1.00 51.34 376 GLY A C 1
ATOM 5531 O O . GLY A 1 365 ? 51.899 18.715 37.683 1.00 53.06 376 GLY A O 1
ATOM 5535 N N . LEU A 1 366 ? 50.916 20.458 36.660 1.00 38.13 377 LEU A N 1
ATOM 5536 C CA . LEU A 1 366 ? 52.112 21.290 36.629 1.00 37.55 377 LEU A CA 1
ATOM 5537 C C . LEU A 1 366 ? 52.084 22.306 37.763 1.00 35.92 377 LEU A C 1
ATOM 5538 O O . LEU A 1 366 ? 51.087 23.011 37.949 1.00 34.61 377 LEU A O 1
ATOM 5554 N N . GLU A 1 367 ? 53.182 22.379 38.515 1.00 37.90 378 GLU A N 1
ATOM 5555 C CA . GLU A 1 367 ? 53.380 23.419 39.515 1.00 37.01 378 GLU A CA 1
ATOM 5556 C C . GLU A 1 367 ? 54.579 24.260 39.106 1.00 36.46 378 GLU A C 1
ATOM 5557 O O . GLU A 1 367 ? 55.653 23.719 38.826 1.00 38.62 378 GLU A O 1
ATOM 5569 N N . VAL A 1 368 ? 54.395 25.577 39.076 1.00 29.84 379 VAL A N 1
ATOM 5570 C CA . VAL A 1 368 ? 55.439 26.501 38.658 1.00 30.16 379 VAL A CA 1
ATOM 5571 C C . VAL A 1 368 ? 55.899 27.307 39.867 1.00 29.64 379 VAL A C 1
ATOM 5572 O O . VAL A 1 368 ? 55.187 27.450 40.865 1.00 28.57 379 VAL A O 1
ATOM 5585 N N . GLU A 1 369 ? 57.117 27.835 39.773 1.00 39.75 380 GLU A N 1
ATOM 5586 C CA . GLU A 1 369 ? 57.651 28.653 40.842 1.00 39.70 380 GLU A CA 1
ATOM 5587 C C . GLU A 1 369 ? 56.937 30.004 40.880 1.00 40.18 380 GLU A C 1
ATOM 5588 O O . GLU A 1 369 ? 56.279 30.398 39.915 1.00 39.14 380 GLU A O 1
ATOM 5600 N N . PRO A 1 370 ? 57.046 30.730 41.993 1.00 28.68 381 PRO A N 1
ATOM 5601 C CA . PRO A 1 370 ? 56.247 31.951 42.155 1.00 28.01 381 PRO A CA 1
ATOM 5602 C C . PRO A 1 370 ? 56.557 32.994 41.089 1.00 27.63 381 PRO A C 1
ATOM 5603 O O . PRO A 1 370 ? 57.621 32.996 40.465 1.00 27.90 381 PRO A O 1
ATOM 5614 N N . PHE A 1 371 ? 55.595 33.895 40.892 1.00 27.62 382 PHE A N 1
ATOM 5615 C CA . PHE A 1 371 ? 55.728 34.986 39.938 1.00 28.65 382 PHE A CA 1
ATOM 5616 C C . PHE A 1 371 ? 54.847 36.141 40.390 1.00 27.12 382 PHE A C 1
ATOM 5617 O O . PHE A 1 371 ? 53.937 35.973 41.206 1.00 25.63 382 PHE A O 1
ATOM 5634 N N . GLU A 1 372 ? 55.126 37.321 39.843 1.00 30.72 383 GLU A N 1
ATOM 5635 C CA . GLU A 1 372 ? 54.345 38.507 40.161 1.00 30.18 383 GLU A CA 1
ATOM 5636 C C . GLU A 1 372 ? 53.075 38.553 39.318 1.00 31.00 383 GLU A C 1
ATOM 5637 O O . GLU A 1 372 ? 53.072 38.151 38.151 1.00 29.80 383 GLU A O 1
ATOM 5649 N N . SER A 1 373 ? 51.993 39.059 39.922 1.00 25.77 384 SER A N 1
ATOM 5650 C CA . SER A 1 373 ? 50.707 39.136 39.237 1.00 25.67 384 SER A CA 1
ATOM 5651 C C . SER A 1 373 ? 50.762 40.000 37.986 1.00 25.06 384 SER A C 1
ATOM 5652 O O . SER A 1 373 ? 49.857 39.919 37.150 1.00 24.90 384 SER A O 1
ATOM 5660 N N . VAL A 1 374 ? 51.802 40.825 37.843 1.00 28.78 385 VAL A N 1
ATOM 5661 C CA . VAL A 1 374 ? 51.940 41.689 36.680 1.00 30.15 385 VAL A CA 1
ATOM 5662 C C . VAL A 1 374 ? 51.965 40.897 35.377 1.00 27.54 385 VAL A C 1
ATOM 5663 O O . VAL A 1 374 ? 51.735 41.464 34.305 1.00 28.10 385 VAL A O 1
ATOM 5676 N N . HIS A 1 375 ? 52.233 39.591 35.443 1.00 26.40 386 HIS A N 1
ATOM 5677 C CA . HIS A 1 375 ? 52.403 38.768 34.252 1.00 25.61 386 HIS A CA 1
ATOM 5678 C C . HIS A 1 375 ? 51.127 38.066 33.802 1.00 25.13 386 HIS A C 1
ATOM 5679 O O . HIS A 1 375 ? 51.113 37.486 32.711 1.00 24.97 386 HIS A O 1
ATOM 5693 N N . VAL A 1 376 ? 50.062 38.090 34.605 1.00 25.76 387 VAL A N 1
ATOM 5694 C CA . VAL A 1 376 ? 48.827 37.411 34.220 1.00 26.89 387 VAL A CA 1
ATOM 5695 C C . VAL A 1 376 ? 48.272 38.005 32.931 1.00 27.69 387 VAL A C 1
ATOM 5696 O O . VAL A 1 376 ? 47.768 37.284 32.062 1.00 28.05 387 VAL A O 1
ATOM 5709 N N . TYR A 1 377 ? 48.356 39.329 32.787 1.00 25.24 388 TYR A N 1
ATOM 5710 C CA . TYR A 1 377 ? 47.764 40.001 31.634 1.00 27.61 388 TYR A CA 1
ATOM 5711 C C . TYR A 1 377 ? 48.306 39.441 30.325 1.00 26.60 388 TYR A C 1
ATOM 5712 O O . TYR A 1 377 ? 47.536 39.041 29.443 1.00 28.04 388 TYR A O 1
ATOM 5730 N N . GLU A 1 378 ? 49.632 39.414 30.174 1.00 30.60 389 GLU A N 1
ATOM 5731 C CA . GLU A 1 378 ? 50.225 38.875 28.955 1.00 29.00 389 GLU A CA 1
ATOM 5732 C C . GLU A 1 378 ? 49.694 37.480 28.654 1.00 30.04 389 GLU A C 1
ATOM 5733 O O . GLU A 1 378 ? 49.416 37.150 27.494 1.00 30.07 389 GLU A O 1
ATOM 5745 N N . LEU A 1 379 ? 49.536 36.649 29.687 1.00 28.70 390 LEU A N 1
ATOM 5746 C CA . LEU A 1 379 ? 49.022 35.298 29.481 1.00 30.17 390 LEU A CA 1
ATOM 5747 C C . LEU A 1 379 ? 47.604 35.329 28.923 1.00 33.21 390 LEU A C 1
ATOM 5748 O O . LEU A 1 379 ? 47.280 34.605 27.973 1.00 33.53 390 LEU A O 1
ATOM 5764 N N . MET A 1 380 ? 46.737 36.156 29.510 1.00 25.19 391 MET A N 1
ATOM 5765 C CA . MET A 1 380 ? 45.347 36.199 29.070 1.00 26.53 391 MET A CA 1
ATOM 5766 C C . MET A 1 380 ? 45.239 36.668 27.622 1.00 27.03 391 MET A C 1
ATOM 5767 O O . MET A 1 380 ? 44.398 36.171 26.864 1.00 28.70 391 MET A O 1
ATOM 5781 N N . CYS A 1 381 ? 46.082 37.618 27.214 1.00 31.46 392 CYS A N 1
ATOM 5782 C CA . CYS A 1 381 ? 46.047 38.074 25.828 1.00 33.88 392 CYS A CA 1
ATOM 5783 C C . CYS A 1 381 ? 46.453 36.958 24.874 1.00 32.97 392 CYS A C 1
ATOM 5784 O O . CYS A 1 381 ? 45.832 36.779 23.819 1.00 34.74 392 CYS A O 1
ATOM 5792 N N . ARG A 1 382 ? 47.490 36.196 25.226 1.00 31.31 393 ARG A N 1
ATOM 5793 C CA . ARG A 1 382 ? 47.866 35.044 24.414 1.00 30.60 393 ARG A CA 1
ATOM 5794 C C . ARG A 1 382 ? 46.726 34.035 24.340 1.00 33.64 393 ARG A C 1
ATOM 5795 O O . ARG A 1 382 ? 46.438 33.493 23.269 1.00 34.41 393 ARG A O 1
ATOM 5816 N N . LEU A 1 383 ? 46.053 33.783 25.466 1.00 28.84 394 LEU A N 1
ATOM 5817 C CA . LEU A 1 383 ? 44.927 32.852 25.466 1.00 30.27 394 LEU A CA 1
ATOM 5818 C C . LEU A 1 383 ? 43.779 33.348 24.598 1.00 31.40 394 LEU A C 1
ATOM 5819 O O . LEU A 1 383 ? 43.030 32.538 24.044 1.00 33.16 394 LEU A O 1
ATOM 5835 N N . LEU A 1 384 ? 43.607 34.662 24.488 1.00 31.88 395 LEU A N 1
ATOM 5836 C CA . LEU A 1 384 ? 42.557 35.225 23.651 1.00 34.41 395 LEU A CA 1
ATOM 5837 C C . LEU A 1 384 ? 43.010 35.467 22.219 1.00 34.03 395 LEU A C 1
ATOM 5838 O O . LEU A 1 384 ? 42.162 35.698 21.349 1.00 35.68 395 LEU A O 1
ATOM 5854 N N . GLY A 1 385 ? 44.311 35.414 21.953 1.00 37.52 396 GLY A N 1
ATOM 5855 C CA . GLY A 1 385 ? 44.815 35.659 20.614 1.00 36.97 396 GLY A CA 1
ATOM 5856 C C . GLY A 1 385 ? 44.681 37.098 20.168 1.00 37.80 396 GLY A C 1
ATOM 5857 O O . GLY A 1 385 ? 44.365 37.352 18.998 1.00 39.93 396 GLY A O 1
ATOM 5861 N N . ILE A 1 386 ? 44.914 38.049 21.071 1.00 33.71 397 ILE A N 1
ATOM 5862 C CA . ILE A 1 386 ? 44.785 39.467 20.764 1.00 34.23 397 ILE A CA 1
ATOM 5863 C C . ILE A 1 386 ? 46.130 40.146 20.978 1.00 32.53 397 ILE A C 1
ATOM 5864 O O . ILE A 1 386 ? 47.021 39.627 21.655 1.00 30.93 397 ILE A O 1
ATOM 5880 N N . VAL A 1 387 ? 46.265 41.328 20.387 1.00 34.53 398 VAL A N 1
ATOM 5881 C CA . VAL A 1 387 ? 47.466 42.141 20.545 1.00 32.88 398 VAL A CA 1
ATOM 5882 C C . VAL A 1 387 ? 47.411 42.792 21.922 1.00 33.37 398 VAL A C 1
ATOM 5883 O O . VAL A 1 387 ? 46.431 43.484 22.233 1.00 35.19 398 VAL A O 1
ATOM 5896 N N . PRO A 1 388 ? 48.413 42.601 22.776 1.00 35.97 399 PRO A N 1
ATOM 5897 C CA . PRO A 1 388 ? 48.389 43.241 24.092 1.00 35.56 399 PRO A CA 1
ATOM 5898 C C . PRO A 1 388 ? 48.837 44.692 24.039 1.00 37.09 399 PRO A C 1
ATOM 5899 O O . PRO A 1 388 ? 49.707 45.076 23.252 1.00 36.33 399 PRO A O 1
ATOM 5910 N N . GLU A 1 389 ? 48.220 45.503 24.894 1.00 32.62 400 GLU A N 1
ATOM 5911 C CA . GLU A 1 389 ? 48.750 46.831 25.162 1.00 32.99 400 GLU A CA 1
ATOM 5912 C C . GLU A 1 389 ? 50.157 46.702 25.730 1.00 32.02 400 GLU A C 1
ATOM 5913 O O . GLU A 1 389 ? 50.500 45.705 26.370 1.00 30.82 400 GLU A O 1
ATOM 5925 N N . ALA A 1 390 ? 50.985 47.713 25.485 1.00 31.54 401 ALA A N 1
ATOM 5926 C CA . ALA A 1 390 ? 52.274 47.769 26.159 1.00 30.42 401 ALA A CA 1
ATOM 5927 C C . ALA A 1 390 ? 52.047 47.704 27.663 1.00 30.20 401 ALA A C 1
ATOM 5928 O O . ALA A 1 390 ? 51.198 48.418 28.201 1.00 31.88 401 ALA A O 1
ATOM 5935 N N . ASN A 1 391 ? 52.784 46.827 28.341 1.00 28.94 402 ASN A N 1
ATOM 5936 C CA . ASN A 1 391 ? 52.591 46.628 29.770 1.00 28.54 402 ASN A CA 1
ATOM 5937 C C . ASN A 1 391 ? 53.928 46.281 30.411 1.00 27.21 402 ASN A C 1
ATOM 5938 O O . ASN A 1 391 ? 54.952 46.147 29.734 1.00 26.64 402 ASN A O 1
ATOM 5949 N N . ASP A 1 392 ? 53.906 46.129 31.735 1.00 31.61 403 ASP A N 1
ATOM 5950 C CA . ASP A 1 392 ? 55.110 45.892 32.519 1.00 31.51 403 ASP A CA 1
ATOM 5951 C C . ASP A 1 392 ? 55.440 44.413 32.670 1.00 29.85 403 ASP A C 1
ATOM 5952 O O . ASP A 1 392 ? 56.482 44.086 33.247 1.00 29.61 403 ASP A O 1
ATOM 5961 N N . GLY A 1 393 ? 54.582 43.517 32.176 1.00 28.27 404 GLY A N 1
ATOM 5962 C CA . GLY A 1 393 ? 54.846 42.098 32.264 1.00 27.25 404 GLY A CA 1
ATOM 5963 C C . GLY A 1 393 ? 55.588 41.545 31.056 1.00 27.80 404 GLY A C 1
ATOM 5964 O O . GLY A 1 393 ? 55.832 42.230 30.061 1.00 28.35 404 GLY A O 1
ATOM 5968 N N . HIS A 1 394 ? 55.953 40.269 31.161 1.00 25.05 405 HIS A N 1
ATOM 5969 C CA A HIS A 1 394 ? 56.627 39.546 30.092 0.56 25.04 405 HIS A CA 1
ATOM 5970 C CA B HIS A 1 394 ? 56.622 39.548 30.085 0.44 25.05 405 HIS A CA 1
ATOM 5971 C C . HIS A 1 394 ? 55.943 38.198 29.918 1.00 25.04 405 HIS A C 1
ATOM 5972 O O . HIS A 1 394 ? 55.799 37.446 30.889 1.00 25.37 405 HIS A O 1
ATOM 5997 N N . LEU A 1 395 ? 55.518 37.897 28.690 1.00 29.99 406 LEU A N 1
ATOM 5998 C CA . LEU A 1 395 ? 54.766 36.670 28.446 1.00 29.61 406 LEU A CA 1
ATOM 5999 C C . LEU A 1 395 ? 55.607 35.421 28.684 1.00 30.00 406 LEU A C 1
ATOM 6000 O O . LEU A 1 395 ? 55.058 34.363 29.013 1.00 31.11 406 LEU A O 1
ATOM 6016 N N . ALA A 1 396 ? 56.926 35.508 28.505 1.00 31.79 407 ALA A N 1
ATOM 6017 C CA . ALA A 1 396 ? 57.779 34.343 28.704 1.00 31.59 407 ALA A CA 1
ATOM 6018 C C . ALA A 1 396 ? 57.660 33.779 30.112 1.00 31.38 407 ALA A C 1
ATOM 6019 O O . ALA A 1 396 ? 58.007 32.613 30.332 1.00 33.06 407 ALA A O 1
ATOM 6026 N N . THR A 1 397 ? 57.177 34.574 31.066 1.00 33.59 408 THR A N 1
ATOM 6027 C CA . THR A 1 397 ? 57.106 34.125 32.451 1.00 33.16 408 THR A CA 1
ATOM 6028 C C . THR A 1 397 ? 56.119 32.972 32.609 1.00 34.91 408 THR A C 1
ATOM 6029 O O . THR A 1 397 ? 56.433 31.955 33.240 1.00 37.02 408 THR A O 1
ATOM 6040 N N . LEU A 1 398 ? 54.919 33.109 32.045 1.00 27.24 409 LEU A N 1
ATOM 6041 C CA . LEU A 1 398 ? 53.868 32.117 32.230 1.00 27.65 409 LEU A CA 1
ATOM 6042 C C . LEU A 1 398 ? 53.647 31.234 31.011 1.00 29.16 409 LEU A C 1
ATOM 6043 O O . LEU A 1 398 ? 52.868 30.279 31.094 1.00 28.83 409 LEU A O 1
ATOM 6059 N N . LEU A 1 399 ? 54.312 31.515 29.892 1.00 33.99 410 LEU A N 1
ATOM 6060 C CA . LEU A 1 399 ? 54.116 30.692 28.706 1.00 34.54 410 LEU A CA 1
ATOM 6061 C C . LEU A 1 399 ? 54.409 29.212 28.947 1.00 35.31 410 LEU A C 1
ATOM 6062 O O . LEU A 1 399 ? 53.756 28.379 28.297 1.00 36.40 410 LEU A O 1
ATOM 6078 N N . PRO A 1 400 ? 55.331 28.816 29.831 1.00 31.77 411 PRO A N 1
ATOM 6079 C CA . PRO A 1 400 ? 55.503 27.379 30.112 1.00 33.07 411 PRO A CA 1
ATOM 6080 C C . PRO A 1 400 ? 54.242 26.695 30.615 1.00 35.42 411 PRO A C 1
ATOM 6081 O O . PRO A 1 400 ? 54.205 25.459 30.647 1.00 38.45 411 PRO A O 1
ATOM 6092 N N . MET A 1 401 ? 53.220 27.450 31.024 1.00 36.49 412 MET A N 1
ATOM 6093 C CA . MET A 1 401 ? 51.974 26.839 31.468 1.00 38.56 412 MET A CA 1
ATOM 6094 C C . MET A 1 401 ? 51.190 26.223 30.321 1.00 39.83 412 MET A C 1
ATOM 6095 O O . MET A 1 401 ? 50.389 25.312 30.554 1.00 42.09 412 MET A O 1
ATOM 6109 N N . LEU A 1 402 ? 51.400 26.691 29.096 1.00 36.21 413 LEU A N 1
ATOM 6110 C CA . LEU A 1 402 ? 50.541 26.346 27.974 1.00 37.89 413 LEU A CA 1
ATOM 6111 C C . LEU A 1 402 ? 51.142 25.224 27.139 1.00 37.80 413 LEU A C 1
ATOM 6112 O O . LEU A 1 402 ? 52.362 25.055 27.069 1.00 39.17 413 LEU A O 1
ATOM 6128 N N . HIS A 1 403 ? 50.260 24.456 26.505 1.00 32.98 414 HIS A N 1
ATOM 6129 C CA . HIS A 1 403 ? 50.687 23.439 25.560 1.00 34.86 414 HIS A CA 1
ATOM 6130 C C . HIS A 1 403 ? 51.394 24.080 24.371 1.00 34.85 414 HIS A C 1
ATOM 6131 O O . HIS A 1 403 ? 51.179 25.249 24.034 1.00 33.71 414 HIS A O 1
ATOM 6146 N N . THR A 1 404 ? 52.249 23.289 23.733 1.00 56.54 415 THR A N 1
ATOM 6147 C CA . THR A 1 404 ? 52.888 23.676 22.484 1.00 57.65 415 THR A CA 1
ATOM 6148 C C . THR A 1 404 ? 51.979 23.296 21.324 1.00 61.21 415 THR A C 1
ATOM 6149 O O . THR A 1 404 ? 51.548 22.144 21.219 1.00 63.79 415 THR A O 1
ATOM 6160 N N . GLU A 1 405 ? 51.686 24.263 20.459 1.00 84.51 416 GLU A N 1
ATOM 6161 C CA . GLU A 1 405 ? 50.836 23.995 19.308 1.00 87.37 416 GLU A CA 1
ATOM 6162 C C . GLU A 1 405 ? 51.568 23.125 18.290 1.00 87.30 416 GLU A C 1
ATOM 6163 O O . GLU A 1 405 ? 52.800 23.114 18.217 1.00 82.97 416 GLU A O 1
ATOM 6175 N N . SER A 1 406 ? 50.789 22.390 17.501 1.00 82.76 417 SER A N 1
ATOM 6176 C CA . SER A 1 406 ? 51.339 21.481 16.498 1.00 85.39 417 SER A CA 1
ATOM 6177 C C . SER A 1 406 ? 50.813 21.810 15.104 1.00 85.83 417 SER A C 1
ATOM 6178 O O . SER A 1 406 ? 49.911 22.633 14.949 1.00 85.45 417 SER A O 1
#

Organism: Homo sapiens (NCBI:txid9606)

Radius of gyration: 20.86 Å; Cα contacts (8 Å, |Δi|>4): 875; chains: 1; bounding box: 40×58×57 Å

Secondary structure (DSSP, 8-state):
--EEEEEEETT-BTTTTTTS--HHHHHHHHHSEEES-EEPPSS--HHHHHHHHHH---HHHH----SSEEETTTTEEE-HHHHTT-HHHH-SS---HHHHHHTTT--EEEES-TTTTS-BTTB--SEEE---TT--S--HHHHHHHHHHHHHHHHHS--SEEEEEE-TTHHHHHHH-TTSHHHHHHHHHHHHHHHHHHHHHHHTT-TTTEEEEEE-S---EE--SS-S--EEGGG-TT--GGGEEEEE-SSTTEEEEEEPTT-HHHHHHHHTTS-TTEEEEEGGGS-GGG--S-STTS-SEEEEE-TT--EE-SS-----SEE--S-TTSGGG-B-EEEESTTB-SSEEE--EEGGGHHHHHHHHHT-PPPP-S--GGGTGGGBPPP-

CATH classification: 3.40.720.10

InterPro domains:
  IPR002591 Type I phosphodiesterase/nucleotide pyrophosphatase/phosphate transferase [PF01663] (33-356)
  IPR017850 Alkaline-phosphatase-like, core domain superfamily [G3DSA:3.40.720.10] (32-405)
  IPR017850 Alkaline-phosphatase-like, core domain superfamily [SSF53649] (28-396)

Nearest PDB structures (foldseek):
  5udy-assembly1_A  TM=1.002E+00  e=6.877E-89  Homo sapiens
  5veo-assembly1_A  TM=9.491E-01  e=5.386E-44  Mus musculus
  5ven-assembly2_B  TM=9.517E-01  e=8.945E-43  Mus musculus
  5vem-assembly3_C  TM=9.288E-01  e=3.649E-43  Homo sapiens
  7cba-assembly1_A  TM=8.896E-01  e=7.217E-36  Naja atra

GO terms:
  GO:0004767 sphingomyelin phosphodiesterase activity (F, IDA)
  GO:0008081 phosphoric diester hydrolase activity (F, IDA)
  GO:0005886 plasma membrane (C, IDA)
  GO:0008270 zinc ion binding (F, IDA)
  GO:0006684 sphingomyelin metabolic process (P, IDA)
  GO:0004767 sphingomyelin phosphodiesterase activity (F, EXP)
  GO:0005886 plasma membrane (C, EXP)
  GO:0004767 sphingomyelin phosphodiesterase activity (F, TAS)
  GO:0005886 plasma membrane (C, TAS)
  GO:0046479 glycosphingolipid catabolic process (P, TAS)
  GO:0005515 protein binding (F, IPI)
  GO:0005794 Golgi apparatus (C, IDA)
  GO:0005902 microvillus (C, IDA)
  GO:0008156 negative regulation of DNA replication (P, IDA)
  GO:0008285 negative regulation of cell population proliferation (P, IDA)

B-factor: mean 43.21, std 16.24, range [9.87, 133.74]

Solvent-accessible surface area: 15559 Å² total; per-residue (Å²): 148,44,16,0,0,0,0,0,0,3,0,1,12,47,32,0,19,131,69,17,119,3,89,50,3,61,31,1,24,158,70,0,0,54,2,101,34,1,18,2,8,2,1,0,5,9,0,0,3,0,0,0,1,0,2,0,41,36,0,31,69,0,1,0,0,3,10,31,15,11,52,37,123,61,89,62,81,49,74,42,40,40,0,6,38,26,83,136,4,0,24,70,73,4,29,0,0,0,0,3,0,35,128,72,72,21,81,0,0,1,0,12,6,0,1,1,60,14,44,1,134,71,47,59,12,36,79,42,105,75,7,44,154,97,47,76,50,117,64,43,109,45,3,82,51,9,0,65,44,0,6,33,19,3,62,136,60,94,0,18,0,0,0,0,9,6,4,1,0,16,47,11,0,29,167,92,4,0,89,15,92,69,0,87,85,14,0,90,18,2,3,96,0,0,17,31,0,64,89,0,10,57,118,36,154,4,69,118,124,3,0,1,0,1,0,0,2,0,0,0,7,62,17,60,107,221,29,74,64,60,1,36,2,60,138,16,135,125,19,46,32,188,4,13,77,7,33,4,12,44,61,5,1,10,2,7,0,45,9,66,176,86,90,54,91,118,2,42,74,24,0,93,122,34,20,117,59,6,53,12,54,47,50,146,66,8,46,156,78,10,57,6,8,120,14,127,51,5,4,46,0,4,4,29,1,48,69,13,31,12,0,10,0,133,118,48,82,33,154,61,59,0,19,16,1,0,18,14,133,40,83,38,0,13,0,4,0,8,0,14,19,49,24,4,88,69,57,54,104,27,117,42,16,62,4,2,28,0,0,24,0,0,1,126,16,4,67,15,108,49,59,94,31,56,16,118,28,62,56,4,68,75,1,16,100,117,164,161